Protein AF-A0AA36JQ80-F1 (afdb_monomer_lite)

Structure (mmCIF, N/CA/C/O backbone):
data_AF-A0AA36JQ80-F1
#
_entry.id   AF-A0AA36JQ80-F1
#
loop_
_atom_site.group_PDB
_atom_site.id
_atom_site.type_symbol
_atom_site.label_atom_id
_atom_site.label_alt_id
_atom_site.label_comp_id
_atom_site.label_asym_id
_atom_site.label_entity_id
_atom_site.label_seq_id
_atom_site.pdbx_PDB_ins_code
_atom_site.Cartn_x
_atom_site.Cartn_y
_atom_site.Cartn_z
_atom_site.occupancy
_atom_site.B_iso_or_equiv
_atom_site.auth_seq_id
_atom_site.auth_comp_id
_atom_site.auth_asym_id
_atom_site.auth_atom_id
_atom_site.pdbx_PDB_model_num
ATOM 1 N N . MET A 1 1 ? 9.674 15.688 0.683 1.00 77.75 1 MET A N 1
ATOM 2 C CA . MET A 1 1 ? 8.304 15.349 0.234 1.00 77.75 1 MET A CA 1
ATOM 3 C C . MET A 1 1 ? 7.632 16.605 -0.313 1.00 77.75 1 MET A C 1
ATOM 5 O O . MET A 1 1 ? 7.674 17.606 0.393 1.00 77.75 1 MET A O 1
ATOM 9 N N . PRO A 1 2 ? 7.088 16.620 -1.535 1.00 84.00 2 PRO A N 1
ATOM 10 C CA . PRO A 1 2 ? 6.406 17.801 -2.072 1.00 84.00 2 PRO A CA 1
ATOM 11 C C . PRO A 1 2 ? 5.100 18.086 -1.306 1.00 84.00 2 PRO A C 1
ATOM 13 O O . PRO A 1 2 ? 4.614 17.207 -0.593 1.00 84.00 2 PRO A O 1
ATOM 16 N N . THR A 1 3 ? 4.586 19.316 -1.362 1.00 81.06 3 THR A N 1
ATOM 17 C CA . THR A 1 3 ? 3.495 19.786 -0.481 1.00 81.06 3 THR A CA 1
ATOM 18 C C . THR A 1 3 ? 2.198 19.023 -0.720 1.00 81.06 3 THR A C 1
ATOM 20 O O . THR A 1 3 ? 1.553 18.604 0.234 1.00 81.06 3 THR A O 1
ATOM 23 N N . GLU A 1 4 ? 1.859 18.762 -1.977 1.00 82.44 4 GLU A N 1
ATOM 24 C CA . GLU A 1 4 ? 0.666 18.036 -2.409 1.00 82.44 4 GLU A CA 1
ATOM 25 C C . GLU A 1 4 ? 0.595 16.612 -1.845 1.00 82.44 4 GLU A C 1
ATOM 27 O O . GLU A 1 4 ? -0.479 16.142 -1.480 1.00 82.44 4 GLU A O 1
ATOM 32 N N . ALA A 1 5 ? 1.741 15.952 -1.675 1.00 83.75 5 ALA A N 1
ATOM 33 C CA . ALA A 1 5 ? 1.804 14.605 -1.121 1.00 83.75 5 ALA A CA 1
ATOM 34 C C . ALA A 1 5 ? 1.622 14.587 0.414 1.00 83.75 5 ALA A C 1
ATOM 36 O O . ALA A 1 5 ? 1.454 13.522 1.003 1.00 83.75 5 ALA A O 1
ATOM 37 N N . ARG A 1 6 ? 1.646 15.756 1.073 1.00 93.19 6 ARG A N 1
ATOM 38 C CA . ARG A 1 6 ? 1.436 15.916 2.525 1.00 93.19 6 ARG A CA 1
ATOM 39 C C . ARG A 1 6 ? -0.016 16.257 2.881 1.00 93.19 6 ARG A C 1
ATOM 41 O O . ARG A 1 6 ? -0.309 16.481 4.054 1.00 93.19 6 ARG A O 1
ATOM 48 N N . VAL A 1 7 ? -0.907 16.332 1.893 1.00 94.81 7 VAL A N 1
ATOM 49 C CA . VAL A 1 7 ? -2.307 16.729 2.077 1.00 94.81 7 VAL A CA 1
ATOM 50 C C . VAL A 1 7 ? -3.205 15.497 2.085 1.00 94.81 7 VAL A C 1
ATOM 52 O O . VAL A 1 7 ? -3.135 14.657 1.191 1.00 94.81 7 VAL A O 1
ATOM 55 N N . VAL A 1 8 ? -4.094 15.413 3.076 1.00 95.88 8 VAL A N 1
ATOM 56 C CA . VAL A 1 8 ? -5.154 14.399 3.130 1.00 95.88 8 VAL A CA 1
ATOM 57 C C . VAL A 1 8 ? -6.499 15.100 2.931 1.00 95.88 8 VAL A C 1
ATOM 59 O O . VAL A 1 8 ? -6.843 15.962 3.739 1.00 95.88 8 VAL A O 1
ATOM 62 N N . PRO A 1 9 ? -7.267 14.784 1.874 1.00 94.81 9 PRO A N 1
ATOM 63 C CA . PRO A 1 9 ? -8.549 15.435 1.632 1.00 94.81 9 PRO A CA 1
ATOM 64 C C . PRO A 1 9 ? -9.611 14.970 2.639 1.00 94.81 9 PRO A C 1
ATOM 66 O O . PRO A 1 9 ? -9.855 13.773 2.788 1.00 94.81 9 PRO A O 1
ATOM 69 N N . LEU A 1 10 ? -10.302 15.918 3.278 1.00 94.94 10 LEU A N 1
ATOM 70 C CA . LEU A 1 10 ? -11.478 15.648 4.111 1.00 94.94 10 LEU A CA 1
ATOM 71 C C . LEU A 1 10 ? -12.756 15.882 3.291 1.00 94.94 10 LEU A C 1
ATOM 73 O O . LEU A 1 10 ? -13.134 17.022 3.040 1.00 94.94 10 LEU A O 1
ATOM 77 N N . ARG A 1 11 ? -13.432 14.805 2.869 1.00 89.56 11 ARG A N 1
ATOM 78 C CA . ARG A 1 11 ? -14.726 14.858 2.143 1.00 89.56 11 ARG A CA 1
ATOM 79 C C . ARG A 1 11 ? -15.898 14.243 2.919 1.00 89.56 11 ARG A C 1
ATOM 81 O O . ARG A 1 11 ? -16.976 14.059 2.368 1.00 89.56 11 ARG A O 1
ATOM 88 N N . GLY A 1 12 ? -15.685 13.902 4.185 1.00 93.69 12 GLY A N 1
ATOM 89 C CA . GLY A 1 12 ? -16.646 13.196 5.026 1.00 93.69 12 GLY A CA 1
ATOM 90 C C . GLY A 1 12 ? -15.956 12.639 6.265 1.00 93.69 12 GLY A C 1
ATOM 91 O O . GLY A 1 12 ? -14.969 13.211 6.729 1.00 93.69 12 GLY A O 1
ATOM 92 N N . LYS A 1 13 ? -16.454 11.505 6.767 1.00 96.88 13 LYS A N 1
ATOM 93 C CA . LYS A 1 13 ? -15.774 10.743 7.816 1.00 96.88 13 LYS A CA 1
ATOM 94 C C . LYS A 1 13 ? -14.401 10.283 7.316 1.00 96.88 13 LYS A C 1
ATOM 96 O O . LYS A 1 13 ? -14.315 9.580 6.312 1.00 96.88 13 LYS A O 1
ATOM 101 N N . LEU A 1 14 ? -13.344 10.650 8.032 1.00 97.62 14 LEU A N 1
ATOM 102 C CA . LEU A 1 14 ? -11.969 10.270 7.727 1.00 97.62 14 LEU A CA 1
ATOM 103 C C . LEU A 1 14 ? -11.382 9.483 8.896 1.00 97.62 14 LEU A C 1
ATOM 105 O O . LEU A 1 14 ? -11.307 9.980 10.017 1.00 97.62 14 LEU A O 1
ATOM 109 N N . MET A 1 15 ? -10.913 8.271 8.612 1.00 98.19 15 MET A N 1
ATOM 110 C CA . MET A 1 15 ? -10.034 7.545 9.520 1.00 98.19 15 MET A CA 1
ATOM 111 C C . MET A 1 15 ? -8.585 7.867 9.185 1.00 98.19 15 MET A C 1
ATOM 113 O O . MET A 1 15 ? -8.140 7.631 8.063 1.00 98.19 15 MET A O 1
ATOM 117 N N . LEU A 1 16 ? -7.847 8.390 10.159 1.00 97.94 16 LEU A N 1
ATOM 118 C CA . LEU A 1 16 ? -6.443 8.738 10.016 1.00 97.94 16 LEU A CA 1
ATOM 119 C C . LEU A 1 16 ? -5.565 7.750 10.791 1.00 97.94 16 LEU A C 1
ATOM 121 O O . LEU A 1 16 ? -5.798 7.488 11.970 1.00 97.94 16 LEU A O 1
ATOM 125 N N . GLY A 1 17 ? -4.537 7.201 10.154 1.00 97.81 17 GLY A N 1
ATOM 126 C CA . GLY A 1 17 ? -3.559 6.314 10.781 1.00 97.81 17 GLY A CA 1
ATOM 127 C C . GLY A 1 17 ? -2.780 5.501 9.755 1.00 97.81 17 GLY A C 1
ATOM 128 O O . GLY A 1 17 ? -3.090 5.512 8.564 1.00 97.81 17 GLY A O 1
ATOM 129 N N . ARG A 1 18 ? -1.767 4.758 10.211 1.00 95.94 18 ARG A N 1
ATOM 130 C CA . ARG A 1 18 ? -0.843 4.035 9.313 1.00 95.94 18 ARG A CA 1
ATOM 131 C C . ARG A 1 18 ? -1.517 3.019 8.392 1.00 95.94 18 ARG A C 1
ATOM 133 O O . ARG A 1 18 ? -0.956 2.679 7.362 1.00 95.94 18 ARG A O 1
ATOM 140 N N . MET A 1 19 ? -2.686 2.505 8.777 1.00 90.81 19 MET A N 1
ATOM 141 C CA . MET A 1 19 ? -3.444 1.543 7.972 1.00 90.81 19 MET A CA 1
ATOM 142 C C . MET A 1 19 ? -4.331 2.214 6.916 1.00 90.81 19 MET A C 1
ATOM 144 O O . MET A 1 19 ? -4.687 1.561 5.938 1.00 90.81 19 MET A O 1
ATOM 148 N N . HIS A 1 20 ? -4.708 3.477 7.136 1.00 93.50 20 HIS A N 1
ATOM 149 C CA . HIS A 1 20 ? -5.644 4.225 6.287 1.00 93.50 20 HIS A CA 1
ATOM 150 C C . HIS A 1 20 ? -4.928 5.161 5.310 1.00 93.50 20 HIS A C 1
ATOM 152 O O . HIS A 1 20 ? -5.460 5.458 4.246 1.00 93.50 20 HIS A O 1
ATOM 158 N N . GLN A 1 21 ? -3.716 5.612 5.648 1.00 95.31 21 GLN A N 1
ATOM 159 C CA . GLN A 1 21 ? -2.831 6.375 4.763 1.00 95.31 21 GLN A CA 1
ATOM 160 C C . GLN A 1 21 ? -1.474 5.676 4.672 1.00 95.31 21 GLN A C 1
ATOM 162 O O . GLN A 1 21 ? -0.461 6.161 5.182 1.00 95.31 21 GLN A O 1
ATOM 167 N N . SER A 1 22 ? -1.477 4.496 4.057 1.00 86.81 22 SER A N 1
ATOM 168 C CA . SER A 1 22 ? -0.292 3.649 3.925 1.00 86.81 22 SER A CA 1
ATOM 169 C C . SER A 1 22 ? 0.852 4.400 3.250 1.00 86.81 22 SER A C 1
ATOM 171 O O . SER A 1 22 ? 0.697 4.971 2.174 1.00 86.81 22 SER A O 1
ATOM 173 N N . GLY A 1 23 ? 2.003 4.434 3.920 1.00 89.44 23 GLY A N 1
ATOM 174 C CA . GLY A 1 23 ? 3.193 5.134 3.455 1.00 89.44 23 GLY A CA 1
ATOM 175 C C . GLY A 1 23 ? 3.227 6.624 3.798 1.00 89.44 23 GLY A C 1
ATOM 176 O O . GLY A 1 23 ? 4.320 7.176 3.867 1.00 89.44 23 GLY A O 1
ATOM 177 N N . LEU A 1 24 ? 2.101 7.299 4.053 1.00 95.69 24 LEU A N 1
ATOM 178 C CA . LEU A 1 24 ? 2.105 8.742 4.336 1.00 95.69 24 LEU A CA 1
ATOM 179 C C . LEU A 1 24 ? 2.964 9.067 5.565 1.00 95.69 24 LEU A C 1
ATOM 181 O O . LEU A 1 24 ? 3.847 9.919 5.499 1.00 95.69 24 LEU A O 1
ATOM 185 N N . PHE A 1 25 ? 2.740 8.365 6.675 1.00 97.06 25 PHE A N 1
ATOM 186 C CA . PHE A 1 25 ? 3.473 8.597 7.921 1.00 97.06 25 PHE A CA 1
ATOM 187 C C . PHE A 1 25 ? 4.930 8.149 7.828 1.00 97.06 25 PHE A C 1
ATOM 189 O O . PHE A 1 25 ? 5.803 8.826 8.360 1.00 97.06 25 PHE A O 1
ATOM 196 N N . GLU A 1 26 ? 5.201 7.050 7.122 1.00 95.50 26 GLU A N 1
ATOM 197 C CA . GLU A 1 26 ? 6.556 6.587 6.829 1.00 95.50 26 GLU A CA 1
ATOM 198 C C . GLU A 1 26 ? 7.366 7.653 6.074 1.00 95.50 26 GLU A C 1
ATOM 200 O O . GLU A 1 26 ? 8.529 7.875 6.401 1.00 95.50 26 GLU A O 1
ATOM 205 N N . HIS A 1 27 ? 6.752 8.351 5.111 1.00 94.69 27 HIS A N 1
ATOM 206 C CA . HIS A 1 27 ? 7.403 9.433 4.370 1.00 94.69 27 HIS A CA 1
ATOM 207 C C . HIS A 1 27 ? 7.488 10.739 5.173 1.00 94.69 27 HIS A C 1
ATOM 209 O O . HIS A 1 27 ? 8.511 11.418 5.119 1.00 94.69 27 HIS A O 1
ATOM 215 N N . LEU A 1 28 ? 6.445 11.109 5.929 1.00 96.06 28 LEU A N 1
ATOM 216 C CA . LEU A 1 28 ? 6.455 12.320 6.763 1.00 96.06 28 LEU A CA 1
ATOM 217 C C . LEU A 1 28 ? 7.488 12.233 7.894 1.00 96.06 28 LEU A C 1
ATOM 219 O O . LEU A 1 28 ? 8.102 13.239 8.245 1.00 96.06 28 LEU A O 1
ATOM 223 N N . LEU A 1 29 ? 7.693 11.032 8.439 1.00 96.50 29 LEU A N 1
ATOM 224 C CA . LEU A 1 29 ? 8.627 10.746 9.528 1.00 96.50 29 LEU A CA 1
ATOM 225 C C . LEU A 1 29 ? 9.903 10.048 9.032 1.00 96.50 29 LEU A C 1
ATOM 227 O O . LEU A 1 29 ? 10.576 9.384 9.814 1.00 96.50 29 LEU A O 1
ATOM 231 N N . SER A 1 30 ? 10.258 10.179 7.749 1.00 92.75 30 SER A N 1
ATOM 232 C CA . SER A 1 30 ? 11.425 9.490 7.177 1.00 92.75 30 SER A CA 1
ATOM 233 C C . SER A 1 30 ? 12.770 10.050 7.656 1.00 92.75 30 SER A C 1
ATOM 235 O O . SER A 1 30 ? 13.811 9.456 7.392 1.00 92.75 30 SER A O 1
ATOM 237 N N . ASN A 1 31 ? 12.777 11.215 8.312 1.00 93.62 31 ASN A N 1
ATOM 238 C CA . ASN A 1 31 ? 13.981 11.773 8.923 1.00 93.62 31 ASN A CA 1
ATOM 239 C C . ASN A 1 31 ? 14.411 10.909 10.119 1.00 93.62 31 ASN A C 1
ATOM 241 O O . ASN A 1 31 ? 13.572 10.558 10.943 1.00 93.62 31 ASN A O 1
ATOM 245 N N . GLU A 1 32 ? 15.709 10.639 10.258 1.00 90.88 32 GLU A N 1
ATOM 246 C CA . GLU A 1 32 ? 16.289 9.797 11.316 1.00 90.88 32 GLU A CA 1
ATOM 247 C C . GLU A 1 32 ? 15.801 10.163 12.733 1.00 90.88 32 GLU A C 1
ATOM 249 O O . GLU A 1 32 ? 15.428 9.294 13.521 1.00 90.88 32 GLU A O 1
ATOM 254 N N . THR A 1 33 ? 15.686 11.460 13.041 1.00 91.75 33 THR A N 1
ATOM 255 C CA . THR A 1 33 ? 15.210 11.942 14.352 1.00 91.75 33 THR A CA 1
ATOM 256 C C . THR A 1 33 ? 13.711 11.723 14.583 1.00 91.75 33 THR A C 1
ATOM 258 O O . THR A 1 33 ? 13.274 11.574 15.730 1.00 91.75 33 THR A O 1
ATOM 261 N N . ALA A 1 34 ? 12.922 11.696 13.507 1.00 94.00 34 ALA A N 1
ATOM 262 C CA . ALA A 1 34 ? 11.470 11.553 13.525 1.00 94.00 34 ALA A CA 1
ATOM 263 C C . ALA A 1 34 ? 11.025 10.088 13.379 1.00 94.00 34 ALA A C 1
ATOM 265 O O . ALA A 1 34 ? 9.981 9.704 13.908 1.00 94.00 34 ALA A O 1
ATOM 266 N N . GLN A 1 35 ? 11.836 9.253 12.725 1.00 93.69 35 GLN A N 1
ATOM 267 C CA . GLN A 1 35 ? 11.523 7.864 12.392 1.00 93.69 35 GLN A CA 1
ATOM 268 C C . GLN A 1 35 ? 11.243 7.012 13.631 1.00 93.69 35 GLN A C 1
ATOM 270 O O . GLN A 1 35 ? 10.365 6.148 13.609 1.00 93.69 35 GLN A O 1
ATOM 275 N N . ARG A 1 36 ? 11.920 7.301 14.748 1.00 94.38 36 ARG A N 1
ATOM 276 C CA . ARG A 1 36 ? 11.656 6.664 16.048 1.00 94.38 36 ARG A CA 1
ATOM 277 C C . ARG A 1 36 ? 10.215 6.843 16.536 1.00 94.38 36 ARG A C 1
ATOM 279 O O . ARG A 1 36 ? 9.713 5.970 17.230 1.00 94.38 36 ARG A O 1
ATOM 286 N N . TYR A 1 37 ? 9.531 7.921 16.144 1.00 96.88 37 TYR A N 1
ATOM 287 C CA . TYR A 1 37 ? 8.138 8.185 16.520 1.00 96.88 37 TYR A CA 1
ATOM 288 C C . TYR A 1 37 ? 7.120 7.515 15.590 1.00 96.88 37 TYR A C 1
ATOM 290 O O . TYR A 1 37 ? 5.918 7.569 15.842 1.00 96.88 37 TYR A O 1
ATOM 298 N N . LEU A 1 38 ? 7.561 6.818 14.538 1.00 95.94 38 LEU A N 1
ATOM 299 C CA . LEU A 1 38 ? 6.654 6.079 13.660 1.00 95.94 38 LEU A CA 1
ATOM 300 C C . LEU A 1 38 ? 5.900 4.965 14.411 1.00 95.94 38 LEU A C 1
ATOM 302 O O . LEU A 1 38 ? 4.769 4.628 14.053 1.00 95.94 38 LEU A O 1
ATOM 306 N N . CYS A 1 39 ? 6.489 4.405 15.474 1.00 93.38 39 CYS A N 1
ATOM 307 C CA . CYS A 1 39 ? 5.807 3.449 16.351 1.00 93.38 39 CYS A CA 1
ATOM 308 C C . CYS A 1 39 ? 4.705 4.101 17.208 1.00 93.38 39 CYS A C 1
ATOM 310 O O . CYS A 1 39 ? 3.776 3.410 17.621 1.00 93.38 39 CYS A O 1
ATOM 312 N N . CYS A 1 40 ? 4.763 5.420 17.420 1.00 96.94 40 CYS A N 1
ATOM 313 C CA . CYS A 1 40 ? 3.748 6.180 18.147 1.00 96.94 40 CYS A CA 1
ATOM 314 C C . CYS A 1 40 ? 2.502 6.454 17.288 1.00 96.94 40 CYS A C 1
ATOM 316 O O . CYS A 1 40 ? 1.422 6.718 17.822 1.00 96.94 40 CYS A O 1
ATOM 318 N N . VAL A 1 41 ? 2.593 6.336 15.960 1.00 97.88 41 VAL A N 1
ATOM 319 C CA . VAL A 1 41 ? 1.424 6.458 15.086 1.00 97.88 41 VAL A CA 1
ATOM 320 C C . VAL A 1 41 ? 0.707 5.108 14.979 1.00 97.88 41 VAL A C 1
ATOM 322 O O . VAL A 1 41 ? 1.156 4.185 14.305 1.00 97.88 41 VAL A O 1
ATOM 325 N N . SER A 1 42 ? -0.447 4.987 15.633 1.00 97.75 42 SER A N 1
ATOM 326 C CA . SER A 1 42 ? -1.324 3.813 15.543 1.00 97.75 42 SER A CA 1
ATOM 327 C C . SER A 1 42 ? -1.847 3.525 14.121 1.00 97.75 42 SER A C 1
ATOM 329 O O . SER A 1 42 ? -1.901 4.395 13.249 1.00 97.75 42 SER A O 1
ATOM 331 N N . ARG A 1 43 ? -2.288 2.278 13.891 1.00 95.69 43 ARG A N 1
ATOM 332 C CA . ARG A 1 43 ? -2.929 1.831 12.632 1.00 95.69 43 ARG A CA 1
ATOM 333 C C . ARG A 1 43 ? -4.203 2.622 12.319 1.00 95.69 43 ARG A C 1
ATOM 335 O O . ARG A 1 43 ? -4.341 3.126 11.210 1.00 95.69 43 ARG A O 1
ATOM 342 N N . SER A 1 44 ? -5.066 2.755 13.323 1.00 97.44 44 SER A N 1
ATOM 343 C CA . SER A 1 44 ? -6.194 3.687 13.388 1.00 97.44 44 SER A CA 1
ATOM 344 C C . SER A 1 44 ? -5.890 4.653 14.527 1.00 97.44 44 SER A C 1
ATOM 346 O O . SER A 1 44 ? -5.886 4.234 15.682 1.00 97.44 44 SER A O 1
ATOM 348 N N . HIS A 1 45 ? -5.529 5.892 14.210 1.00 98.44 45 HIS A N 1
ATOM 349 C CA . HIS A 1 45 ? -5.087 6.871 15.198 1.00 98.44 45 HIS A CA 1
ATOM 350 C C . HIS A 1 45 ? -6.196 7.853 15.550 1.00 98.44 45 HIS A C 1
ATOM 352 O O . HIS A 1 45 ? -6.516 7.990 16.722 1.00 98.44 45 HIS A O 1
ATOM 358 N N . LEU A 1 46 ? -6.797 8.493 14.549 1.00 98.44 46 LEU A N 1
ATOM 359 C CA . LEU A 1 46 ? -7.847 9.491 14.730 1.00 98.44 46 LEU A CA 1
ATOM 360 C C . LEU A 1 46 ? -9.046 9.158 13.858 1.00 98.44 46 LEU A C 1
ATOM 362 O O . LEU A 1 46 ? -8.899 8.647 12.749 1.00 98.44 46 LEU A O 1
ATOM 366 N N . GLU A 1 47 ? -10.221 9.498 14.352 1.00 98.50 47 GLU A N 1
ATOM 367 C CA . GLU A 1 47 ? -11.454 9.547 13.585 1.00 98.50 47 GLU A CA 1
ATOM 368 C C . GLU A 1 47 ? -11.889 11.007 13.489 1.00 98.50 47 GLU A C 1
ATOM 370 O O . GLU A 1 47 ? -11.940 11.695 14.503 1.00 98.50 47 GLU A O 1
ATOM 375 N N . ILE A 1 48 ? -12.157 11.491 12.277 1.00 98.44 48 ILE A N 1
ATOM 376 C CA . ILE A 1 48 ? -12.591 12.868 12.030 1.00 98.44 48 ILE A CA 1
ATOM 377 C C . ILE A 1 48 ? -13.958 12.827 11.354 1.00 98.44 48 ILE A C 1
ATOM 379 O O . ILE A 1 48 ? -14.093 12.254 10.272 1.00 98.44 48 ILE A O 1
ATOM 383 N N . VAL A 1 49 ? -14.970 13.425 11.981 1.00 98.19 49 VAL A N 1
ATOM 384 C CA . VAL A 1 49 ? -16.367 13.406 11.526 1.00 98.19 49 VAL A CA 1
ATOM 385 C C . VAL A 1 49 ? -16.877 14.842 11.363 1.00 98.19 49 VAL A C 1
ATOM 387 O O . VAL A 1 49 ? -16.753 15.633 12.295 1.00 98.19 49 VAL A O 1
ATOM 390 N N . PRO A 1 50 ? -17.466 15.221 10.215 1.00 97.38 50 PRO A N 1
ATOM 391 C CA .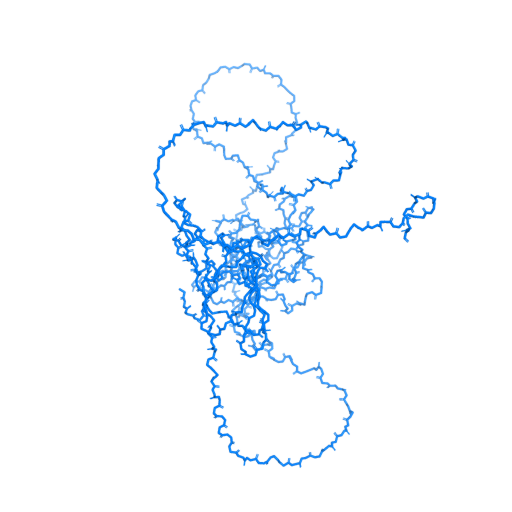 PRO A 1 50 ? -18.056 16.549 10.054 1.00 97.38 50 PRO A CA 1
ATOM 392 C C . PRO A 1 50 ? -19.286 16.720 10.961 1.00 97.38 50 PRO A C 1
ATOM 394 O O . PRO A 1 50 ? -20.155 15.850 10.990 1.00 97.38 50 PRO A O 1
ATOM 397 N N . LYS A 1 51 ? -19.386 17.854 11.668 1.00 96.88 51 LYS A N 1
ATOM 398 C CA . LYS A 1 51 ? -20.545 18.207 12.522 1.00 96.88 51 LYS A CA 1
ATOM 399 C C . LYS A 1 51 ? -21.477 19.254 11.902 1.00 96.88 51 LYS A C 1
ATOM 401 O O . LYS A 1 51 ? -22.536 19.530 12.454 1.00 96.88 51 LYS A O 1
ATOM 406 N N . GLY A 1 52 ? -21.111 19.800 10.742 1.00 92.44 52 GLY A N 1
ATOM 407 C CA . GLY A 1 52 ? -21.801 20.931 10.114 1.00 92.44 52 GLY A CA 1
ATOM 408 C C . GLY A 1 52 ? -21.104 22.257 10.424 1.00 92.44 52 GLY A C 1
ATOM 409 O O . GLY A 1 52 ? -20.160 22.303 11.205 1.00 92.44 52 GLY A O 1
ATOM 410 N N . GLY A 1 53 ? -21.496 23.335 9.740 1.00 93.06 53 GLY A N 1
ATOM 411 C CA . GLY A 1 53 ? -20.915 24.669 9.968 1.00 93.06 53 GLY A CA 1
ATOM 412 C C . GLY A 1 53 ? -19.407 24.791 9.688 1.00 93.06 53 GLY A C 1
ATOM 413 O O . GLY A 1 53 ? -18.781 25.736 10.153 1.00 93.06 53 GLY A O 1
ATOM 414 N N . GLY A 1 54 ? -18.810 23.840 8.958 1.00 93.69 54 GLY A N 1
ATOM 415 C CA . GLY A 1 54 ? -17.359 23.779 8.736 1.00 93.69 54 GLY A CA 1
ATOM 416 C C . GLY A 1 54 ? -16.557 23.226 9.921 1.00 93.69 54 GLY A C 1
ATOM 417 O O . GLY A 1 54 ? -15.329 23.251 9.884 1.00 93.69 54 GLY A O 1
ATOM 418 N N . GLU A 1 55 ? -17.228 22.720 10.958 1.00 97.25 55 GLU A N 1
ATOM 419 C CA . GLU A 1 55 ? -16.605 22.109 12.130 1.00 97.25 55 GLU A CA 1
ATOM 420 C C . GLU A 1 55 ? -16.493 20.588 11.985 1.00 97.25 55 GLU A C 1
ATOM 422 O O . GLU A 1 55 ? -17.333 19.921 11.365 1.00 97.25 55 GLU A O 1
ATOM 427 N N . PHE A 1 56 ? -15.457 20.031 12.609 1.00 97.81 56 PHE A N 1
ATOM 428 C CA . PHE A 1 56 ? -15.197 18.599 12.642 1.00 97.81 56 PHE A CA 1
ATOM 429 C C . PHE A 1 56 ? -15.037 18.138 14.088 1.00 97.81 56 PHE A C 1
ATOM 431 O O . PHE A 1 56 ? -14.346 18.777 14.869 1.00 97.81 56 PHE A O 1
ATOM 438 N N . GLU A 1 57 ? -15.637 17.015 14.453 1.00 98.19 57 GLU A N 1
ATOM 439 C CA . GLU A 1 57 ? -15.318 16.308 15.690 1.00 98.19 57 GLU A CA 1
ATOM 440 C C . GLU A 1 57 ? -14.156 15.356 15.421 1.00 98.19 57 GLU A C 1
ATOM 442 O O . GLU A 1 57 ? -14.185 14.587 14.460 1.00 98.19 57 GLU A O 1
ATOM 447 N N . VAL A 1 58 ? -13.123 15.432 16.253 1.00 98.50 58 VAL A N 1
ATOM 448 C CA . VAL A 1 58 ? -11.954 14.556 16.198 1.00 98.50 58 VAL A CA 1
ATOM 449 C C . VAL A 1 58 ? -11.952 13.691 17.441 1.00 98.50 58 VAL A C 1
ATOM 451 O O . VAL A 1 58 ? -11.866 14.224 18.543 1.00 98.50 58 VAL A O 1
ATOM 454 N N . THR A 1 59 ? -11.980 12.375 17.263 1.00 98.69 59 THR A N 1
ATOM 455 C CA . TH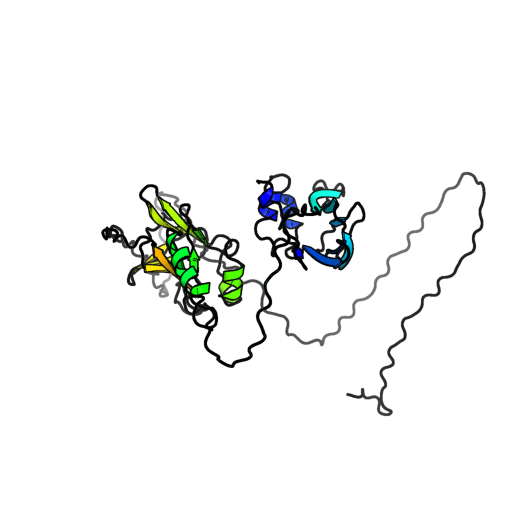R A 1 59 ? -11.874 11.390 18.342 1.00 98.69 59 THR A CA 1
ATOM 456 C C . THR A 1 59 ? -10.529 10.681 18.265 1.00 98.69 59 THR A C 1
ATOM 458 O O . THR A 1 59 ? -10.145 10.159 17.212 1.00 98.69 59 THR A O 1
ATOM 461 N N . ASN A 1 60 ? -9.801 10.632 19.380 1.00 98.62 60 ASN A N 1
ATOM 462 C CA . ASN A 1 60 ? -8.553 9.883 19.452 1.00 98.62 60 ASN A CA 1
ATOM 463 C C . ASN A 1 60 ? -8.836 8.383 19.636 1.00 98.62 60 ASN A C 1
ATOM 465 O O . ASN A 1 60 ? -9.312 7.949 20.676 1.00 98.62 60 ASN A O 1
ATOM 469 N N . GLN A 1 61 ? -8.511 7.564 18.640 1.00 98.50 61 GLN A N 1
ATOM 470 C CA . GLN A 1 61 ? -8.690 6.104 18.667 1.00 98.50 61 GLN A CA 1
ATOM 471 C C . GLN A 1 61 ? -7.432 5.363 19.169 1.00 98.50 61 GLN A C 1
ATOM 473 O O . GLN A 1 61 ? -7.433 4.146 19.385 1.00 98.50 61 GLN A O 1
ATOM 478 N N . SER A 1 62 ? -6.339 6.098 19.357 1.00 98.25 62 SER A N 1
ATOM 479 C CA . SER A 1 62 ? -5.008 5.618 19.699 1.00 98.25 62 SER A CA 1
ATOM 480 C C . SER A 1 62 ? -4.756 5.661 21.210 1.00 98.25 62 SER A C 1
ATOM 482 O O . SER A 1 62 ? -5.313 6.482 21.928 1.00 98.25 62 SER A O 1
ATOM 484 N N . ALA A 1 63 ? -3.889 4.773 21.709 1.00 97.31 63 ALA A N 1
ATOM 485 C CA . ALA A 1 63 ? -3.404 4.844 23.092 1.00 97.31 63 ALA A CA 1
ATOM 486 C C . ALA A 1 63 ? -2.399 5.992 23.306 1.00 97.31 63 ALA A C 1
ATOM 488 O O . ALA A 1 63 ? -2.243 6.474 24.424 1.00 97.31 63 ALA A O 1
ATOM 489 N N . ASN A 1 64 ? -1.721 6.426 22.239 1.00 97.69 64 ASN A N 1
ATOM 490 C CA . ASN A 1 64 ? -0.822 7.571 22.284 1.00 97.69 64 ASN A CA 1
ATOM 491 C C . ASN A 1 64 ? -1.651 8.862 22.227 1.00 97.69 64 ASN A C 1
ATOM 493 O O . ASN A 1 64 ? -2.511 8.977 21.344 1.00 97.69 64 ASN A O 1
ATOM 497 N N . PRO A 1 65 ? -1.427 9.808 23.153 1.00 98.00 65 PRO A N 1
ATOM 498 C CA . PRO A 1 65 ? -2.200 11.035 23.200 1.00 98.00 65 PRO A CA 1
ATOM 499 C C . PRO A 1 65 ? -1.850 11.957 22.028 1.00 98.00 65 PRO A C 1
ATOM 501 O O . PRO A 1 65 ? -0.730 11.956 21.514 1.00 98.00 65 PRO A O 1
ATOM 504 N N . ILE A 1 66 ? -2.815 12.786 21.649 1.00 98.56 66 ILE A N 1
ATOM 505 C CA . ILE A 1 66 ? -2.616 13.934 20.756 1.00 98.56 66 ILE A CA 1
ATOM 506 C C . ILE A 1 66 ? -2.974 15.217 21.505 1.00 98.56 66 ILE A C 1
ATOM 508 O O . ILE A 1 66 ? -3.541 15.150 22.592 1.00 98.56 66 ILE A O 1
ATOM 512 N N . ALA A 1 67 ? -2.668 16.380 20.945 1.00 98.38 67 ALA A N 1
ATOM 513 C CA . ALA A 1 67 ? -3.184 17.654 21.428 1.00 98.38 67 ALA A CA 1
ATOM 514 C C . ALA A 1 67 ? -3.897 18.414 20.306 1.00 98.38 67 ALA A C 1
ATOM 516 O O . ALA A 1 67 ? -3.428 18.428 19.171 1.00 98.38 67 ALA A O 1
ATOM 517 N N . ILE A 1 68 ? -5.029 19.045 20.618 1.00 97.81 68 ILE A N 1
ATOM 518 C CA . ILE A 1 68 ? -5.770 19.891 19.671 1.00 97.81 68 ILE A CA 1
ATOM 519 C C . ILE A 1 68 ? -5.803 21.300 20.230 1.00 97.81 68 ILE A C 1
ATOM 521 O O . ILE A 1 68 ? -6.499 21.557 21.205 1.00 97.81 68 ILE A O 1
ATOM 525 N N . SER A 1 69 ? -5.035 22.209 19.627 1.00 93.44 69 SER A N 1
ATOM 526 C CA . SER A 1 69 ? -4.932 23.607 20.079 1.00 93.44 69 SER A CA 1
ATOM 527 C C . SER A 1 69 ? -4.524 23.762 21.559 1.00 93.44 69 SER A C 1
ATOM 529 O O . SER A 1 69 ? -4.929 24.715 22.221 1.00 93.44 69 SER A O 1
ATOM 531 N N . GLY A 1 70 ? -3.723 22.828 22.089 1.00 92.50 70 GLY A N 1
ATOM 532 C CA . GLY A 1 70 ? -3.203 22.847 23.463 1.00 92.50 70 GLY A CA 1
ATOM 533 C C . GLY A 1 70 ? -3.668 21.661 24.321 1.00 92.50 70 GLY A C 1
ATOM 534 O O . GLY A 1 70 ? -2.815 20.874 24.739 1.00 92.50 70 GLY A O 1
ATOM 535 N N . PRO A 1 71 ? -4.979 21.495 24.589 1.00 96.81 71 PRO A N 1
ATOM 536 C CA . PRO A 1 71 ? -5.501 20.370 25.363 1.00 96.81 71 PRO A CA 1
ATOM 537 C C . PRO A 1 71 ? -5.100 19.006 24.797 1.00 96.81 71 PRO A C 1
ATOM 539 O O . PRO A 1 71 ? -5.224 18.765 23.594 1.00 96.81 71 PRO A O 1
ATOM 542 N N . LYS A 1 72 ? -4.636 18.111 25.678 1.00 98.06 72 LYS A N 1
ATOM 543 C CA . LYS A 1 72 ? -4.324 16.718 25.336 1.00 98.06 72 LYS A CA 1
ATOM 544 C C . LYS A 1 72 ? -5.616 15.901 25.274 1.00 98.06 72 LYS A C 1
ATOM 546 O O . LYS A 1 72 ? -6.457 16.056 26.149 1.00 98.06 72 LYS A O 1
ATOM 551 N N . LEU A 1 73 ? -5.724 15.020 24.283 1.00 98.50 73 LEU A N 1
ATOM 552 C CA . LEU A 1 73 ? -6.789 14.029 24.152 1.00 98.50 73 LEU A CA 1
ATOM 553 C C . LEU A 1 73 ? -6.220 12.621 24.322 1.00 98.50 73 LEU A C 1
ATOM 555 O O . LEU A 1 73 ? -5.376 12.174 23.534 1.00 98.50 73 LEU A O 1
ATOM 559 N N . GLY A 1 74 ? -6.692 11.923 25.348 1.00 98.25 74 GLY A N 1
ATOM 560 C CA . GLY A 1 74 ? -6.481 10.499 25.577 1.00 98.25 74 GLY A CA 1
ATOM 561 C C . GLY A 1 74 ? -7.340 9.620 24.666 1.00 98.25 74 GLY A C 1
ATOM 562 O O . GLY A 1 74 ? -8.119 10.101 23.846 1.00 98.25 74 GLY A O 1
ATOM 563 N N . LYS A 1 75 ? -7.193 8.299 24.795 1.00 98.12 75 LYS A N 1
ATOM 564 C CA . LYS A 1 75 ? -7.953 7.337 23.987 1.00 98.12 75 LYS A CA 1
ATOM 565 C C . LYS A 1 75 ? -9.456 7.446 24.269 1.00 98.12 75 LYS A C 1
ATOM 567 O O . LYS A 1 75 ? -9.875 7.335 25.415 1.00 98.12 75 LYS A O 1
ATOM 572 N N . GLY A 1 76 ? -10.252 7.566 23.215 1.00 98.00 76 GLY A N 1
ATOM 573 C CA . GLY A 1 76 ? -11.708 7.702 23.249 1.00 98.00 76 GLY A CA 1
ATOM 574 C C . GLY A 1 76 ? -12.194 9.134 23.467 1.00 98.00 76 GLY A C 1
ATOM 575 O O . GLY A 1 76 ? -13.375 9.399 23.269 1.00 98.00 76 GLY A O 1
ATOM 576 N N . GLU A 1 77 ? -11.308 10.064 23.831 1.00 98.62 77 GLU A N 1
ATOM 577 C CA . GLU A 1 77 ? -11.675 11.466 24.007 1.00 98.62 77 GLU A CA 1
ATOM 578 C C . GLU A 1 77 ? -11.854 12.157 22.655 1.00 98.62 77 GLU A C 1
ATOM 580 O O . GLU A 1 77 ? -11.203 11.812 21.660 1.00 98.62 77 GLU A O 1
ATOM 585 N N . ALA A 1 78 ? -12.745 13.148 22.635 1.00 98.38 78 ALA A N 1
ATOM 586 C CA . ALA A 1 78 ? -13.085 13.904 21.444 1.00 98.38 78 ALA A CA 1
ATOM 587 C C . ALA A 1 78 ? -12.975 15.414 21.679 1.00 98.38 78 ALA A C 1
ATOM 589 O O . ALA A 1 78 ? -13.201 15.900 22.787 1.00 98.38 78 ALA A O 1
ATOM 590 N N . ALA A 1 79 ? -12.662 16.160 20.621 1.00 98.44 79 ALA A N 1
ATOM 591 C CA . ALA A 1 79 ? -12.741 17.618 20.613 1.00 98.44 79 ALA A CA 1
ATOM 592 C C . ALA A 1 79 ? -13.197 18.151 19.253 1.00 98.44 79 ALA A C 1
ATOM 594 O O . ALA A 1 79 ? -13.189 17.442 18.247 1.00 98.44 79 ALA A O 1
ATOM 595 N N . ILE A 1 80 ? -13.572 19.429 19.229 1.00 98.00 80 ILE A N 1
ATOM 596 C CA . ILE A 1 80 ? -13.961 20.130 18.007 1.00 98.00 80 ILE A CA 1
ATOM 597 C C . ILE A 1 80 ? -12.731 20.755 17.347 1.00 98.00 80 ILE A C 1
ATOM 599 O O . ILE A 1 80 ? -11.974 21.500 17.968 1.00 98.00 80 ILE A O 1
ATOM 603 N N . LEU A 1 81 ? -12.564 20.473 16.062 1.00 98.00 81 LEU A N 1
ATOM 604 C CA . LEU A 1 81 ? -11.539 21.003 15.182 1.00 98.00 81 LEU A CA 1
ATOM 605 C C . LEU A 1 81 ? -12.176 21.996 14.203 1.00 98.00 81 LEU A C 1
ATOM 607 O O . LEU A 1 81 ? -13.128 21.673 13.488 1.00 98.00 81 LEU A O 1
ATOM 611 N N . ARG A 1 82 ? -11.627 23.211 14.164 1.00 97.12 82 ARG A N 1
ATOM 612 C CA . ARG A 1 82 ? -12.041 24.296 13.262 1.00 97.12 82 ARG A CA 1
ATOM 613 C C . ARG A 1 82 ? -10.958 24.549 12.210 1.00 97.12 82 ARG A C 1
ATOM 615 O O . ARG A 1 82 ? -9.784 24.295 12.502 1.00 97.12 82 ARG A O 1
ATOM 622 N N . PRO A 1 83 ? -11.287 25.075 11.017 1.00 96.75 83 PRO A N 1
ATOM 623 C CA . PRO A 1 83 ? -10.275 25.521 10.064 1.00 96.75 83 PRO A CA 1
ATOM 624 C C . PRO A 1 83 ? -9.242 26.444 10.731 1.00 96.75 83 PRO A C 1
ATOM 626 O O . PRO A 1 83 ? -9.585 27.298 11.544 1.00 96.75 83 PRO A O 1
ATOM 629 N N . GLY A 1 84 ? -7.962 26.212 10.446 1.00 96.38 84 GLY A N 1
ATOM 630 C CA . GLY A 1 84 ? -6.814 26.864 11.081 1.00 96.38 84 GLY A CA 1
ATOM 631 C C . GLY A 1 84 ? -6.267 26.142 12.320 1.00 96.38 84 GLY A C 1
ATOM 632 O O . GLY A 1 84 ? -5.097 26.338 12.657 1.00 96.38 84 GLY A O 1
ATOM 633 N N . SER A 1 85 ? -7.056 25.274 12.965 1.00 97.50 85 SER A N 1
ATOM 634 C CA . SER A 1 85 ? -6.616 24.499 14.135 1.00 97.50 85 SER A CA 1
ATOM 635 C C . SER A 1 85 ? -5.547 23.463 13.774 1.00 97.50 85 SER A C 1
ATOM 637 O O . SER A 1 85 ? -5.477 22.973 12.642 1.00 97.50 85 SER A O 1
ATOM 639 N N . CYS A 1 86 ? -4.721 23.116 14.763 1.00 97.88 86 CYS A N 1
ATOM 640 C CA . CYS A 1 86 ? -3.649 22.132 14.633 1.00 97.88 86 CYS A CA 1
ATOM 641 C C . CYS A 1 86 ? -3.922 20.903 15.503 1.00 97.88 86 CYS A C 1
ATOM 643 O O . CYS A 1 86 ? -4.360 21.030 16.648 1.00 97.88 86 CYS A O 1
ATOM 645 N N . ILE A 1 87 ? -3.614 19.732 14.953 1.00 98.38 87 ILE A N 1
ATOM 646 C CA . ILE A 1 87 ? -3.514 18.466 15.669 1.00 98.38 87 ILE A CA 1
ATOM 647 C C . ILE A 1 87 ? -2.029 18.157 15.842 1.00 98.38 87 ILE A C 1
ATOM 649 O O . ILE A 1 87 ? -1.317 17.914 14.863 1.00 98.38 87 ILE A O 1
ATOM 653 N N . ASP A 1 88 ? -1.582 18.139 17.089 1.00 98.50 88 ASP A N 1
ATOM 654 C CA . ASP A 1 88 ? -0.212 17.843 17.475 1.00 98.50 88 ASP A CA 1
ATOM 655 C C . ASP A 1 88 ? -0.111 16.395 17.951 1.00 98.50 88 ASP A C 1
ATOM 657 O O . ASP A 1 88 ? -0.722 15.988 18.940 1.00 98.50 88 ASP A O 1
ATOM 661 N N . PHE A 1 89 ? 0.694 15.603 17.254 1.00 98.31 89 PHE A N 1
ATOM 662 C CA . PHE A 1 89 ? 1.077 14.274 17.697 1.00 98.31 89 PHE A CA 1
ATOM 663 C C . PHE A 1 89 ? 2.219 14.416 18.691 1.00 98.31 89 PHE A C 1
ATOM 665 O O . PHE A 1 89 ? 3.311 14.886 18.347 1.00 98.31 89 PHE A O 1
ATOM 672 N N . ILE A 1 90 ? 1.950 14.008 19.927 1.00 98.00 90 ILE A N 1
ATOM 673 C CA . ILE A 1 90 ? 2.872 14.174 21.039 1.00 98.00 90 ILE A CA 1
ATOM 674 C C . ILE A 1 90 ? 3.434 12.832 21.497 1.00 98.00 90 ILE A C 1
ATOM 676 O O . ILE A 1 90 ? 2.751 11.810 21.515 1.00 98.00 90 ILE A O 1
ATOM 680 N N . GLY A 1 91 ? 4.713 12.835 21.848 1.00 95.19 91 GLY A N 1
ATOM 681 C CA . GLY A 1 91 ? 5.423 11.699 22.420 1.00 95.19 91 GLY A CA 1
ATOM 682 C C . GLY A 1 91 ? 6.254 12.141 23.615 1.00 95.19 91 GLY A C 1
ATOM 683 O O . GLY A 1 91 ? 6.366 13.331 23.910 1.00 95.19 91 GLY A O 1
ATOM 684 N N . THR A 1 92 ? 6.843 11.180 24.311 1.00 94.44 92 THR A N 1
ATOM 685 C CA . THR A 1 92 ? 7.845 11.442 25.346 1.00 94.44 92 THR A CA 1
ATOM 686 C C . THR A 1 92 ? 9.232 11.457 24.724 1.00 94.44 92 THR A C 1
ATOM 688 O O . THR A 1 92 ? 9.540 10.610 23.881 1.00 94.44 92 THR A O 1
ATOM 691 N N . HIS A 1 93 ? 10.080 12.391 25.149 1.00 92.50 93 HIS A N 1
ATOM 692 C CA . HIS A 1 93 ? 11.482 12.386 24.755 1.00 92.50 93 HIS A CA 1
ATOM 693 C C . HIS A 1 93 ? 12.184 11.102 25.241 1.00 92.50 93 HIS A C 1
ATOM 695 O O . HIS A 1 93 ? 11.838 10.533 26.277 1.00 92.50 93 HIS A O 1
ATOM 701 N N . SER A 1 94 ? 13.149 10.607 24.463 1.00 84.38 94 SER A N 1
ATOM 702 C CA . SER A 1 94 ? 13.806 9.314 24.717 1.00 84.38 94 SER A CA 1
ATOM 703 C C . SER A 1 94 ? 14.851 9.351 25.833 1.00 84.38 94 SER A C 1
ATOM 705 O O . SER A 1 94 ? 15.379 8.309 26.199 1.00 84.38 94 SER A O 1
ATOM 707 N N . ASP A 1 95 ? 15.184 10.532 26.348 1.00 90.06 95 ASP A N 1
ATOM 708 C CA . ASP A 1 95 ? 16.151 10.724 27.437 1.00 90.06 95 ASP A CA 1
ATOM 709 C C . ASP A 1 95 ? 15.591 10.380 28.826 1.00 90.06 95 ASP A C 1
ATOM 711 O O . ASP A 1 95 ? 16.290 10.524 29.824 1.00 90.06 95 ASP A O 1
ATOM 715 N N . GLY A 1 96 ? 14.326 9.957 28.907 1.00 87.81 96 GLY A N 1
ATOM 716 C CA . GLY A 1 96 ? 13.664 9.653 30.173 1.00 87.81 96 GLY A CA 1
ATOM 717 C C . GLY A 1 96 ? 13.252 10.888 30.981 1.00 87.81 96 GLY A C 1
ATOM 718 O O . GLY A 1 96 ? 12.718 10.727 32.073 1.00 87.81 96 GLY A O 1
ATOM 719 N N . SER A 1 97 ? 13.419 12.107 30.451 1.00 92.06 97 SER A N 1
ATOM 720 C CA . SER A 1 97 ? 13.017 13.358 31.120 1.00 92.06 97 SER A CA 1
ATOM 721 C C . SER A 1 97 ? 11.505 13.477 31.339 1.00 92.06 97 SER A C 1
ATOM 723 O O . SER A 1 97 ? 11.048 14.318 32.110 1.00 92.06 97 SER A O 1
ATOM 725 N N . GLY A 1 98 ? 10.707 12.684 30.615 1.00 91.88 98 GLY A N 1
ATOM 726 C CA . GLY A 1 98 ? 9.252 12.827 30.569 1.00 91.88 98 GLY A CA 1
ATOM 727 C C . GLY A 1 98 ? 8.785 14.070 29.801 1.00 91.88 98 GLY A C 1
ATOM 728 O O . GLY A 1 98 ? 7.580 14.325 29.731 1.00 91.88 98 GLY A O 1
ATOM 729 N N . GLN A 1 99 ? 9.700 14.835 29.192 1.00 95.44 99 GLN A N 1
ATOM 730 C CA . GLN A 1 99 ? 9.343 16.011 28.410 1.00 95.44 99 GLN A CA 1
ATOM 731 C C . GLN A 1 99 ? 8.486 15.605 27.205 1.00 95.44 99 GLN A C 1
ATOM 733 O O . GLN A 1 99 ? 8.809 14.677 26.458 1.00 95.44 99 GLN A O 1
ATOM 738 N N . THR A 1 100 ? 7.366 16.309 27.025 1.00 95.81 100 THR A N 1
ATOM 739 C CA . THR A 1 100 ? 6.487 16.112 25.869 1.00 95.81 100 THR A CA 1
ATOM 740 C C . THR A 1 100 ? 7.112 16.772 24.639 1.00 95.81 100 THR A C 1
ATOM 742 O O . THR A 1 100 ? 7.469 17.946 24.683 1.00 95.81 100 THR A O 1
ATOM 745 N N . VAL A 1 101 ? 7.207 16.033 23.536 1.00 96.81 101 VAL A N 1
ATOM 746 C CA . VAL A 1 101 ? 7.709 16.515 22.243 1.00 96.81 101 VAL A CA 1
ATOM 747 C C . VAL A 1 101 ? 6.616 16.368 21.195 1.00 96.81 101 VAL A C 1
ATOM 749 O O . VAL A 1 101 ? 5.985 15.316 21.108 1.00 96.81 101 VAL A O 1
ATOM 752 N N . VAL A 1 102 ? 6.411 17.406 20.383 1.00 97.44 102 VAL A N 1
ATOM 753 C CA . VAL A 1 102 ? 5.563 17.339 19.186 1.00 97.44 102 VAL A CA 1
ATOM 754 C C . VAL A 1 102 ? 6.416 16.820 18.033 1.00 97.44 102 VAL A C 1
ATOM 756 O O . VAL A 1 102 ? 7.343 17.503 17.602 1.00 97.44 102 VAL A O 1
ATOM 759 N N . TYR A 1 103 ? 6.129 15.615 17.541 1.00 97.06 103 TYR A N 1
ATOM 760 C CA . TYR A 1 103 ? 6.897 15.002 16.446 1.00 97.06 103 TYR A CA 1
ATOM 761 C C . TYR A 1 103 ? 6.197 15.085 15.085 1.00 97.06 103 TYR A C 1
ATOM 763 O O . TYR A 1 103 ? 6.834 14.879 14.054 1.00 97.06 103 TYR A O 1
ATOM 771 N N . LEU A 1 104 ? 4.897 15.389 15.061 1.00 97.44 104 LEU A N 1
ATOM 772 C CA . LEU A 1 104 ? 4.129 15.627 13.841 1.00 97.44 104 LEU A CA 1
ATOM 773 C C . LEU A 1 104 ? 3.000 16.620 14.134 1.00 97.44 104 LEU A C 1
ATOM 775 O O . LEU A 1 104 ? 2.323 16.506 15.151 1.00 97.44 104 LEU A O 1
ATOM 779 N N . LYS A 1 105 ? 2.785 17.575 13.228 1.00 97.75 105 LYS A N 1
ATOM 780 C CA . LYS A 1 105 ? 1.705 18.563 13.303 1.00 97.75 105 LYS A CA 1
ATOM 781 C C . LYS A 1 105 ? 0.894 18.522 12.016 1.00 97.75 105 LYS A C 1
ATOM 783 O O . LYS A 1 105 ? 1.465 18.625 10.932 1.00 97.75 105 LYS A O 1
ATOM 788 N N . LEU A 1 106 ? -0.422 18.392 12.144 1.00 97.50 106 LEU A N 1
ATOM 789 C CA . LEU A 1 106 ? -1.367 18.470 11.032 1.00 97.50 106 LEU A CA 1
ATOM 790 C C . LEU A 1 106 ? -2.236 19.710 11.210 1.00 97.50 106 LEU A C 1
ATOM 792 O O . LEU A 1 106 ? -2.799 19.914 12.282 1.00 97.50 106 LEU A O 1
ATOM 796 N N . GLN A 1 107 ? -2.360 20.529 10.171 1.00 97.38 107 GLN A N 1
ATOM 797 C CA . GLN A 1 107 ? -3.203 21.721 10.197 1.00 97.38 107 GLN A CA 1
ATOM 798 C C . GLN A 1 107 ? -4.436 21.500 9.326 1.00 97.38 107 GLN A C 1
ATOM 800 O O . GLN A 1 107 ? -4.310 21.128 8.158 1.00 97.38 107 GLN A O 1
ATOM 805 N N . LEU A 1 108 ? -5.622 21.759 9.877 1.00 96.94 108 LEU A N 1
ATOM 806 C CA . LEU A 1 108 ? -6.840 21.795 9.078 1.00 96.94 108 LEU A CA 1
ATOM 807 C C . LEU A 1 108 ? -6.866 23.108 8.297 1.00 96.94 108 LEU A C 1
ATOM 809 O O . LEU A 1 108 ? -6.896 24.180 8.895 1.00 96.94 108 LEU A O 1
ATOM 813 N N . GLN A 1 109 ? -6.868 23.034 6.971 1.00 96.06 109 GLN A N 1
ATOM 814 C CA . GLN A 1 109 ? -6.971 24.205 6.105 1.00 96.06 109 GLN A CA 1
ATOM 815 C C . GLN A 1 109 ? -8.289 24.166 5.342 1.00 96.06 109 GLN A C 1
ATOM 817 O O . GLN A 1 109 ? -8.702 23.115 4.848 1.00 96.06 109 GLN A O 1
ATOM 822 N N . GLU A 1 110 ? -8.954 25.316 5.253 1.00 94.44 110 GLU A N 1
ATOM 823 C CA . GLU A 1 110 ? -10.088 25.463 4.353 1.00 94.44 110 GLU A CA 1
ATOM 824 C C . GLU A 1 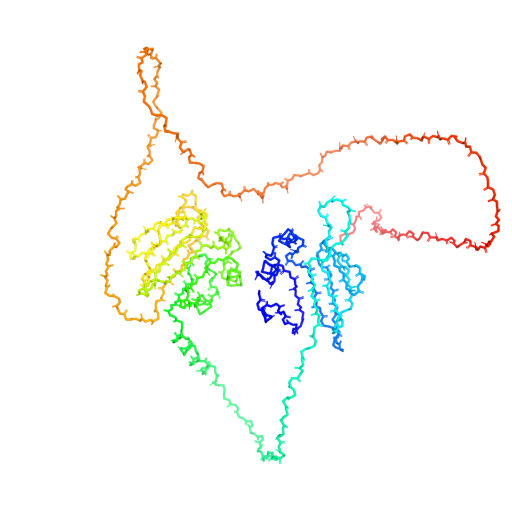110 ? -9.560 25.503 2.920 1.00 94.44 110 GLU A C 1
ATOM 826 O O . GLU A 1 110 ? -8.653 26.273 2.598 1.00 94.44 110 GLU A O 1
ATOM 831 N N . GLN A 1 111 ? -10.104 24.647 2.057 1.00 90.75 111 GLN A N 1
ATOM 832 C CA . GLN A 1 111 ? -9.764 24.708 0.646 1.00 90.75 111 GLN A CA 1
ATOM 833 C C . GLN A 1 111 ? -10.390 25.989 0.084 1.00 90.75 111 GLN A C 1
ATOM 835 O O . GLN A 1 111 ? -11.619 26.112 0.142 1.00 90.75 111 GLN A O 1
ATOM 840 N N . PRO A 1 112 ? -9.599 26.936 -0.458 1.00 85.31 112 PRO A N 1
ATOM 841 C CA . PRO A 1 112 ? -10.162 28.125 -1.067 1.00 85.31 112 PRO A CA 1
ATOM 842 C C . PRO A 1 112 ? -11.116 27.657 -2.156 1.00 85.31 112 PRO A C 1
ATOM 844 O O . PRO A 1 112 ? -10.718 26.966 -3.099 1.00 85.31 112 PRO A O 1
ATOM 847 N N . ARG A 1 113 ? -12.404 27.973 -1.987 1.00 83.38 113 ARG A N 1
ATOM 848 C CA . ARG A 1 113 ? -13.387 27.740 -3.036 1.00 83.38 113 ARG A CA 1
ATOM 849 C C . ARG A 1 113 ? -12.902 28.571 -4.206 1.00 83.38 113 ARG A C 1
ATOM 851 O O . ARG A 1 113 ? -12.977 29.796 -4.153 1.00 83.38 113 ARG A O 1
ATOM 858 N N . VAL A 1 114 ? -12.366 27.913 -5.232 1.00 80.94 114 VAL A N 1
ATOM 859 C CA . VAL A 1 114 ? -12.181 28.545 -6.531 1.00 80.94 114 VAL A CA 1
ATOM 860 C C . VAL A 1 114 ? -13.588 28.942 -6.930 1.00 80.94 114 VAL A C 1
ATOM 862 O O . VAL A 1 114 ? -14.384 28.089 -7.327 1.00 80.94 114 VAL A O 1
ATOM 865 N N . GLN A 1 115 ? -13.930 30.207 -6.685 1.00 67.25 115 GLN A N 1
ATOM 866 C CA . GLN A 1 115 ? -15.156 30.797 -7.170 1.00 67.25 115 GLN A CA 1
ATOM 867 C C . GLN A 1 115 ? -15.041 30.640 -8.675 1.00 67.25 115 GLN A C 1
ATOM 869 O O . GLN A 1 115 ? -14.288 31.350 -9.340 1.00 67.25 115 GLN A O 1
ATOM 874 N N . ARG A 1 116 ? -15.698 29.608 -9.212 1.00 65.62 116 ARG A N 1
ATOM 875 C CA . ARG A 1 116 ? -16.000 29.576 -10.628 1.00 65.62 116 ARG A CA 1
ATOM 876 C C . ARG A 1 116 ? -16.876 30.798 -10.802 1.00 65.62 116 ARG A C 1
ATOM 878 O O . ARG A 1 116 ? -18.059 30.752 -10.488 1.00 65.62 116 ARG A O 1
ATOM 885 N N . ASN A 1 117 ? -16.258 31.899 -11.211 1.00 61.34 117 ASN A N 1
ATOM 886 C CA . ASN A 1 117 ? -16.945 33.056 -11.739 1.00 61.34 117 ASN A CA 1
ATOM 887 C C . ASN A 1 117 ? -17.597 32.582 -13.037 1.00 61.34 117 ASN A C 1
ATOM 889 O O . ASN A 1 117 ? -17.101 32.819 -14.133 1.00 61.34 117 ASN A O 1
ATOM 893 N N . THR A 1 118 ? -18.679 31.817 -12.911 1.00 60.19 118 THR A N 1
ATOM 894 C CA . THR A 1 118 ? -19.656 31.624 -13.967 1.00 60.19 118 THR A CA 1
ATOM 895 C C . THR A 1 118 ? -20.368 32.953 -14.110 1.00 60.19 118 THR A C 1
ATOM 897 O O . THR A 1 118 ? -21.479 33.148 -13.629 1.00 60.19 118 THR A O 1
ATOM 900 N N . SER A 1 119 ? -19.700 33.871 -14.800 1.00 55.94 119 SER A N 1
ATOM 901 C CA . SER A 1 119 ? -20.319 34.951 -15.551 1.00 55.94 119 SER A CA 1
ATOM 902 C C . SER A 1 119 ? -21.089 34.325 -16.722 1.00 55.94 119 SER A C 1
ATOM 904 O O . SER A 1 119 ? -20.771 34.556 -17.884 1.00 55.94 119 SER A O 1
ATOM 906 N N . GLN A 1 120 ? -22.046 33.440 -16.434 1.00 55.00 120 GLN A N 1
ATOM 907 C CA . GLN A 1 120 ? -23.021 33.016 -17.424 1.00 55.00 120 GLN A CA 1
ATOM 908 C C . GLN A 1 120 ? -24.093 34.091 -17.440 1.00 55.00 120 GLN A C 1
ATOM 910 O O . GLN A 1 120 ? -24.920 34.196 -16.534 1.00 55.00 120 GLN A O 1
ATOM 915 N N . GLY A 1 121 ? -23.998 34.926 -18.475 1.00 49.81 121 GLY A N 1
ATOM 916 C CA . GLY A 1 121 ? -25.096 35.749 -18.932 1.00 49.81 121 GLY A CA 1
ATOM 917 C C . GLY A 1 121 ? -26.362 34.905 -19.032 1.00 49.81 121 GLY A C 1
ATOM 918 O O . GLY A 1 121 ? -26.345 33.743 -19.437 1.00 49.81 121 GLY A O 1
ATOM 919 N N . SER A 1 122 ? -27.449 35.514 -18.596 1.00 48.31 122 SER A N 1
ATOM 920 C CA . SER A 1 122 ? -28.802 35.004 -18.682 1.00 48.31 122 SER A CA 1
ATOM 921 C C . SER A 1 122 ? -29.202 34.767 -20.141 1.00 48.31 122 SER A C 1
ATOM 923 O O . SER A 1 122 ? -29.734 35.669 -20.785 1.00 48.31 122 SER A O 1
ATOM 925 N N . GLU A 1 123 ? -29.003 33.555 -20.649 1.00 46.16 123 GLU A N 1
ATOM 926 C CA . GLU A 1 123 ? -29.817 33.043 -21.747 1.00 46.16 123 GLU A CA 1
ATOM 927 C C . GLU A 1 123 ? -30.819 32.033 -21.191 1.00 46.16 123 GLU A C 1
ATOM 929 O O . GLU A 1 123 ? -30.499 31.001 -20.604 1.00 46.16 123 GLU A O 1
ATOM 934 N N . LYS A 1 124 ? -32.072 32.454 -21.310 1.00 47.19 124 LYS A N 1
ATOM 935 C CA . LYS A 1 124 ? -33.304 31.800 -20.899 1.00 47.19 124 LYS A CA 1
ATOM 936 C C . LYS A 1 124 ? -33.440 30.472 -21.664 1.00 47.19 124 LYS A C 1
ATOM 938 O O . LYS A 1 124 ? -33.496 30.522 -22.892 1.00 47.19 124 LYS A O 1
ATOM 943 N N . PRO A 1 125 ? -33.522 29.305 -21.004 1.00 51.16 125 PRO A N 1
ATOM 944 C CA . PRO A 1 125 ? -33.776 28.063 -21.720 1.00 51.16 125 PRO A CA 1
ATOM 945 C C . PRO A 1 125 ? -35.212 28.079 -22.274 1.00 51.16 125 PRO A C 1
ATOM 947 O O . PRO A 1 125 ? -36.138 28.464 -21.548 1.00 51.16 125 PRO A O 1
ATOM 950 N N . PRO A 1 126 ? -35.423 27.700 -23.548 1.00 53.78 126 PRO A N 1
ATOM 951 C CA . PRO A 1 126 ? -36.755 27.538 -24.091 1.00 53.78 126 PRO A CA 1
ATOM 952 C C . PRO A 1 126 ? -37.399 26.306 -23.457 1.00 53.78 126 PRO A C 1
ATOM 954 O O . PRO A 1 126 ? -36.803 25.239 -23.329 1.00 53.78 126 PRO A O 1
ATOM 957 N N . THR A 1 127 ? -38.631 26.512 -23.021 1.00 58.31 127 THR A N 1
ATOM 958 C CA . THR A 1 127 ? -39.563 25.502 -22.548 1.00 58.31 127 THR A CA 1
ATOM 959 C C . THR A 1 127 ? -39.733 24.416 -23.608 1.00 58.31 127 THR A C 1
ATOM 961 O O . THR A 1 127 ? -40.273 24.699 -24.674 1.00 58.31 127 THR A O 1
ATOM 964 N N . GLU A 1 128 ? -39.335 23.181 -23.303 1.00 44.53 128 GLU A N 1
ATOM 965 C CA . GLU A 1 128 ? -39.864 22.002 -23.990 1.00 44.53 128 GLU A CA 1
ATOM 966 C C . GLU A 1 128 ? -40.638 21.103 -23.020 1.00 44.53 128 GLU A C 1
ATOM 968 O O . GLU A 1 128 ? -40.296 21.027 -21.833 1.00 44.53 128 GLU A O 1
ATOM 973 N N . PRO A 1 129 ? -41.734 20.491 -23.501 1.00 57.59 129 PRO A N 1
ATOM 974 C CA . PRO A 1 129 ? -42.737 19.882 -22.660 1.00 57.59 129 PRO A CA 1
ATOM 975 C C . PRO A 1 129 ? -42.418 18.427 -22.319 1.00 57.59 129 PRO A C 1
ATOM 977 O O . PRO A 1 129 ? -41.836 17.664 -23.084 1.00 57.59 129 PRO A O 1
ATOM 980 N N . LEU A 1 130 ? -42.916 18.077 -21.141 1.00 56.34 130 LEU A N 1
ATOM 981 C CA . LEU A 1 130 ? -43.260 16.756 -20.647 1.00 56.34 130 LEU A CA 1
ATOM 982 C C . LEU A 1 130 ? -43.715 15.792 -21.768 1.00 56.34 130 LEU A C 1
ATOM 984 O O . LEU A 1 130 ? -44.824 15.927 -22.285 1.00 56.34 130 LEU A O 1
ATOM 988 N N . LEU A 1 131 ? -42.895 14.787 -22.093 1.00 42.97 131 LEU A N 1
ATOM 989 C CA . LEU A 1 131 ? -43.364 13.570 -22.754 1.00 42.97 131 LEU A CA 1
ATOM 990 C C . LEU A 1 131 ? -42.824 12.340 -22.016 1.00 42.97 131 LEU A C 1
ATOM 992 O O . LEU A 1 131 ? -41.663 11.952 -22.137 1.00 42.97 131 LEU A O 1
ATOM 996 N N . GLU A 1 132 ? -43.708 11.748 -21.221 1.00 54.66 132 GLU A N 1
ATOM 997 C CA . GLU A 1 132 ? -43.619 10.376 -20.743 1.00 54.66 132 GLU A CA 1
ATOM 998 C C . GLU A 1 132 ? -43.728 9.417 -21.936 1.00 54.66 132 GLU A C 1
ATOM 1000 O O . GLU A 1 132 ? -44.735 9.418 -22.641 1.00 54.66 132 GLU A O 1
ATOM 1005 N N . ALA A 1 133 ? -42.726 8.560 -22.136 1.00 42.88 133 ALA A N 1
ATOM 1006 C CA . ALA A 1 133 ? -42.891 7.297 -22.853 1.00 42.88 133 ALA A CA 1
ATOM 1007 C C . ALA A 1 133 ? -41.746 6.327 -22.517 1.00 42.88 133 ALA A C 1
ATOM 1009 O O . ALA A 1 133 ? -40.623 6.455 -22.992 1.00 42.88 133 ALA A O 1
ATOM 1010 N N . LEU A 1 134 ? -42.068 5.370 -21.647 1.00 44.50 134 LEU A N 1
ATOM 1011 C CA . LEU A 1 134 ? -41.730 3.945 -21.729 1.00 44.50 134 LEU A CA 1
ATOM 1012 C C . LEU A 1 134 ? -40.652 3.537 -22.753 1.00 44.50 134 LEU A C 1
ATOM 1014 O O . LEU A 1 134 ? -40.869 3.604 -23.960 1.00 44.50 134 LEU A O 1
ATOM 1018 N N . GLY A 1 135 ? -39.560 2.942 -22.267 1.00 34.72 135 GLY A N 1
ATOM 1019 C CA . GLY A 1 135 ? -38.656 2.181 -23.132 1.00 34.72 135 GLY A CA 1
ATOM 1020 C C . GLY A 1 135 ? -37.337 1.815 -22.471 1.00 34.72 135 GLY A C 1
ATOM 1021 O O . GLY A 1 135 ? -36.326 2.471 -22.692 1.00 34.72 135 GLY A O 1
ATOM 1022 N N . GLY A 1 136 ? -37.329 0.756 -21.660 1.00 47.69 136 GLY A N 1
ATOM 1023 C CA . GLY A 1 136 ? -36.088 0.186 -21.147 1.00 47.69 136 GLY A CA 1
ATOM 1024 C C . GLY A 1 136 ? -35.208 -0.343 -22.280 1.00 47.69 136 GLY A C 1
ATOM 1025 O O . GLY A 1 136 ? -35.643 -1.228 -23.003 1.00 47.69 136 GLY A O 1
ATOM 1026 N N . ALA A 1 137 ? -33.989 0.189 -22.412 1.00 48.69 137 ALA A N 1
ATOM 1027 C CA . ALA A 1 137 ? -32.820 -0.451 -23.031 1.00 48.69 137 ALA A CA 1
ATOM 1028 C C . ALA A 1 137 ? -31.630 0.534 -23.099 1.00 48.69 137 ALA A C 1
ATOM 1030 O O . ALA A 1 137 ? -31.186 0.885 -24.184 1.00 48.69 137 ALA A O 1
ATOM 1031 N N . GLU A 1 138 ? -31.065 0.973 -21.969 1.00 42.88 138 GLU A N 1
ATOM 1032 C CA . GLU A 1 138 ? -29.832 1.794 -21.991 1.00 42.88 138 GLU A CA 1
ATOM 1033 C C . GLU A 1 138 ? -28.786 1.375 -20.943 1.00 42.88 138 GLU A C 1
ATOM 1035 O O . GLU A 1 138 ? -28.057 2.182 -20.380 1.00 42.88 138 GLU A O 1
ATOM 1040 N N . GLN A 1 139 ? -28.623 0.066 -20.731 1.00 46.84 139 GLN A N 1
ATOM 1041 C CA . GLN A 1 139 ? -27.526 -0.482 -19.917 1.00 46.84 139 GLN A CA 1
ATOM 1042 C C . GLN A 1 139 ? -26.353 -1.016 -20.766 1.00 46.84 139 GLN A C 1
ATOM 1044 O O . GLN A 1 139 ? -25.717 -2.000 -20.389 1.00 46.84 139 GLN A O 1
ATOM 1049 N N . LYS A 1 140 ? -26.075 -0.439 -21.949 1.00 46.81 140 LYS A N 1
ATOM 1050 C CA . LYS A 1 140 ? -25.056 -0.998 -22.869 1.00 46.81 140 LYS A CA 1
ATOM 1051 C C . LYS A 1 140 ? -24.179 0.007 -23.631 1.00 46.81 140 LYS A C 1
ATOM 1053 O O . LYS A 1 140 ? -23.699 -0.315 -24.714 1.00 46.81 140 LYS A O 1
ATOM 1058 N N . ARG A 1 141 ? -23.919 1.204 -23.086 1.00 46.12 141 ARG A N 1
ATOM 1059 C CA . ARG A 1 141 ? -23.038 2.207 -23.734 1.00 46.12 141 ARG A CA 1
ATOM 1060 C C . ARG A 1 141 ? -22.039 2.929 -22.810 1.00 46.12 141 ARG A C 1
ATOM 1062 O O . ARG A 1 141 ? -21.685 4.071 -23.065 1.00 46.12 141 ARG A O 1
ATOM 1069 N N . LEU A 1 142 ? -21.510 2.255 -21.783 1.00 47.19 142 LEU A N 1
ATOM 1070 C CA . LEU A 1 142 ? -20.403 2.783 -20.953 1.00 47.19 142 LEU A CA 1
ATOM 1071 C C . LEU A 1 142 ? -19.068 2.026 -21.111 1.00 47.19 142 LEU A C 1
ATOM 1073 O O . LEU A 1 142 ? -18.190 2.153 -20.266 1.00 47.19 142 LEU A O 1
ATOM 1077 N N . LEU A 1 143 ? -18.883 1.260 -22.192 1.00 47.41 143 LEU A N 1
ATOM 1078 C CA . LEU A 1 143 ? -17.644 0.506 -22.436 1.00 47.41 143 LEU A CA 1
ATOM 1079 C C . LEU A 1 143 ? -16.576 1.128 -23.373 1.00 47.41 143 LEU A C 1
ATOM 1081 O O . LEU A 1 143 ? -15.505 0.533 -23.430 1.00 47.41 143 LEU A O 1
ATOM 1085 N N . PRO A 1 144 ? -16.731 2.289 -24.056 1.00 46.56 144 PRO A N 1
ATOM 1086 C CA . PRO A 1 144 ? -15.634 2.788 -24.898 1.00 46.56 144 PRO A CA 1
ATOM 1087 C C . PRO A 1 144 ? -14.472 3.414 -24.099 1.00 46.56 144 PRO A C 1
ATOM 1089 O O . PRO A 1 144 ? -13.349 3.448 -24.580 1.00 46.56 144 PRO A O 1
ATOM 1092 N N . ALA A 1 145 ? -14.687 3.850 -22.851 1.00 54.81 145 ALA A N 1
ATOM 1093 C CA . ALA A 1 145 ? -13.641 4.529 -22.071 1.00 54.81 145 ALA A CA 1
ATOM 1094 C C . ALA A 1 145 ? -12.550 3.591 -21.511 1.00 54.81 145 ALA A C 1
ATOM 1096 O O . ALA A 1 145 ? -11.483 4.058 -21.112 1.00 54.81 145 ALA A O 1
ATOM 1097 N N . PHE A 1 146 ? -12.806 2.279 -21.453 1.00 51.03 146 PHE A N 1
ATOM 1098 C CA . PHE A 1 146 ? -11.865 1.311 -20.877 1.00 51.03 146 PHE A CA 1
ATOM 1099 C C . PHE A 1 146 ? -10.753 0.907 -21.857 1.00 51.03 146 PHE A C 1
ATOM 1101 O O . PHE A 1 146 ? -9.635 0.612 -21.432 1.00 51.03 146 PHE A O 1
ATOM 1108 N N . GLU A 1 147 ? -11.031 0.919 -23.163 1.00 59.31 147 GLU A N 1
ATOM 1109 C CA . GLU A 1 147 ? -10.034 0.572 -24.184 1.00 59.31 147 GLU A CA 1
ATOM 1110 C C . GLU A 1 147 ? -9.016 1.701 -24.395 1.00 59.31 147 GLU A C 1
ATOM 1112 O O . GLU A 1 147 ? -7.817 1.435 -24.488 1.00 59.31 147 GLU A O 1
ATOM 1117 N N . ASP A 1 148 ? -9.450 2.962 -24.330 1.00 60.16 148 ASP A N 1
ATOM 1118 C CA . ASP A 1 148 ? -8.560 4.120 -24.491 1.00 60.16 148 ASP A CA 1
ATOM 1119 C C . ASP A 1 148 ? -7.567 4.289 -23.327 1.00 60.16 148 ASP A C 1
ATOM 1121 O O . ASP A 1 148 ? -6.443 4.763 -23.514 1.00 60.16 148 ASP A O 1
ATOM 1125 N N . ALA A 1 149 ? -7.942 3.881 -22.109 1.00 57.06 149 ALA A N 1
ATOM 1126 C CA . ALA A 1 149 ? -7.041 3.913 -20.954 1.00 57.06 149 ALA A CA 1
ATOM 1127 C C . ALA A 1 149 ? -5.920 2.863 -21.069 1.00 57.06 149 ALA A C 1
ATOM 1129 O O . ALA A 1 149 ? -4.763 3.149 -20.743 1.00 57.06 149 ALA A O 1
ATOM 1130 N N . ARG A 1 150 ? -6.226 1.684 -21.633 1.00 64.31 150 ARG A N 1
ATOM 1131 C CA . ARG A 1 150 ? -5.231 0.642 -21.939 1.00 64.31 150 ARG A CA 1
ATOM 1132 C C . ARG A 1 150 ? -4.195 1.085 -22.972 1.00 64.31 150 ARG A C 1
ATOM 1134 O O . ARG A 1 150 ? -3.115 0.518 -23.015 1.00 64.31 150 ARG A O 1
ATOM 1141 N N . ALA A 1 151 ? -4.441 2.117 -23.769 1.00 67.06 151 ALA A N 1
ATOM 1142 C CA . ALA A 1 151 ? -3.433 2.574 -24.724 1.00 67.06 151 ALA A CA 1
ATOM 1143 C C . ALA A 1 151 ? -2.206 3.241 -24.060 1.00 67.06 151 ALA A C 1
ATOM 1145 O O . ALA A 1 151 ? -1.199 3.463 -24.728 1.00 67.06 151 ALA A O 1
ATOM 1146 N N . LYS A 1 152 ? -2.266 3.597 -22.764 1.00 83.31 152 LYS A N 1
ATOM 1147 C CA . LYS A 1 152 ? -1.231 4.431 -22.119 1.00 83.31 152 LYS A CA 1
ATOM 1148 C C . LYS A 1 152 ? -0.225 3.676 -21.258 1.00 83.31 152 LYS A C 1
ATOM 1150 O O . LYS A 1 152 ? 0.913 4.128 -21.130 1.00 83.31 152 LYS A O 1
ATOM 1155 N N . ALA A 1 153 ? -0.626 2.576 -20.630 1.00 89.12 153 ALA A N 1
ATOM 1156 C CA . ALA A 1 153 ? 0.274 1.817 -19.769 1.00 89.12 153 ALA A CA 1
ATOM 1157 C C . ALA A 1 153 ? 1.176 0.914 -20.627 1.00 89.12 153 ALA A C 1
ATOM 1159 O O . ALA A 1 153 ? 0.667 0.246 -21.517 1.00 89.12 153 ALA A O 1
ATOM 1160 N N . PRO A 1 154 ? 2.497 0.853 -20.382 1.00 94.12 154 PRO A N 1
ATOM 1161 C CA . PRO A 1 154 ? 3.405 0.034 -21.184 1.00 94.12 154 PRO A CA 1
ATOM 1162 C C . PRO A 1 154 ? 3.274 -1.480 -20.920 1.00 94.12 154 PRO A C 1
ATOM 1164 O O . PRO A 1 154 ? 3.729 -2.287 -21.730 1.00 94.12 154 PRO A O 1
ATOM 1167 N N . PHE A 1 155 ? 2.680 -1.882 -19.792 1.00 96.25 155 PHE A N 1
ATOM 1168 C CA . PHE A 1 155 ? 2.390 -3.278 -19.454 1.00 96.25 155 PHE A CA 1
ATOM 1169 C C . PHE A 1 155 ? 1.313 -3.377 -18.360 1.00 96.25 155 PHE A C 1
ATOM 1171 O O . PHE A 1 155 ? 1.009 -2.385 -17.694 1.00 96.25 155 PHE A O 1
ATOM 1178 N N . TRP A 1 156 ? 0.803 -4.587 -18.118 1.00 96.88 156 TRP A N 1
ATOM 1179 C CA . TRP A 1 156 ? -0.108 -4.915 -17.019 1.00 96.88 156 TRP A CA 1
ATOM 1180 C C . TRP A 1 156 ? 0.269 -6.219 -16.327 1.00 96.88 156 TRP A C 1
ATOM 1182 O O . TRP A 1 156 ? 0.878 -7.114 -16.917 1.00 96.88 156 TRP A O 1
ATOM 1192 N N . LEU A 1 157 ? -0.168 -6.344 -15.078 1.00 98.00 157 LEU A N 1
ATOM 1193 C CA . LEU A 1 157 ? -0.260 -7.615 -14.373 1.00 98.00 157 LEU A CA 1
ATOM 1194 C C . LEU A 1 157 ? -1.727 -7.939 -14.105 1.00 98.00 157 LEU A C 1
ATOM 1196 O O . LEU A 1 157 ? -2.451 -7.108 -13.568 1.00 98.00 157 LEU A O 1
ATOM 1200 N N . GLN A 1 158 ? -2.154 -9.155 -14.429 1.00 98.06 158 GLN A N 1
ATOM 1201 C CA . GLN A 1 158 ? -3.480 -9.657 -14.076 1.00 98.06 158 GLN A CA 1
ATOM 1202 C C . GLN A 1 158 ? -3.367 -10.657 -12.931 1.00 98.06 158 GLN A C 1
ATOM 1204 O O . GLN A 1 158 ? -2.707 -11.690 -13.059 1.00 98.06 158 GLN A O 1
ATOM 1209 N N . LEU A 1 159 ? -4.025 -10.356 -11.819 1.00 98.44 159 LEU A N 1
ATOM 1210 C CA . LEU A 1 159 ? -4.132 -11.237 -10.666 1.00 98.44 159 LEU A CA 1
ATOM 1211 C C . LEU A 1 159 ? -5.009 -12.455 -10.996 1.00 98.44 159 LEU A C 1
ATOM 1213 O O . LEU A 1 159 ? -6.089 -12.320 -11.568 1.00 98.44 159 LEU A O 1
ATOM 1217 N N . GLY A 1 160 ? -4.580 -13.649 -10.598 1.00 97.94 160 GLY A N 1
ATOM 1218 C CA . GLY A 1 160 ? -5.324 -14.884 -10.823 1.00 97.94 160 GLY A CA 1
ATOM 1219 C C . GLY A 1 160 ? -4.922 -16.024 -9.890 1.00 97.94 160 GLY A C 1
ATOM 1220 O O . GLY A 1 160 ? -4.116 -15.865 -8.972 1.00 97.94 160 GLY A O 1
ATOM 1221 N N . GLY A 1 161 ? -5.497 -17.196 -10.159 1.00 97.38 161 GLY A N 1
ATOM 1222 C CA . GLY A 1 161 ? -5.326 -18.405 -9.352 1.00 97.38 161 GLY A CA 1
ATOM 1223 C C . GLY A 1 161 ? -6.493 -18.661 -8.394 1.00 97.38 161 GLY A C 1
ATOM 1224 O O . GLY A 1 161 ? -7.412 -17.852 -8.270 1.00 97.38 161 GLY A O 1
ATOM 1225 N N . THR A 1 162 ? -6.482 -19.823 -7.742 1.00 97.25 162 THR A N 1
ATOM 1226 C CA . THR A 1 162 ? -7.585 -20.288 -6.882 1.00 97.25 162 THR A CA 1
ATOM 1227 C C . THR A 1 162 ? -7.644 -19.584 -5.524 1.00 97.25 162 THR A C 1
ATOM 1229 O O . THR A 1 162 ? -8.661 -19.669 -4.837 1.00 97.25 162 THR A O 1
ATOM 1232 N N . ALA A 1 163 ? -6.591 -18.854 -5.145 1.00 97.19 163 ALA A N 1
ATOM 1233 C CA . ALA A 1 163 ? -6.563 -18.015 -3.949 1.00 97.19 163 ALA A CA 1
ATOM 1234 C C . ALA A 1 163 ? -7.357 -16.697 -4.103 1.00 97.19 163 ALA A C 1
ATOM 1236 O O . ALA A 1 163 ? -7.658 -16.032 -3.105 1.00 97.19 163 ALA A O 1
ATOM 1237 N N . VAL A 1 164 ? -7.697 -16.313 -5.340 1.00 97.88 164 VAL A N 1
ATOM 1238 C CA . VAL A 1 164 ? -8.495 -15.119 -5.649 1.00 97.88 164 VAL A CA 1
ATOM 1239 C C . VAL A 1 164 ? -9.981 -15.419 -5.441 1.00 97.88 164 VAL A C 1
ATOM 1241 O O . VAL A 1 164 ? -10.482 -16.476 -5.825 1.00 97.88 164 VAL A O 1
ATOM 1244 N N . ARG A 1 165 ? -10.718 -14.491 -4.826 1.00 97.75 165 ARG A N 1
ATOM 1245 C CA . ARG A 1 165 ? -12.159 -14.640 -4.587 1.00 97.75 165 ARG A CA 1
ATOM 1246 C C . ARG A 1 165 ? -12.923 -14.706 -5.911 1.00 97.75 165 ARG A C 1
ATOM 1248 O O . ARG A 1 165 ? -12.734 -13.864 -6.783 1.00 97.75 165 ARG A O 1
ATOM 1255 N N . GLN A 1 166 ? -13.851 -15.658 -6.017 1.00 95.81 166 GLN A N 1
ATOM 1256 C CA . GLN A 1 166 ? -14.626 -15.895 -7.242 1.00 95.81 166 GLN A CA 1
ATOM 1257 C C . GLN A 1 166 ? -15.436 -14.670 -7.699 1.00 95.81 166 GLN A C 1
ATOM 1259 O O . GLN A 1 166 ? -15.535 -14.431 -8.895 1.00 95.81 166 GLN A O 1
ATOM 1264 N N . GLY A 1 167 ? -15.960 -13.868 -6.765 1.00 94.88 167 GLY A N 1
ATOM 1265 C CA . GLY A 1 167 ? -16.748 -12.667 -7.078 1.00 94.88 167 GLY A CA 1
ATOM 1266 C C . GLY A 1 167 ? -15.936 -11.418 -7.438 1.00 94.88 167 GLY A C 1
ATOM 1267 O O . GLY A 1 167 ? -16.526 -10.380 -7.713 1.00 94.88 167 GLY A O 1
ATOM 1268 N N . PHE A 1 168 ? -14.603 -11.477 -7.405 1.00 96.56 168 PHE A N 1
ATOM 1269 C CA . PHE A 1 168 ? -13.763 -10.333 -7.754 1.00 96.56 168 PHE A CA 1
ATOM 1270 C C . PHE A 1 168 ? -13.578 -10.290 -9.275 1.00 96.56 168 PHE A C 1
ATOM 1272 O O . PHE A 1 168 ? -12.995 -11.223 -9.822 1.00 96.56 168 PHE A O 1
ATOM 1279 N N . SER A 1 169 ? -14.101 -9.275 -9.965 1.00 96.06 169 SER A N 1
ATOM 1280 C CA . SER A 1 169 ? -14.154 -9.243 -11.442 1.00 96.06 169 SER A CA 1
ATOM 1281 C C . SER A 1 169 ? -12.764 -9.218 -12.096 1.00 96.06 169 SER A C 1
ATOM 1283 O O . SER A 1 169 ? -11.787 -8.821 -11.463 1.00 96.06 169 SER A O 1
ATOM 1285 N N . GLU A 1 170 ? -12.639 -9.669 -13.349 1.00 93.62 170 GLU A N 1
ATOM 1286 C CA . GLU A 1 170 ? -11.337 -9.704 -14.038 1.00 93.62 170 GLU A CA 1
ATOM 1287 C C . GLU A 1 170 ? -10.776 -8.308 -14.310 1.00 93.62 170 GLU A C 1
ATOM 1289 O O . GLU A 1 170 ? -9.562 -8.110 -14.271 1.00 93.62 170 GLU A O 1
ATOM 1294 N N . GLU A 1 171 ? -11.650 -7.332 -14.519 1.00 93.00 171 GLU A N 1
ATOM 1295 C CA . GLU A 1 171 ? -11.303 -5.934 -14.739 1.00 93.00 171 GLU A CA 1
ATOM 1296 C C . GLU A 1 171 ? -10.649 -5.335 -13.489 1.00 93.00 171 GLU A C 1
ATOM 1298 O O . GLU A 1 171 ? -9.660 -4.611 -13.584 1.00 93.00 171 GLU A O 1
ATOM 1303 N N . GLN A 1 172 ? -11.142 -5.706 -12.303 1.00 95.31 172 GLN A N 1
ATOM 1304 C CA . GLN A 1 172 ? -10.571 -5.285 -11.021 1.00 95.31 172 GLN A CA 1
ATOM 1305 C C . GLN A 1 172 ? -9.257 -6.002 -10.680 1.00 95.31 172 GLN A C 1
ATOM 1307 O O . GLN A 1 172 ? -8.553 -5.580 -9.767 1.00 95.31 172 GLN A O 1
ATOM 1312 N N . ARG A 1 173 ? -8.902 -7.084 -11.388 1.00 96.75 173 ARG A N 1
ATOM 1313 C CA . ARG A 1 173 ? -7.667 -7.862 -11.164 1.00 96.75 173 ARG A CA 1
ATOM 1314 C C . ARG A 1 173 ? -6.445 -7.278 -11.871 1.00 96.75 173 ARG A C 1
ATOM 1316 O O . ARG A 1 173 ? -5.371 -7.871 -11.784 1.00 96.75 173 ARG A O 1
ATOM 1323 N N . LEU A 1 174 ? -6.588 -6.164 -12.582 1.00 96.75 174 LEU A N 1
ATOM 1324 C CA . LEU A 1 174 ? -5.516 -5.569 -13.370 1.00 96.75 174 LEU A CA 1
ATOM 1325 C C . LEU A 1 174 ? -4.727 -4.537 -12.564 1.00 96.75 174 LEU A C 1
ATOM 1327 O O . LEU A 1 174 ? -5.288 -3.660 -11.913 1.00 96.75 174 LEU A O 1
ATOM 1331 N N . LEU A 1 175 ? -3.404 -4.626 -12.657 1.00 97.25 175 LEU A N 1
ATOM 1332 C CA . LEU A 1 175 ? -2.476 -3.594 -12.221 1.00 97.25 175 LEU A CA 1
ATOM 1333 C C . LEU A 1 175 ? -1.742 -3.027 -13.423 1.00 97.25 175 LEU A C 1
ATOM 1335 O O . LEU A 1 175 ? -1.104 -3.765 -14.174 1.00 97.25 175 LEU A O 1
ATOM 1339 N N . GLU A 1 176 ? -1.814 -1.712 -13.574 1.00 96.56 176 GLU A N 1
ATOM 1340 C CA . GLU A 1 176 ? -1.118 -0.981 -14.625 1.00 96.56 176 GLU A CA 1
ATOM 1341 C C . GLU A 1 176 ? 0.345 -0.767 -14.244 1.00 96.56 176 GLU A C 1
ATOM 1343 O O . GLU A 1 176 ? 0.675 -0.307 -13.147 1.00 96.56 176 GLU A O 1
ATOM 1348 N N . GLY A 1 177 ? 1.236 -1.124 -15.162 1.00 96.19 177 GLY A N 1
ATOM 1349 C CA . GLY A 1 177 ? 2.647 -0.800 -15.070 1.00 96.19 177 GLY A CA 1
ATOM 1350 C C . GLY A 1 177 ? 2.929 0.635 -15.498 1.00 96.19 177 GLY A C 1
ATOM 1351 O O . GLY A 1 177 ? 2.188 1.222 -16.281 1.00 96.19 177 GLY A O 1
ATOM 1352 N N . THR A 1 178 ? 4.043 1.194 -15.028 1.00 95.69 178 THR A N 1
ATOM 1353 C CA . THR A 1 178 ? 4.567 2.487 -15.501 1.00 95.69 178 THR A CA 1
ATOM 1354 C C . THR A 1 178 ? 5.872 2.280 -16.275 1.00 95.69 178 THR A C 1
ATOM 1356 O O . THR A 1 178 ? 6.480 1.210 -16.165 1.00 95.69 178 THR A O 1
ATOM 1359 N N . PRO A 1 179 ? 6.373 3.276 -17.030 1.00 92.50 179 PRO A N 1
ATOM 1360 C CA . PRO A 1 179 ? 7.698 3.186 -17.649 1.00 92.50 179 PRO A CA 1
ATOM 1361 C C . PRO A 1 179 ? 8.832 2.928 -16.644 1.00 92.50 179 PRO A C 1
ATOM 1363 O O . PRO A 1 179 ? 9.825 2.301 -16.996 1.00 92.50 179 PRO A O 1
ATOM 1366 N N . GLN A 1 180 ? 8.668 3.364 -15.391 1.00 93.88 180 GLN A N 1
ATOM 1367 C CA . GLN A 1 180 ? 9.615 3.147 -14.293 1.00 93.88 180 GLN A CA 1
ATOM 1368 C C . GLN A 1 180 ? 9.486 1.753 -13.653 1.00 93.88 180 GLN A C 1
ATOM 1370 O O . GLN A 1 180 ? 10.307 1.383 -12.812 1.00 93.88 180 GLN A O 1
ATOM 1375 N N . GLY A 1 181 ? 8.470 0.980 -14.040 1.00 96.50 181 GLY A N 1
ATOM 1376 C CA . GLY A 1 181 ? 8.166 -0.335 -13.493 1.00 96.50 181 GLY A CA 1
ATOM 1377 C C . GLY A 1 181 ? 6.903 -0.365 -12.632 1.00 96.50 181 GLY A C 1
ATOM 1378 O O . GLY A 1 181 ? 6.049 0.521 -12.693 1.00 96.50 181 GLY A O 1
ATOM 1379 N N . LEU A 1 182 ? 6.770 -1.430 -11.845 1.00 97.75 182 LEU A N 1
ATOM 1380 C CA . LEU A 1 182 ? 5.653 -1.661 -10.928 1.00 97.75 182 LEU A CA 1
ATOM 1381 C C . LEU A 1 182 ? 6.152 -2.422 -9.701 1.00 97.75 182 LEU A C 1
ATOM 1383 O O . LEU A 1 182 ? 6.751 -3.488 -9.839 1.00 97.75 182 LEU A O 1
ATOM 1387 N N . MET A 1 183 ? 5.896 -1.901 -8.502 1.00 98.19 183 MET A N 1
ATOM 1388 C CA . MET A 1 183 ? 6.172 -2.612 -7.254 1.00 98.19 183 MET A CA 1
ATOM 1389 C C . MET A 1 183 ? 4.904 -3.308 -6.772 1.00 98.19 183 MET A C 1
ATOM 1391 O O . MET A 1 183 ? 3.855 -2.675 -6.704 1.00 98.19 183 MET A O 1
ATOM 1395 N N . VAL A 1 184 ? 4.998 -4.594 -6.436 1.00 98.38 184 VAL A N 1
ATOM 1396 C CA . VAL A 1 184 ? 3.867 -5.399 -5.968 1.00 98.38 184 VAL A CA 1
ATOM 1397 C C . VAL A 1 184 ? 4.105 -5.838 -4.534 1.00 98.38 184 VAL A C 1
ATOM 1399 O O . VAL A 1 184 ? 5.138 -6.421 -4.198 1.00 98.38 184 VAL A O 1
ATOM 1402 N N . GLY A 1 185 ? 3.131 -5.571 -3.671 1.00 97.75 185 GLY A N 1
ATOM 1403 C CA . GLY A 1 185 ? 3.163 -6.007 -2.281 1.00 97.75 185 GLY A CA 1
ATOM 1404 C C . GLY A 1 185 ? 2.065 -5.373 -1.437 1.00 97.75 185 GLY A C 1
ATOM 1405 O O . GLY A 1 185 ? 1.289 -4.538 -1.908 1.00 97.75 185 GLY A O 1
ATOM 1406 N N . ARG A 1 186 ? 1.962 -5.784 -0.166 1.00 95.75 186 ARG A N 1
ATOM 1407 C CA . ARG A 1 186 ? 0.873 -5.335 0.718 1.00 95.75 186 ARG A CA 1
ATOM 1408 C C . ARG A 1 186 ? 0.798 -3.819 0.882 1.00 95.75 186 ARG A C 1
ATOM 1410 O O . ARG A 1 186 ? -0.304 -3.322 1.074 1.00 95.75 186 ARG A O 1
ATOM 1417 N N . VAL A 1 187 ? 1.930 -3.110 0.841 1.00 90.00 187 VAL A N 1
ATOM 1418 C CA . VAL A 1 187 ? 1.943 -1.651 1.045 1.00 90.00 187 VAL A CA 1
ATOM 1419 C C . VAL A 1 187 ? 1.509 -0.881 -0.205 1.00 90.00 187 VAL A C 1
ATOM 1421 O O . VAL A 1 187 ? 0.956 0.205 -0.079 1.00 90.00 187 VAL A O 1
ATOM 1424 N N . HIS A 1 188 ? 1.699 -1.459 -1.395 1.00 94.31 188 HIS A N 1
ATOM 1425 C CA . HIS A 1 188 ? 1.440 -0.785 -2.672 1.00 94.31 188 HIS A CA 1
ATOM 1426 C C . HIS A 1 188 ? 0.024 -1.024 -3.194 1.00 94.31 188 HIS A C 1
ATOM 1428 O O . HIS A 1 188 ? -0.565 -0.135 -3.797 1.00 94.31 188 HIS A O 1
ATOM 1434 N N . GLN A 1 189 ? -0.547 -2.210 -2.951 1.00 96.88 189 GLN A N 1
ATOM 1435 C CA . GLN A 1 189 ? -1.893 -2.575 -3.420 1.00 96.88 189 GLN A CA 1
ATOM 1436 C C . GLN A 1 189 ? -2.756 -3.146 -2.295 1.00 96.88 189 GLN A C 1
ATOM 1438 O O . GLN A 1 189 ? -3.336 -4.226 -2.405 1.00 96.88 189 GLN A O 1
ATOM 1443 N N . GLN A 1 190 ? -2.824 -2.435 -1.169 1.00 92.12 190 GLN A N 1
ATOM 1444 C CA . GLN A 1 190 ? -3.552 -2.908 0.006 1.00 92.12 190 GLN A CA 1
ATOM 1445 C C . GLN A 1 190 ? -5.033 -3.176 -0.289 1.00 92.12 190 GLN A C 1
ATOM 1447 O O . GLN A 1 190 ? -5.508 -4.259 0.040 1.00 92.12 190 GLN A O 1
ATOM 1452 N N . ALA A 1 191 ? -5.742 -2.228 -0.912 1.00 92.50 191 ALA A N 1
ATOM 1453 C CA . ALA A 1 191 ? -7.170 -2.366 -1.220 1.00 92.50 191 ALA A CA 1
ATOM 1454 C C . ALA A 1 191 ? -7.434 -3.580 -2.124 1.00 92.50 191 ALA A C 1
ATOM 1456 O O . ALA A 1 191 ? -8.198 -4.468 -1.749 1.00 92.50 191 ALA A O 1
ATOM 1457 N N . LEU A 1 192 ? -6.683 -3.693 -3.227 1.00 96.50 192 LEU A N 1
ATOM 1458 C CA . LEU A 1 192 ? -6.741 -4.845 -4.128 1.00 96.50 192 LEU A CA 1
ATOM 1459 C C . LEU A 1 192 ? -6.553 -6.162 -3.366 1.00 96.50 192 LEU A C 1
ATOM 1461 O O . LEU A 1 192 ? -7.392 -7.049 -3.449 1.00 96.50 192 LEU A O 1
ATOM 1465 N N . HIS A 1 193 ? -5.476 -6.301 -2.587 1.00 97.44 193 HIS A N 1
ATOM 1466 C CA . HIS A 1 193 ? -5.226 -7.533 -1.839 1.00 97.44 193 HIS A CA 1
ATOM 1467 C C . HIS A 1 193 ? -6.302 -7.798 -0.780 1.00 97.44 193 HIS A C 1
ATOM 1469 O O . HIS A 1 193 ? -6.588 -8.956 -0.481 1.00 97.44 193 HIS A O 1
ATOM 1475 N N . GLN A 1 194 ? -6.888 -6.757 -0.181 1.00 94.81 194 GLN A N 1
ATOM 1476 C CA . GLN A 1 194 ? -7.935 -6.914 0.822 1.00 94.81 194 GLN A CA 1
ATOM 1477 C C . GLN A 1 194 ? -9.240 -7.453 0.234 1.00 94.81 194 GLN A C 1
ATOM 1479 O O . GLN A 1 194 ? -9.866 -8.307 0.868 1.00 94.81 194 GLN A O 1
ATOM 1484 N N . GLU A 1 195 ? -9.609 -6.976 -0.949 1.00 96.12 195 GLU A N 1
ATOM 1485 C CA . GLU A 1 195 ? -10.832 -7.353 -1.652 1.00 96.12 195 GLU A CA 1
ATOM 1486 C C . GLU A 1 195 ? -10.667 -8.669 -2.419 1.00 96.12 195 GLU A C 1
ATOM 1488 O O . GLU A 1 195 ? -11.511 -9.557 -2.314 1.00 96.12 195 GLU A O 1
ATOM 1493 N N . ALA A 1 196 ? -9.551 -8.831 -3.132 1.00 97.75 196 ALA A N 1
ATOM 1494 C CA . ALA A 1 196 ? -9.325 -9.953 -4.036 1.00 97.75 196 ALA A CA 1
ATOM 1495 C C . ALA A 1 196 ? -8.929 -11.251 -3.324 1.00 97.75 196 ALA A C 1
ATOM 1497 O O . ALA A 1 196 ? -9.182 -12.328 -3.859 1.00 97.75 196 ALA A O 1
ATOM 1498 N N . LEU A 1 197 ? -8.302 -11.187 -2.142 1.00 97.88 197 LEU A N 1
ATOM 1499 C CA . LEU A 1 197 ? -7.716 -12.357 -1.475 1.00 97.88 197 LEU A CA 1
ATOM 1500 C C . LEU A 1 197 ? -8.436 -12.716 -0.168 1.00 97.88 197 LEU A C 1
ATOM 1502 O O . LEU A 1 197 ? -9.066 -11.885 0.500 1.00 97.88 197 LEU A O 1
ATOM 1506 N N . ARG A 1 198 ? -8.347 -13.993 0.213 1.00 96.19 198 ARG A N 1
ATOM 1507 C CA . ARG A 1 198 ? -8.756 -14.468 1.545 1.00 96.19 198 ARG A CA 1
ATOM 1508 C C . ARG A 1 198 ? -7.779 -13.976 2.614 1.00 96.19 198 ARG A C 1
ATOM 1510 O O . ARG A 1 198 ? -6.650 -13.597 2.299 1.00 96.19 198 ARG A O 1
ATOM 1517 N N . LYS A 1 199 ? -8.211 -13.923 3.877 1.00 95.12 199 LYS A N 1
ATOM 1518 C CA . LYS A 1 199 ? -7.426 -13.296 4.952 1.00 95.12 199 LYS A CA 1
ATOM 1519 C C . LYS A 1 199 ? -6.078 -13.992 5.145 1.00 95.12 199 LYS A C 1
ATOM 1521 O O . LYS A 1 199 ? -5.079 -13.292 5.270 1.00 95.12 199 LYS A O 1
ATOM 1526 N N . GLU A 1 200 ? -6.093 -15.313 5.095 1.00 96.62 200 GLU A N 1
ATOM 1527 C CA . GLU A 1 200 ? -5.002 -16.243 5.374 1.00 96.62 200 GLU A CA 1
ATOM 1528 C C . GLU A 1 200 ? -3.908 -16.140 4.297 1.00 96.62 200 GLU A C 1
ATOM 1530 O O . GLU A 1 200 ? -2.728 -16.001 4.598 1.00 96.62 200 GLU A O 1
ATOM 1535 N N . VAL A 1 201 ? -4.298 -16.058 3.019 1.00 97.31 201 VAL A N 1
ATOM 1536 C CA . VAL A 1 201 ? -3.361 -15.909 1.887 1.00 97.31 201 VAL A CA 1
ATOM 1537 C C . VAL A 1 201 ? -2.556 -14.606 1.982 1.00 97.31 201 VAL A C 1
ATOM 1539 O O . VAL A 1 201 ? -1.373 -14.567 1.643 1.00 97.31 201 VAL A O 1
ATOM 1542 N N . ARG A 1 202 ? -3.171 -13.517 2.466 1.00 96.50 202 ARG A N 1
ATOM 1543 C CA . ARG A 1 202 ? -2.512 -12.197 2.552 1.00 96.50 202 ARG A CA 1
ATOM 1544 C C . ARG A 1 202 ? -1.318 -12.189 3.502 1.00 96.50 202 ARG A C 1
ATOM 1546 O O . ARG A 1 202 ? -0.466 -11.310 3.378 1.00 96.50 202 ARG A O 1
ATOM 1553 N N . GLU A 1 203 ? -1.254 -13.115 4.451 1.00 96.00 203 GLU A N 1
ATOM 1554 C CA . GLU A 1 203 ? -0.155 -13.200 5.416 1.00 96.00 203 GLU A CA 1
ATOM 1555 C C . GLU A 1 203 ? 1.155 -13.625 4.740 1.00 96.00 203 GLU A C 1
ATOM 1557 O O . GLU A 1 203 ? 2.227 -13.156 5.126 1.00 96.00 203 GLU A O 1
ATOM 1562 N N . TYR A 1 204 ? 1.055 -14.378 3.641 1.00 96.81 204 TYR A N 1
ATOM 1563 C CA . TYR A 1 204 ? 2.183 -14.779 2.802 1.00 96.81 204 TYR A CA 1
ATOM 1564 C C . TYR A 1 204 ? 2.649 -13.680 1.841 1.00 96.81 204 TYR A C 1
ATOM 1566 O O . TYR A 1 204 ? 3.701 -13.804 1.215 1.00 96.81 204 TYR A O 1
ATOM 1574 N N . LEU A 1 205 ? 1.933 -12.557 1.734 1.00 97.44 205 LEU A N 1
ATOM 1575 C CA . LEU A 1 205 ? 2.409 -11.414 0.966 1.00 97.44 205 LEU A CA 1
ATOM 1576 C C . LEU A 1 205 ? 3.309 -10.524 1.831 1.00 97.44 205 LEU A C 1
ATOM 1578 O O . LEU A 1 205 ? 2.899 -9.981 2.852 1.00 97.44 205 LEU A O 1
ATOM 1582 N N . SER A 1 206 ? 4.555 -10.301 1.422 1.00 97.19 206 SER A N 1
ATOM 1583 C CA . SER A 1 206 ? 5.406 -9.279 2.042 1.00 97.19 206 SER A CA 1
ATOM 1584 C C . SER A 1 206 ? 4.927 -7.849 1.746 1.00 97.19 206 SER A C 1
ATOM 1586 O O . SER A 1 206 ? 4.024 -7.628 0.935 1.00 97.19 206 SER A O 1
ATOM 1588 N N . ARG A 1 207 ? 5.502 -6.865 2.454 1.00 95.12 207 ARG A N 1
ATOM 1589 C CA . ARG A 1 207 ? 5.213 -5.436 2.226 1.00 95.12 207 ARG A CA 1
ATOM 1590 C C . ARG A 1 207 ? 5.629 -5.021 0.820 1.00 95.12 207 ARG A C 1
ATOM 1592 O O . ARG A 1 207 ? 4.776 -4.550 0.078 1.00 95.12 207 ARG A O 1
ATOM 1599 N N . ASP A 1 208 ? 6.873 -5.338 0.474 1.00 96.81 208 ASP A N 1
ATOM 1600 C CA . ASP A 1 208 ? 7.436 -5.294 -0.872 1.00 96.81 208 ASP A CA 1
ATOM 1601 C C . ASP A 1 208 ? 7.730 -6.742 -1.268 1.00 96.81 208 ASP A C 1
ATOM 1603 O O . ASP A 1 208 ? 8.598 -7.387 -0.676 1.00 96.81 208 ASP A O 1
ATOM 1607 N N . HIS A 1 209 ? 6.939 -7.302 -2.180 1.00 98.00 209 HIS A N 1
ATOM 1608 C CA . HIS A 1 209 ? 7.039 -8.716 -2.539 1.00 98.00 209 HIS A CA 1
ATOM 1609 C C . HIS A 1 209 ? 7.978 -8.893 -3.731 1.00 98.00 209 HIS A C 1
ATOM 1611 O O . HIS A 1 209 ? 9.019 -9.544 -3.636 1.00 98.00 209 HIS A O 1
ATOM 1617 N N . PHE A 1 210 ? 7.660 -8.223 -4.833 1.00 98.69 210 PHE A N 1
ATOM 1618 C CA . PHE A 1 210 ? 8.504 -8.166 -6.018 1.00 98.69 210 PHE A CA 1
ATOM 1619 C C . PHE A 1 210 ? 8.345 -6.830 -6.733 1.00 98.69 210 PHE A C 1
ATOM 1621 O O . PHE A 1 210 ? 7.437 -6.050 -6.440 1.00 98.69 210 PHE A O 1
ATOM 1628 N N . ARG A 1 211 ? 9.227 -6.570 -7.694 1.00 98.38 211 ARG A N 1
ATOM 1629 C CA . ARG A 1 211 ? 9.041 -5.493 -8.668 1.00 98.38 211 ARG A CA 1
ATOM 1630 C C . ARG A 1 211 ? 9.203 -6.012 -10.087 1.00 98.38 211 ARG A C 1
ATOM 1632 O O . ARG A 1 211 ? 10.020 -6.900 -10.333 1.00 98.38 211 ARG A O 1
ATOM 1639 N N . ILE A 1 212 ? 8.469 -5.399 -11.001 1.00 98.50 212 ILE A N 1
ATOM 1640 C CA . ILE A 1 212 ? 8.737 -5.450 -12.433 1.00 98.50 212 ILE A CA 1
ATOM 1641 C C . ILE A 1 212 ? 9.546 -4.206 -12.770 1.00 98.50 212 ILE A C 1
ATOM 1643 O O . ILE A 1 212 ? 9.065 -3.091 -12.575 1.00 98.50 212 ILE A O 1
ATOM 1647 N N . GLY A 1 213 ? 10.783 -4.394 -13.211 1.00 96.88 213 GLY A N 1
ATOM 1648 C CA . GLY A 1 213 ? 11.625 -3.327 -13.738 1.00 96.88 213 GLY A CA 1
ATOM 1649 C C . GLY A 1 213 ? 11.664 -3.358 -15.261 1.00 96.88 213 GLY A C 1
ATOM 1650 O O . GLY A 1 213 ? 11.313 -4.363 -15.883 1.00 96.88 213 GLY A O 1
ATOM 1651 N N . ARG A 1 214 ? 12.115 -2.250 -15.847 1.00 95.75 214 ARG A N 1
ATOM 1652 C CA . ARG A 1 214 ? 12.414 -2.123 -17.273 1.00 95.75 214 ARG A CA 1
ATOM 1653 C C . ARG A 1 214 ? 13.855 -1.647 -17.414 1.00 95.75 214 ARG A C 1
ATOM 1655 O O . ARG A 1 214 ? 14.255 -0.729 -16.700 1.00 95.75 214 ARG A O 1
ATOM 1662 N N . ASP A 1 215 ? 14.651 -2.323 -18.233 1.00 94.62 215 ASP A N 1
ATOM 1663 C CA . ASP A 1 215 ? 16.026 -1.899 -18.506 1.00 94.62 215 ASP A CA 1
ATOM 1664 C C . ASP A 1 215 ? 16.082 -0.800 -19.585 1.00 94.62 215 ASP A C 1
ATOM 1666 O O . ASP A 1 215 ? 15.055 -0.382 -20.125 1.00 94.62 215 ASP A O 1
ATOM 1670 N N . GLY A 1 216 ? 17.289 -0.297 -19.871 1.00 91.56 216 GLY A N 1
ATOM 1671 C CA . GLY A 1 216 ? 17.505 0.728 -20.898 1.00 91.56 216 GLY A CA 1
ATOM 1672 C C . GLY A 1 216 ? 17.195 0.254 -22.322 1.00 91.56 216 GLY A C 1
ATOM 1673 O O . GLY A 1 216 ? 16.883 1.081 -23.172 1.00 91.56 216 GLY A O 1
ATOM 1674 N N . ASP A 1 217 ? 17.200 -1.062 -22.553 1.00 92.06 217 ASP A N 1
ATOM 1675 C CA . ASP A 1 217 ? 16.833 -1.682 -23.831 1.00 92.06 217 ASP A CA 1
ATOM 1676 C C . ASP A 1 217 ? 15.313 -1.889 -23.949 1.00 92.06 217 ASP A C 1
ATOM 1678 O O . ASP A 1 217 ? 14.818 -2.439 -24.930 1.00 92.06 217 ASP A O 1
ATOM 1682 N N . GLY A 1 218 ? 14.553 -1.473 -22.933 1.00 92.19 218 GLY A N 1
ATOM 1683 C CA . GLY A 1 218 ? 13.106 -1.591 -22.892 1.00 92.19 218 GLY A CA 1
ATOM 1684 C C . GLY A 1 218 ? 12.592 -2.968 -22.471 1.00 92.19 218 GLY A C 1
ATOM 1685 O O . GLY A 1 218 ? 11.371 -3.141 -22.447 1.00 92.19 218 GLY A O 1
ATOM 1686 N N . ARG A 1 219 ? 13.464 -3.912 -22.094 1.00 94.94 219 ARG A N 1
ATOM 1687 C CA . ARG A 1 219 ? 13.091 -5.270 -21.681 1.00 94.94 219 ARG A CA 1
ATOM 1688 C C . ARG A 1 219 ? 12.643 -5.303 -20.228 1.00 94.94 219 ARG A C 1
ATOM 1690 O O . ARG A 1 219 ? 13.189 -4.621 -19.356 1.00 94.94 219 ARG A O 1
ATOM 1697 N N . TYR A 1 220 ? 11.654 -6.147 -19.958 1.00 96.75 220 TYR A N 1
ATOM 1698 C CA . TYR A 1 220 ? 11.096 -6.308 -18.622 1.00 96.75 220 TYR A CA 1
ATOM 1699 C C . TYR A 1 220 ? 11.801 -7.405 -17.841 1.00 96.75 220 TYR A C 1
ATOM 1701 O O . TYR A 1 220 ? 12.177 -8.450 -18.379 1.00 96.75 220 TYR A O 1
ATOM 1709 N N . HIS A 1 221 ? 11.946 -7.170 -16.542 1.00 97.88 221 HIS A N 1
ATOM 1710 C CA . HIS A 1 221 ? 12.531 -8.138 -15.634 1.00 97.88 221 HIS A CA 1
ATOM 1711 C C . HIS A 1 221 ? 11.821 -8.165 -14.278 1.00 97.88 221 HIS A C 1
ATOM 1713 O O . HIS A 1 221 ? 11.424 -7.137 -13.730 1.00 97.88 221 HIS A O 1
ATOM 1719 N N . LEU A 1 222 ? 11.692 -9.363 -13.722 1.00 98.38 222 LEU A N 1
ATOM 1720 C CA . LEU A 1 222 ? 11.173 -9.644 -12.394 1.00 98.38 222 LEU A CA 1
ATOM 1721 C C . LEU A 1 222 ? 12.318 -9.637 -11.374 1.00 98.38 222 LEU A C 1
ATOM 1723 O O . LEU A 1 222 ? 13.323 -10.322 -11.560 1.00 98.38 222 LEU A O 1
ATOM 1727 N N . VAL A 1 223 ? 12.146 -8.902 -10.274 1.00 98.25 223 VAL A N 1
ATOM 1728 C CA . VAL A 1 223 ? 13.084 -8.892 -9.139 1.00 98.25 223 VAL A CA 1
ATOM 1729 C C . VAL A 1 223 ? 12.352 -9.269 -7.857 1.00 98.25 223 VAL A C 1
ATOM 1731 O O . VAL A 1 223 ? 11.388 -8.599 -7.477 1.00 98.25 223 VAL A O 1
ATOM 1734 N N . ALA A 1 224 ? 12.836 -10.300 -7.162 1.00 98.25 224 ALA A N 1
ATOM 1735 C CA . ALA A 1 224 ? 12.331 -10.686 -5.850 1.00 98.25 224 ALA A CA 1
ATOM 1736 C C . ALA A 1 224 ? 12.843 -9.735 -4.759 1.00 98.25 224 ALA A C 1
ATOM 1738 O O . ALA A 1 224 ? 14.044 -9.480 -4.641 1.00 98.25 224 ALA A O 1
ATOM 1739 N N . LEU A 1 225 ? 11.921 -9.216 -3.945 1.00 97.88 225 LEU A N 1
ATOM 1740 C CA . LEU A 1 225 ? 12.219 -8.310 -2.828 1.00 97.88 225 LEU A CA 1
ATOM 1741 C C . LEU A 1 225 ? 11.966 -8.974 -1.463 1.00 97.88 225 LEU A C 1
ATOM 1743 O O . LEU A 1 225 ? 12.603 -8.609 -0.464 1.00 97.88 225 LEU A O 1
ATOM 1747 N N . SER A 1 226 ? 11.078 -9.971 -1.423 1.00 97.38 226 SER A N 1
ATOM 1748 C CA . SER A 1 226 ? 10.758 -10.776 -0.244 1.00 97.38 226 SER A CA 1
ATOM 1749 C C . SER A 1 226 ? 11.617 -12.026 -0.108 1.00 97.38 226 SER A C 1
ATOM 1751 O O . SER A 1 226 ? 12.105 -12.569 -1.088 1.00 97.38 226 SER A O 1
ATOM 1753 N N . SER A 1 227 ? 11.728 -12.536 1.119 1.00 95.19 227 SER A N 1
ATOM 1754 C CA . SER A 1 227 ? 12.277 -13.870 1.400 1.00 95.19 227 SER A CA 1
ATOM 1755 C C . SER A 1 227 ? 11.338 -15.015 1.011 1.00 95.19 227 SER A C 1
ATOM 1757 O O . SER A 1 227 ? 11.765 -16.166 0.999 1.00 95.19 227 SER A O 1
ATOM 1759 N N . ASN A 1 228 ? 10.062 -14.715 0.750 1.00 94.75 228 ASN A N 1
ATOM 1760 C CA . ASN A 1 228 ? 9.098 -15.713 0.306 1.00 94.75 228 ASN A CA 1
ATOM 1761 C C . ASN A 1 228 ? 9.428 -16.115 -1.134 1.00 94.75 228 ASN A C 1
ATOM 1763 O O . ASN A 1 228 ? 9.669 -15.212 -1.942 1.00 94.75 228 ASN A O 1
ATOM 1767 N N . PRO A 1 229 ? 9.452 -17.422 -1.446 1.00 93.50 229 PRO A N 1
ATOM 1768 C CA . PRO A 1 229 ? 9.778 -17.888 -2.783 1.00 93.50 229 PRO A CA 1
ATOM 1769 C C . PRO A 1 229 ? 8.821 -17.335 -3.843 1.00 93.50 229 PRO A C 1
ATOM 1771 O O . PRO A 1 229 ? 7.607 -17.235 -3.628 1.00 93.50 229 PRO A O 1
ATOM 1774 N N . ILE A 1 230 ? 9.395 -16.987 -4.992 1.00 98.00 230 ILE A N 1
ATOM 1775 C CA . ILE A 1 230 ? 8.689 -16.498 -6.174 1.00 98.00 230 ILE A CA 1
ATOM 1776 C C . ILE A 1 230 ? 9.116 -17.369 -7.342 1.00 98.00 230 ILE A C 1
ATOM 1778 O O . ILE A 1 230 ? 10.288 -17.719 -7.465 1.00 98.00 230 ILE A O 1
ATOM 1782 N N . TRP A 1 231 ? 8.185 -17.693 -8.230 1.00 98.31 231 TRP A N 1
ATOM 1783 C CA . TRP A 1 231 ? 8.505 -18.424 -9.447 1.00 98.31 231 TRP A CA 1
ATOM 1784 C C . TRP A 1 231 ? 8.022 -17.668 -10.665 1.00 98.31 231 TRP A C 1
ATOM 1786 O O . TRP A 1 231 ? 6.926 -17.118 -10.658 1.00 98.31 231 TRP A O 1
ATOM 1796 N N . ARG A 1 232 ? 8.809 -17.705 -11.736 1.00 97.94 232 ARG A N 1
ATOM 1797 C CA . ARG A 1 232 ? 8.319 -17.411 -13.079 1.00 97.94 232 ARG A CA 1
ATOM 1798 C C . ARG A 1 232 ? 8.049 -18.727 -13.789 1.00 97.94 232 ARG A C 1
ATOM 1800 O O . ARG A 1 232 ? 8.935 -19.572 -13.869 1.00 97.94 232 ARG A O 1
ATOM 1807 N N . ASP A 1 233 ? 6.850 -18.883 -14.318 1.00 97.94 233 ASP A N 1
ATOM 1808 C CA . ASP A 1 233 ? 6.448 -19.981 -15.184 1.00 97.94 233 ASP A CA 1
ATOM 1809 C C . ASP A 1 233 ? 6.276 -19.458 -16.611 1.00 97.94 233 ASP A C 1
ATOM 1811 O O . ASP A 1 233 ? 5.485 -18.550 -16.877 1.00 97.94 233 ASP A O 1
ATOM 1815 N N . ARG A 1 234 ? 7.064 -20.026 -17.524 1.00 97.00 234 ARG A N 1
ATOM 1816 C CA . ARG A 1 234 ? 6.963 -19.787 -18.961 1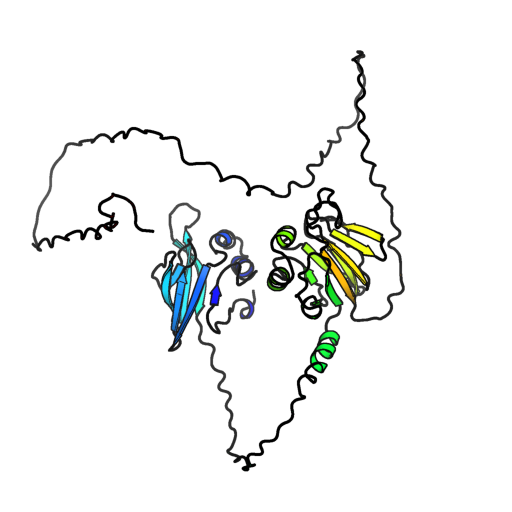.00 97.00 234 ARG A CA 1
ATOM 1817 C C . ARG A 1 234 ? 6.689 -21.114 -19.638 1.00 97.00 234 ARG A C 1
ATOM 1819 O O . ARG A 1 234 ? 7.575 -21.963 -19.705 1.00 97.00 234 ARG A O 1
ATOM 1826 N N . LYS A 1 235 ? 5.483 -21.280 -20.183 1.00 95.56 235 LYS A N 1
ATOM 1827 C CA . LYS A 1 235 ? 5.093 -22.486 -20.935 1.00 95.56 235 LYS A CA 1
ATOM 1828 C C . LYS A 1 235 ? 5.321 -23.788 -20.136 1.00 95.56 235 LYS A C 1
ATOM 1830 O O . LYS A 1 235 ? 5.784 -24.780 -20.692 1.00 95.56 235 LYS A O 1
ATOM 1835 N N . GLY A 1 236 ? 5.036 -23.774 -18.833 1.00 95.75 236 GLY A N 1
ATOM 1836 C CA . GLY A 1 236 ? 5.221 -24.911 -17.926 1.00 95.75 236 GLY A CA 1
ATOM 1837 C C . GLY A 1 236 ? 6.644 -25.051 -17.377 1.00 95.75 236 GLY A C 1
ATOM 1838 O O . GLY A 1 236 ? 6.896 -25.912 -16.534 1.00 95.75 236 GLY A O 1
ATOM 1839 N N . GLN A 1 237 ? 7.592 -24.225 -17.830 1.00 96.69 237 GLN A N 1
ATOM 1840 C CA . GLN A 1 237 ? 8.939 -24.183 -17.274 1.00 96.69 237 GLN A CA 1
ATOM 1841 C C . GLN A 1 237 ? 8.993 -23.193 -16.118 1.00 96.69 237 GLN A C 1
ATOM 1843 O O . GLN A 1 237 ? 9.039 -21.973 -16.308 1.00 96.69 237 GLN A O 1
ATOM 1848 N N . ARG A 1 238 ? 9.016 -23.746 -14.906 1.00 96.81 238 ARG A N 1
ATOM 1849 C CA . ARG A 1 238 ? 9.065 -22.985 -13.663 1.00 96.81 238 ARG A CA 1
ATOM 1850 C C . ARG A 1 238 ? 10.509 -22.716 -13.239 1.00 96.81 238 ARG A C 1
ATOM 1852 O O . ARG A 1 238 ? 11.292 -23.645 -13.051 1.00 96.81 238 ARG A O 1
ATOM 1859 N N . ARG A 1 239 ? 10.843 -21.444 -13.029 1.00 97.44 239 ARG A N 1
ATOM 1860 C CA . ARG A 1 239 ? 12.132 -20.981 -12.504 1.00 97.44 239 ARG A CA 1
ATOM 1861 C C . ARG A 1 239 ? 11.916 -20.214 -11.205 1.00 97.44 239 ARG A C 1
ATOM 1863 O O . ARG A 1 239 ? 11.216 -19.206 -11.193 1.00 97.44 239 ARG A O 1
ATOM 1870 N N . GLU A 1 240 ? 12.500 -20.719 -10.124 1.00 97.00 240 GLU A N 1
ATOM 1871 C CA . GLU A 1 240 ? 12.497 -20.078 -8.803 1.00 97.00 240 GLU A CA 1
ATOM 1872 C C . GLU A 1 240 ? 13.416 -18.848 -8.804 1.00 97.00 240 GLU A C 1
ATOM 1874 O O . GLU A 1 240 ? 14.452 -18.840 -9.474 1.00 97.00 240 GLU A O 1
ATOM 1879 N N . LEU A 1 241 ? 13.008 -17.812 -8.076 1.00 97.44 241 LEU A N 1
ATOM 1880 C CA . LEU A 1 241 ? 13.741 -16.572 -7.868 1.00 97.44 241 LEU A CA 1
ATOM 1881 C C . LEU A 1 241 ? 13.739 -16.247 -6.369 1.00 97.44 241 LEU A C 1
ATOM 1883 O O . LEU A 1 241 ? 12.684 -15.985 -5.785 1.00 97.44 241 LEU A O 1
ATOM 1887 N N . GLU A 1 242 ? 14.920 -16.248 -5.755 1.00 96.38 242 GLU A N 1
ATOM 1888 C CA . GLU A 1 242 ? 15.129 -15.857 -4.362 1.00 96.38 242 GLU A CA 1
ATOM 1889 C C . GLU A 1 242 ? 15.548 -14.374 -4.257 1.00 96.38 242 GLU A C 1
ATOM 1891 O O . GLU A 1 242 ? 15.987 -13.728 -5.214 1.00 96.38 242 GLU A O 1
ATOM 1896 N N . LYS A 1 243 ? 15.420 -13.789 -3.061 1.00 96.38 243 LYS A N 1
ATOM 1897 C CA . LYS A 1 243 ? 15.887 -12.420 -2.811 1.00 96.38 243 LYS A CA 1
ATOM 1898 C C . LYS A 1 243 ? 17.399 -12.314 -3.018 1.00 96.38 243 LYS A C 1
ATOM 1900 O O . LYS A 1 243 ? 18.168 -12.968 -2.321 1.00 96.38 243 LYS A O 1
ATOM 1905 N N . GLY A 1 244 ? 17.809 -11.384 -3.878 1.00 95.75 244 GLY A N 1
ATOM 1906 C CA . GLY A 1 244 ? 19.218 -11.138 -4.198 1.00 95.75 244 GLY A CA 1
ATOM 1907 C C . GLY A 1 244 ? 19.717 -11.909 -5.419 1.00 95.75 244 GLY A C 1
ATOM 1908 O O . GLY A 1 244 ? 20.822 -11.628 -5.881 1.00 95.75 244 GLY A O 1
ATOM 1909 N N . ASP A 1 245 ? 18.904 -12.812 -5.972 1.00 96.56 245 ASP A N 1
ATOM 1910 C CA . ASP A 1 245 ? 19.188 -13.409 -7.270 1.00 96.56 245 ASP A CA 1
ATOM 1911 C C . ASP A 1 245 ? 19.162 -12.348 -8.385 1.00 96.56 245 ASP A C 1
ATOM 1913 O O . ASP A 1 245 ? 18.494 -11.310 -8.263 1.00 96.56 245 ASP A O 1
ATOM 1917 N N . PRO A 1 246 ? 19.867 -12.599 -9.503 1.00 97.00 246 PRO A N 1
ATOM 1918 C CA . PRO A 1 246 ? 19.780 -11.750 -10.679 1.00 97.00 246 PRO A CA 1
ATOM 1919 C C . PRO A 1 246 ? 18.331 -11.624 -11.181 1.00 97.00 246 PRO A C 1
ATOM 1921 O O . PRO A 1 246 ? 17.593 -12.613 -11.155 1.00 97.00 246 PRO A O 1
ATOM 1924 N N . PRO A 1 247 ? 17.925 -10.447 -11.693 1.00 97.56 247 PRO A N 1
ATOM 1925 C CA . PRO A 1 247 ? 16.602 -10.269 -12.279 1.00 97.56 247 PRO A CA 1
ATOM 1926 C C . PRO A 1 247 ? 16.282 -11.315 -13.357 1.00 97.56 247 PRO A C 1
ATOM 1928 O O . PRO A 1 247 ? 17.120 -11.606 -14.213 1.00 97.56 247 PRO A O 1
ATOM 1931 N N . LEU A 1 248 ? 15.059 -11.853 -13.349 1.00 97.31 248 LEU A N 1
ATOM 1932 C CA . LEU A 1 248 ? 14.588 -12.768 -14.394 1.00 97.31 248 LEU A CA 1
ATOM 1933 C C . LEU A 1 248 ? 13.925 -11.995 -15.522 1.00 97.31 248 LEU A C 1
ATOM 1935 O O . LEU A 1 248 ? 13.015 -11.217 -15.267 1.00 97.31 248 LEU A O 1
ATOM 1939 N N . SER A 1 249 ? 14.315 -12.262 -16.768 1.00 97.06 249 SER A N 1
ATOM 1940 C CA . SER A 1 249 ? 13.606 -11.723 -17.931 1.00 97.06 249 SER A CA 1
ATOM 1941 C C . SER A 1 249 ? 12.143 -12.172 -17.927 1.00 97.06 249 SER A C 1
ATOM 1943 O O . SER A 1 249 ? 11.848 -13.339 -17.646 1.00 97.06 249 SER A O 1
ATOM 1945 N N . LEU A 1 250 ? 11.248 -11.236 -18.238 1.00 97.31 250 LEU A N 1
ATOM 1946 C CA . LEU A 1 250 ? 9.806 -11.434 -18.253 1.00 97.31 250 LEU A CA 1
ATOM 1947 C C . LEU A 1 250 ? 9.250 -11.120 -19.647 1.00 97.31 250 LEU A C 1
ATOM 1949 O O . LEU A 1 250 ? 9.476 -10.032 -20.178 1.00 97.31 250 LEU A O 1
ATOM 1953 N N . LEU A 1 251 ? 8.519 -12.070 -20.225 1.00 95.94 251 LEU A N 1
ATOM 1954 C CA . LEU A 1 251 ? 7.904 -11.968 -21.550 1.00 95.94 251 LEU A CA 1
ATOM 1955 C C . LEU A 1 251 ? 6.381 -11.956 -21.444 1.00 95.94 251 LEU A C 1
ATOM 1957 O O . LEU A 1 251 ? 5.817 -12.471 -20.477 1.00 95.94 251 LEU A O 1
ATOM 1961 N N . HIS A 1 252 ? 5.710 -11.393 -22.452 1.00 95.50 252 HIS A N 1
ATOM 1962 C CA . HIS A 1 252 ? 4.250 -11.425 -22.539 1.00 95.50 252 HIS A CA 1
ATOM 1963 C C . HIS A 1 252 ? 3.717 -12.856 -22.344 1.00 95.50 252 HIS A C 1
ATOM 1965 O O . HIS A 1 252 ? 4.146 -13.796 -23.013 1.00 95.50 252 HIS A O 1
ATOM 1971 N N . GLY A 1 253 ? 2.755 -13.009 -21.436 1.00 96.38 253 GLY A N 1
ATOM 1972 C CA . GLY A 1 253 ? 2.126 -14.281 -21.096 1.00 96.38 253 GLY A CA 1
ATOM 1973 C C . GLY A 1 253 ? 2.822 -15.071 -19.987 1.00 96.38 253 GLY A C 1
ATOM 1974 O O . GLY A 1 253 ? 2.225 -16.037 -19.511 1.00 96.38 253 GLY A O 1
ATOM 1975 N N . ASP A 1 254 ? 4.021 -14.672 -19.542 1.00 98.25 254 ASP A N 1
ATOM 1976 C CA . ASP A 1 254 ? 4.671 -15.287 -18.380 1.00 98.25 254 ASP A CA 1
ATOM 1977 C C . ASP A 1 254 ? 3.774 -15.175 -17.136 1.00 98.25 254 ASP A C 1
ATOM 1979 O O . ASP A 1 254 ? 3.104 -14.160 -16.902 1.00 98.25 254 ASP A O 1
ATOM 1983 N N . GLU A 1 255 ? 3.779 -16.224 -16.314 1.00 98.44 255 GLU A N 1
ATOM 1984 C CA . GLU A 1 255 ? 3.066 -16.254 -15.041 1.00 98.44 255 GLU A CA 1
ATOM 1985 C C . GLU A 1 255 ? 4.056 -16.150 -13.879 1.00 98.44 255 GLU A C 1
ATOM 1987 O O . GLU A 1 255 ? 5.085 -16.817 -13.847 1.00 98.44 255 GLU A O 1
ATOM 1992 N N . ILE A 1 256 ? 3.745 -15.309 -12.899 1.00 98.56 256 ILE A N 1
ATOM 1993 C CA . ILE A 1 256 ? 4.524 -15.131 -11.676 1.00 98.56 256 ILE A CA 1
ATOM 1994 C C . ILE A 1 256 ? 3.733 -15.779 -10.547 1.00 98.56 256 ILE A C 1
ATOM 1996 O O . ILE A 1 256 ? 2.682 -15.264 -10.171 1.00 98.56 256 ILE A O 1
ATOM 2000 N N . LEU A 1 257 ? 4.210 -16.900 -10.016 1.00 98.31 257 LEU A N 1
ATOM 2001 C CA . LEU A 1 257 ? 3.565 -17.620 -8.922 1.00 98.31 257 LEU A CA 1
ATOM 2002 C C . LEU A 1 257 ? 4.169 -17.204 -7.586 1.00 98.31 257 LEU A C 1
ATOM 2004 O O . LEU A 1 257 ? 5.385 -17.035 -7.471 1.00 98.31 257 LEU A O 1
ATOM 2008 N N . LEU A 1 258 ? 3.311 -17.075 -6.579 1.00 97.75 258 LEU A N 1
ATOM 2009 C CA . LEU A 1 258 ? 3.695 -16.718 -5.220 1.00 97.75 258 LEU A CA 1
ATOM 2010 C C . LEU A 1 258 ? 3.407 -17.868 -4.261 1.00 97.75 258 LEU A C 1
ATOM 2012 O O . LEU A 1 258 ? 2.432 -18.601 -4.420 1.00 97.75 258 LEU A O 1
ATOM 2016 N N . PHE A 1 259 ? 4.249 -17.993 -3.241 1.00 97.06 259 PHE A N 1
ATOM 2017 C CA . PHE A 1 259 ? 4.067 -18.967 -2.176 1.00 97.06 259 PHE A CA 1
ATOM 2018 C C . PHE A 1 259 ? 2.851 -18.625 -1.300 1.00 97.06 259 PHE A C 1
ATOM 2020 O O . PHE A 1 259 ? 2.694 -17.481 -0.871 1.00 97.06 259 PHE A O 1
ATOM 2027 N N . THR A 1 260 ? 2.022 -19.627 -1.001 1.00 96.81 260 THR A N 1
ATOM 2028 C CA . THR A 1 260 ? 0.784 -19.491 -0.208 1.00 96.81 260 THR A CA 1
ATOM 2029 C C . THR A 1 260 ? 0.682 -20.515 0.927 1.00 96.81 260 THR A C 1
ATOM 2031 O O . THR A 1 260 ? -0.422 -20.870 1.336 1.00 96.81 260 THR A O 1
ATOM 2034 N N . GLY A 1 261 ? 1.821 -20.992 1.442 1.00 94.44 261 GLY A N 1
ATOM 2035 C CA . GLY A 1 261 ? 1.860 -21.808 2.662 1.00 94.44 261 GLY A CA 1
ATOM 2036 C C . GLY A 1 261 ? 2.060 -23.308 2.483 1.00 94.44 261 GLY A C 1
ATOM 2037 O O . GLY A 1 261 ? 1.988 -24.015 3.478 1.00 94.44 261 GLY A O 1
ATOM 2038 N N . ALA A 1 262 ? 2.346 -23.795 1.272 1.00 95.12 262 ALA A N 1
ATOM 2039 C CA . ALA A 1 262 ? 2.595 -25.219 1.050 1.00 95.12 262 ALA A CA 1
ATOM 2040 C C . ALA A 1 262 ? 3.740 -25.771 1.924 1.00 95.12 262 ALA A C 1
ATOM 2042 O O . ALA A 1 262 ? 4.806 -25.154 2.027 1.00 95.12 262 ALA A O 1
ATOM 2043 N N . ALA A 1 263 ? 3.561 -26.967 2.488 1.00 91.06 263 ALA A N 1
ATOM 2044 C CA . ALA A 1 263 ? 4.533 -27.580 3.399 1.00 91.06 263 ALA A CA 1
ATOM 2045 C C . ALA A 1 263 ? 5.896 -27.868 2.736 1.00 91.06 263 ALA A C 1
ATOM 2047 O O . ALA A 1 263 ? 6.944 -27.813 3.380 1.00 91.06 263 ALA A O 1
ATOM 2048 N N . ASP A 1 264 ? 5.902 -28.138 1.430 1.00 91.75 264 ASP A N 1
ATOM 2049 C CA . ASP A 1 264 ? 7.107 -28.423 0.643 1.00 91.75 264 ASP A CA 1
ATOM 2050 C C . ASP A 1 264 ? 7.754 -27.171 0.018 1.00 91.75 264 ASP A C 1
ATOM 2052 O O . ASP A 1 264 ? 8.718 -27.281 -0.747 1.00 91.75 264 ASP A O 1
ATOM 2056 N N . CYS A 1 265 ? 7.245 -25.980 0.355 1.00 90.31 265 CYS A N 1
ATOM 2057 C CA . CYS A 1 265 ? 7.678 -24.695 -0.192 1.00 90.31 265 CYS A CA 1
ATOM 2058 C C . CYS A 1 265 ? 7.516 -24.563 -1.718 1.00 90.31 265 CYS A C 1
ATOM 2060 O O . CYS A 1 265 ? 8.240 -23.785 -2.332 1.00 90.31 265 CYS A O 1
ATOM 2062 N N . THR A 1 266 ? 6.595 -25.292 -2.348 1.00 91.50 266 THR A N 1
ATOM 2063 C CA . THR A 1 266 ? 6.246 -25.118 -3.770 1.00 91.50 266 THR A CA 1
ATOM 2064 C C . THR A 1 266 ? 4.963 -24.280 -3.921 1.00 91.50 266 THR A C 1
ATOM 2066 O O . THR A 1 266 ? 4.219 -24.115 -2.953 1.00 91.50 266 THR A O 1
ATOM 2069 N N . PRO A 1 267 ? 4.671 -23.679 -5.092 1.00 90.38 267 PRO A N 1
ATOM 2070 C CA . PRO A 1 267 ? 3.465 -22.855 -5.248 1.00 90.38 267 PRO A CA 1
ATOM 2071 C C . PRO A 1 267 ? 2.164 -23.676 -5.316 1.00 90.38 267 PRO A C 1
ATOM 2073 O O . PRO A 1 267 ? 1.080 -23.120 -5.164 1.00 90.38 267 PRO A O 1
ATOM 2076 N N . ASP A 1 268 ? 2.266 -24.979 -5.572 1.00 93.00 268 ASP A N 1
ATOM 2077 C CA . ASP A 1 268 ? 1.174 -25.932 -5.787 1.00 93.00 268 ASP A CA 1
ATOM 2078 C C . ASP A 1 268 ? 1.256 -27.165 -4.870 1.00 93.00 268 ASP A C 1
ATOM 2080 O O . ASP A 1 268 ? 0.499 -28.119 -5.040 1.00 93.00 268 ASP A O 1
ATOM 2084 N N . GLY A 1 269 ? 2.135 -27.134 -3.870 1.00 91.00 269 GLY A N 1
ATOM 2085 C CA . GLY A 1 269 ? 2.358 -28.242 -2.948 1.00 91.00 269 GLY A CA 1
ATOM 2086 C C . GLY A 1 269 ? 1.216 -28.481 -1.960 1.00 91.00 269 GLY A C 1
ATOM 2087 O O . GLY A 1 269 ? 0.254 -27.704 -1.903 1.00 91.00 269 GLY A O 1
ATOM 2088 N N . PRO A 1 270 ? 1.310 -29.557 -1.160 1.00 90.44 270 PRO A N 1
ATOM 2089 C CA . PRO A 1 270 ? 0.304 -29.886 -0.159 1.00 90.44 270 PRO A CA 1
ATOM 2090 C C . PRO A 1 270 ? 0.140 -28.742 0.847 1.00 90.44 270 PRO A C 1
ATOM 2092 O O . PRO A 1 270 ? 1.109 -28.066 1.185 1.00 90.44 270 PRO A O 1
ATOM 2095 N N . GLU A 1 271 ? -1.096 -28.545 1.315 1.00 93.38 271 GLU A N 1
ATOM 2096 C CA . GLU A 1 271 ? -1.485 -27.498 2.279 1.00 93.38 271 GLU A CA 1
ATOM 2097 C C . GLU A 1 271 ? -1.384 -26.054 1.758 1.00 93.38 271 GLU A C 1
ATOM 2099 O O . GLU A 1 271 ? -1.534 -25.103 2.524 1.00 93.38 271 GLU A O 1
ATOM 2104 N N . ASN A 1 272 ? -1.194 -25.852 0.447 1.00 94.94 272 ASN A N 1
ATOM 2105 C CA . ASN A 1 272 ? -1.314 -24.510 -0.114 1.00 94.94 272 ASN A CA 1
ATOM 2106 C C . ASN A 1 272 ? -2.730 -23.945 0.116 1.00 94.94 272 ASN A C 1
ATOM 2108 O O . ASN A 1 272 ? -3.739 -24.644 -0.001 1.00 94.94 272 ASN A O 1
ATOM 2112 N N . LEU A 1 273 ? -2.822 -22.644 0.394 1.00 95.69 273 LEU A N 1
ATOM 2113 C CA . LEU A 1 273 ? -4.101 -21.941 0.563 1.00 95.69 273 LEU A CA 1
ATOM 2114 C C . LEU A 1 273 ? -4.739 -21.528 -0.778 1.00 95.69 273 LEU A C 1
ATOM 2116 O O . LEU A 1 273 ? -5.455 -20.525 -0.867 1.00 95.69 273 LEU A O 1
ATOM 2120 N N . GLY A 1 274 ? -4.472 -22.294 -1.834 1.00 96.69 274 GLY A N 1
ATOM 2121 C CA . GLY A 1 274 ? -4.781 -21.977 -3.219 1.00 96.69 274 GLY A CA 1
ATOM 2122 C C . GLY A 1 274 ? -3.591 -21.386 -3.972 1.00 96.69 274 GLY A C 1
ATOM 2123 O O . GLY A 1 274 ? -2.621 -20.893 -3.394 1.00 96.69 274 GLY A O 1
ATOM 2124 N N . THR A 1 275 ? -3.686 -21.402 -5.298 1.00 97.31 275 THR A N 1
ATOM 2125 C CA . THR A 1 275 ? -2.676 -20.828 -6.186 1.00 97.31 275 THR A CA 1
ATOM 2126 C C . THR A 1 275 ? -2.857 -19.318 -6.270 1.00 97.31 275 THR A C 1
ATOM 2128 O O . THR A 1 275 ? -3.968 -18.825 -6.478 1.00 97.31 275 THR A O 1
ATOM 2131 N N . LEU A 1 276 ? -1.763 -18.574 -6.121 1.00 97.81 276 LEU A N 1
ATOM 2132 C CA . LEU A 1 276 ? -1.728 -17.127 -6.302 1.00 97.81 276 LEU A CA 1
ATOM 2133 C C . LEU A 1 276 ? -0.738 -16.802 -7.412 1.00 97.81 276 LEU A C 1
ATOM 2135 O O . LEU A 1 276 ? 0.453 -17.093 -7.283 1.00 97.81 276 LEU A O 1
ATOM 2139 N N . LYS A 1 277 ? -1.225 -16.207 -8.502 1.00 98.00 277 LYS A N 1
ATOM 2140 C CA . LYS A 1 277 ? -0.384 -15.868 -9.648 1.00 98.00 277 LYS A CA 1
ATOM 2141 C C . LYS A 1 277 ? -0.701 -14.511 -10.257 1.00 98.00 277 LYS A C 1
ATOM 2143 O O . LYS A 1 277 ? -1.823 -14.023 -10.159 1.00 98.00 277 LYS A O 1
ATOM 2148 N N . TRP A 1 278 ? 0.290 -13.946 -10.934 1.00 98.50 278 TRP A N 1
ATOM 2149 C CA . TRP A 1 278 ? 0.162 -12.759 -11.771 1.00 98.50 278 TRP A CA 1
ATOM 2150 C C . TRP A 1 278 ? 0.542 -13.107 -13.201 1.00 98.50 278 TRP A C 1
ATOM 2152 O O . TRP A 1 278 ? 1.652 -13.575 -13.432 1.00 98.50 278 TRP A O 1
ATOM 2162 N N . ARG A 1 279 ? -0.346 -12.876 -14.166 1.00 98.31 279 ARG A N 1
ATOM 2163 C CA . ARG A 1 279 ? -0.000 -12.992 -15.586 1.00 98.31 279 ARG A CA 1
ATOM 2164 C C . ARG A 1 279 ? 0.479 -11.644 -16.105 1.00 98.31 279 ARG A C 1
ATOM 2166 O O . ARG A 1 279 ? -0.194 -10.636 -15.898 1.00 98.31 279 ARG A O 1
ATOM 2173 N N . PHE A 1 280 ? 1.630 -11.633 -16.764 1.00 97.88 280 PHE A N 1
ATOM 2174 C CA . PHE A 1 280 ? 2.224 -10.426 -17.321 1.00 97.88 280 PHE A CA 1
ATOM 2175 C C . PHE A 1 280 ? 1.790 -10.194 -18.770 1.00 97.88 280 PHE A C 1
ATOM 2177 O O . PHE A 1 280 ? 1.839 -11.103 -19.595 1.00 97.88 280 PHE A O 1
ATOM 2184 N N . PHE A 1 281 ? 1.395 -8.962 -19.083 1.00 96.38 281 PHE A N 1
ATOM 2185 C CA . PHE A 1 281 ? 0.976 -8.536 -20.416 1.00 96.38 281 PHE A CA 1
ATOM 2186 C C . PHE A 1 281 ? 1.752 -7.288 -20.824 1.00 96.38 281 PHE A C 1
ATOM 2188 O O . PHE A 1 281 ? 1.730 -6.296 -20.106 1.00 96.38 281 PHE A O 1
ATOM 2195 N N . GLN A 1 282 ? 2.402 -7.312 -21.981 1.00 94.75 282 GLN A N 1
ATOM 2196 C CA . GLN A 1 282 ? 2.991 -6.114 -22.590 1.00 94.75 282 GLN A CA 1
ATOM 2197 C C . GLN A 1 282 ? 1.950 -5.384 -23.450 1.00 94.75 282 GLN A C 1
ATOM 2199 O O . GLN A 1 282 ? 1.109 -6.040 -24.068 1.00 94.75 282 GLN A O 1
ATOM 2204 N N . ALA A 1 283 ? 2.005 -4.050 -23.470 1.00 92.00 283 ALA A N 1
ATOM 2205 C CA . ALA A 1 283 ? 1.114 -3.205 -24.272 1.00 92.00 283 ALA A CA 1
ATOM 2206 C C . ALA A 1 283 ? 1.440 -3.236 -25.750 1.00 92.00 283 ALA A C 1
ATOM 2208 O O . ALA A 1 283 ? 0.555 -3.417 -26.586 1.00 92.00 283 ALA A O 1
ATOM 2209 N N . ASP A 1 284 ? 2.724 -3.107 -26.054 1.00 86.00 284 ASP A N 1
ATOM 2210 C CA . ASP A 1 284 ? 3.197 -3.286 -27.404 1.00 86.00 284 ASP A CA 1
ATOM 2211 C C . ASP A 1 284 ? 3.240 -4.784 -27.675 1.00 86.00 284 ASP A C 1
ATOM 2213 O O . ASP A 1 284 ? 4.097 -5.511 -27.184 1.00 86.00 284 ASP A O 1
ATOM 2217 N N . ASN A 1 285 ? 2.286 -5.259 -28.470 1.00 66.94 285 ASN A N 1
ATOM 2218 C CA . ASN A 1 285 ? 2.306 -6.615 -29.012 1.00 66.94 285 ASN A CA 1
ATOM 2219 C C . ASN A 1 285 ? 3.330 -6.732 -30.157 1.00 66.94 285 ASN A C 1
ATOM 2221 O O . ASN A 1 285 ? 3.232 -7.643 -30.989 1.00 66.94 285 ASN A O 1
ATOM 2225 N N . SER A 1 286 ? 4.275 -5.783 -30.246 1.00 65.19 286 SER A N 1
ATOM 2226 C CA . SER A 1 286 ? 5.426 -5.891 -31.123 1.00 65.19 286 SER A CA 1
ATOM 2227 C C . SER A 1 286 ? 6.113 -7.182 -30.711 1.00 65.19 286 SER A C 1
ATOM 2229 O O . SER A 1 286 ? 6.539 -7.366 -29.576 1.00 65.19 286 SER A O 1
ATOM 2231 N N . ARG A 1 287 ? 6.025 -8.173 -31.599 1.00 61.81 287 ARG A N 1
ATOM 2232 C CA . ARG A 1 287 ? 6.513 -9.519 -31.338 1.00 61.81 287 ARG A CA 1
ATOM 2233 C C . ARG A 1 287 ? 8.001 -9.396 -31.062 1.00 61.81 287 ARG A C 1
ATOM 2235 O O . ARG A 1 287 ? 8.776 -9.327 -32.014 1.00 61.81 287 ARG A O 1
ATOM 2242 N N . ASP A 1 288 ? 8.379 -9.354 -29.789 1.00 58.78 288 ASP A N 1
ATOM 2243 C CA . ASP A 1 288 ? 9.774 -9.466 -29.410 1.00 58.78 288 ASP A CA 1
ATOM 2244 C C . ASP A 1 288 ? 10.292 -10.734 -30.102 1.00 58.78 288 ASP A C 1
ATOM 2246 O O . ASP A 1 288 ? 9.666 -11.800 -29.977 1.00 58.78 288 ASP A O 1
ATOM 2250 N N . PRO A 1 289 ? 11.373 -10.649 -30.900 1.00 62.28 289 PRO A N 1
ATOM 2251 C CA . PRO A 1 289 ? 11.998 -11.845 -31.424 1.00 62.28 289 PRO A CA 1
ATOM 2252 C C . PRO A 1 289 ? 12.303 -12.721 -30.214 1.00 62.28 289 PRO A C 1
ATOM 2254 O O . PRO A 1 289 ? 12.924 -12.265 -29.255 1.00 62.28 289 PRO A O 1
ATOM 2257 N N . ILE A 1 290 ? 11.781 -13.947 -30.226 1.00 61.62 290 ILE A N 1
ATOM 2258 C CA . ILE A 1 290 ? 11.929 -14.912 -29.138 1.00 61.62 290 ILE A CA 1
ATOM 2259 C C . ILE A 1 290 ? 13.421 -15.232 -29.027 1.00 61.62 290 ILE A C 1
ATOM 2261 O O . ILE A 1 290 ? 13.921 -16.165 -29.650 1.00 61.62 290 ILE A O 1
ATOM 2265 N N . VAL A 1 291 ? 14.160 -14.427 -28.271 1.00 62.94 291 VAL A N 1
ATOM 2266 C CA . VAL A 1 291 ? 15.538 -14.721 -27.908 1.00 62.94 291 VAL A CA 1
ATOM 2267 C C . VAL A 1 291 ? 15.448 -15.545 -26.638 1.00 62.94 291 VAL A C 1
ATOM 2269 O O . VAL A 1 291 ? 15.467 -15.020 -25.525 1.00 62.94 291 VAL A O 1
ATOM 2272 N N . ASP A 1 292 ? 15.282 -16.854 -26.816 1.00 61.50 292 ASP A N 1
ATOM 2273 C CA . ASP A 1 292 ? 15.220 -17.837 -25.734 1.00 61.50 292 ASP A CA 1
ATOM 2274 C C . ASP A 1 292 ? 16.629 -18.069 -25.150 1.00 61.50 292 ASP A C 1
ATOM 2276 O O . ASP A 1 292 ? 17.199 -19.155 -25.190 1.00 61.50 292 ASP A O 1
ATOM 2280 N N . ASN A 1 293 ? 17.237 -17.001 -24.629 1.00 60.16 293 ASN A N 1
ATOM 2281 C CA . ASN A 1 293 ? 18.523 -17.055 -23.930 1.00 60.16 293 ASN A CA 1
ATOM 2282 C C . ASN A 1 293 ? 18.369 -17.480 -22.465 1.00 60.16 293 ASN A C 1
ATOM 2284 O O . ASN A 1 293 ? 19.333 -17.463 -21.703 1.00 60.16 293 ASN A O 1
ATOM 2288 N N . ASP A 1 294 ? 17.182 -17.936 -22.068 1.00 61.81 294 ASP A N 1
ATOM 2289 C CA . ASP A 1 294 ? 16.960 -18.626 -20.801 1.00 61.81 294 ASP A CA 1
ATOM 2290 C C . ASP A 1 294 ? 17.504 -20.062 -20.828 1.00 61.81 294 ASP A C 1
ATOM 2292 O O . ASP A 1 294 ? 16.993 -20.918 -20.112 1.00 61.81 294 ASP A O 1
ATOM 2296 N N . THR A 1 295 ? 18.538 -20.343 -21.636 1.00 55.59 295 THR A N 1
ATOM 2297 C CA . THR A 1 295 ? 19.176 -21.654 -21.745 1.00 55.59 295 THR A CA 1
ATOM 2298 C C . THR A 1 295 ? 19.594 -22.096 -20.350 1.00 55.59 295 THR A C 1
ATOM 2300 O O . THR A 1 295 ? 20.568 -21.625 -19.758 1.00 55.59 295 THR A O 1
ATOM 2303 N N . VAL A 1 296 ? 18.747 -22.951 -19.789 1.00 51.75 296 VAL A N 1
ATOM 2304 C CA . VAL A 1 296 ? 18.729 -23.312 -18.388 1.00 51.75 296 VAL A CA 1
ATOM 2305 C C . VAL A 1 296 ? 20.053 -24.000 -18.097 1.00 51.75 296 VAL A C 1
ATOM 2307 O O . VAL A 1 296 ? 20.268 -25.151 -18.478 1.00 51.75 296 VAL A O 1
ATOM 2310 N N . ARG A 1 297 ? 20.953 -23.328 -17.369 1.00 44.44 297 ARG A N 1
ATOM 2311 C CA . ARG A 1 297 ? 21.883 -24.061 -16.512 1.00 44.44 297 ARG A CA 1
ATOM 2312 C C . ARG A 1 297 ? 21.003 -24.747 -15.480 1.00 44.44 297 ARG A C 1
ATOM 2314 O O . ARG A 1 297 ? 20.669 -24.157 -14.458 1.00 44.44 297 ARG A O 1
ATOM 2321 N N . ASN A 1 298 ? 20.586 -25.972 -15.791 1.00 41.66 298 ASN A N 1
ATOM 2322 C CA . ASN A 1 298 ? 19.994 -26.894 -14.838 1.00 41.66 298 ASN A CA 1
ATOM 2323 C C . ASN A 1 298 ? 21.089 -27.175 -13.812 1.00 41.66 298 ASN A C 1
ATOM 2325 O O . ASN A 1 298 ? 21.848 -28.135 -13.926 1.00 41.66 298 ASN A O 1
ATOM 2329 N N . VAL A 1 299 ? 21.229 -26.285 -12.831 1.00 41.41 299 VAL A N 1
ATOM 2330 C CA . VAL A 1 299 ? 21.984 -26.575 -11.624 1.00 41.41 299 VAL A CA 1
ATOM 2331 C C . VAL A 1 299 ? 21.114 -27.583 -10.898 1.00 41.41 299 VAL A C 1
ATOM 2333 O O . VAL A 1 299 ? 20.191 -27.213 -10.176 1.00 41.41 299 VAL A O 1
ATOM 2336 N N . GLY A 1 300 ? 21.321 -28.863 -11.212 1.00 35.12 300 GLY A N 1
ATOM 2337 C CA . GLY A 1 300 ? 20.598 -29.954 -10.585 1.00 35.12 300 GLY A CA 1
ATOM 2338 C C . GLY A 1 300 ? 20.613 -29.732 -9.081 1.00 35.12 300 GLY A C 1
ATOM 2339 O O . GLY A 1 300 ? 21.683 -29.669 -8.471 1.00 35.12 300 GLY A O 1
ATOM 2340 N N . ARG A 1 301 ? 19.426 -29.565 -8.485 1.00 46.34 301 ARG A N 1
ATOM 2341 C CA . ARG A 1 301 ? 19.282 -29.619 -7.031 1.00 46.34 301 ARG A CA 1
ATOM 2342 C C . ARG A 1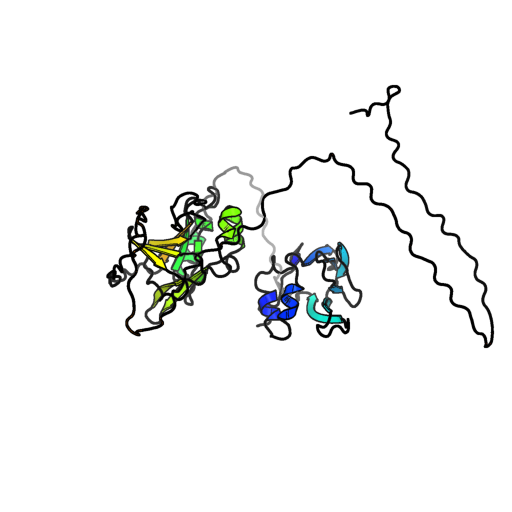 301 ? 19.976 -30.911 -6.589 1.00 46.34 301 ARG A C 1
ATOM 2344 O O . ARG A 1 301 ? 19.651 -31.968 -7.139 1.00 46.34 301 ARG A O 1
ATOM 2351 N N . PRO A 1 302 ? 20.914 -30.878 -5.628 1.00 36.72 302 PRO A N 1
ATOM 2352 C CA . PRO A 1 302 ? 21.369 -32.114 -5.020 1.00 36.72 302 PRO A CA 1
ATOM 2353 C C . PRO A 1 302 ? 20.127 -32.821 -4.474 1.00 36.72 302 PRO A C 1
ATOM 2355 O O . PRO A 1 302 ? 19.391 -32.241 -3.670 1.00 36.72 302 PRO A O 1
ATOM 2358 N N . LYS A 1 303 ? 19.863 -34.038 -4.971 1.00 35.62 303 LYS A N 1
ATOM 2359 C CA . LYS A 1 303 ? 18.810 -34.910 -4.440 1.00 35.62 303 LYS A CA 1
ATOM 2360 C C . LYS A 1 303 ? 18.923 -34.918 -2.908 1.00 35.62 303 LYS A C 1
ATOM 2362 O O . LYS A 1 303 ? 20.048 -35.034 -2.405 1.00 35.62 303 LYS A O 1
ATOM 2367 N N . PRO A 1 304 ? 17.810 -34.817 -2.161 1.00 38.06 304 PRO A N 1
ATOM 2368 C CA . PRO A 1 304 ? 17.832 -35.138 -0.743 1.00 38.06 304 PRO A CA 1
ATOM 2369 C C . PRO A 1 304 ? 18.381 -36.562 -0.634 1.00 38.06 304 PRO A C 1
ATOM 2371 O O . PRO A 1 304 ? 17.843 -37.481 -1.248 1.00 38.06 304 PRO A O 1
ATOM 2374 N N . ARG A 1 305 ? 19.523 -36.738 0.037 1.00 38.03 305 ARG A N 1
ATOM 2375 C CA . ARG A 1 305 ? 20.054 -38.077 0.292 1.00 38.03 305 ARG A CA 1
ATOM 2376 C C . ARG A 1 305 ? 19.060 -38.788 1.201 1.00 38.03 305 ARG A C 1
ATOM 2378 O O . ARG A 1 305 ? 18.887 -38.358 2.341 1.00 38.03 305 ARG A O 1
ATOM 2385 N N . ASP A 1 306 ? 18.464 -39.864 0.701 1.00 37.25 306 ASP A N 1
ATOM 2386 C CA . ASP A 1 306 ? 17.766 -40.853 1.514 1.00 37.25 306 ASP A CA 1
ATOM 2387 C C . ASP A 1 306 ? 18.697 -41.310 2.641 1.00 37.25 306 ASP A C 1
ATOM 2389 O O . ASP A 1 306 ? 19.702 -41.990 2.418 1.00 37.25 306 ASP A O 1
ATOM 2393 N N . ARG A 1 307 ? 18.390 -40.900 3.873 1.00 37.88 307 ARG A N 1
ATOM 2394 C CA . ARG A 1 307 ? 18.989 -41.486 5.071 1.00 37.88 307 ARG A CA 1
ATOM 2395 C C . ARG A 1 307 ? 18.192 -42.737 5.417 1.00 37.88 307 ARG A C 1
ATOM 2397 O O . ARG A 1 307 ? 17.240 -42.672 6.185 1.00 37.88 307 ARG A O 1
ATOM 2404 N N . SER A 1 308 ? 18.608 -43.874 4.867 1.00 42.28 308 SER A N 1
ATOM 2405 C CA . SER A 1 308 ? 18.328 -45.161 5.509 1.00 42.28 308 SER A CA 1
ATOM 2406 C C . SER A 1 308 ? 19.228 -45.322 6.747 1.00 42.28 308 SER A C 1
ATOM 2408 O O . SER A 1 308 ? 20.395 -44.918 6.699 1.00 42.28 308 SER A O 1
ATOM 2410 N N . PRO A 1 309 ? 18.727 -45.892 7.857 1.00 47.59 309 PRO A N 1
ATOM 2411 C CA . PRO A 1 309 ? 19.501 -46.075 9.077 1.00 47.59 309 PRO A CA 1
ATOM 2412 C C . PRO A 1 309 ? 20.383 -47.323 8.953 1.00 47.59 309 PRO A C 1
ATOM 2414 O O . PRO A 1 309 ? 19.895 -48.450 8.995 1.00 47.59 309 PRO A O 1
ATOM 2417 N N . ALA A 1 310 ? 21.694 -47.136 8.806 1.00 39.69 310 ALA A N 1
ATOM 2418 C CA . ALA A 1 310 ? 22.652 -48.228 8.929 1.00 39.69 310 ALA A CA 1
ATOM 2419 C C . ALA A 1 310 ? 23.140 -48.328 10.382 1.00 39.69 310 ALA A C 1
ATOM 2421 O O . ALA A 1 310 ? 23.878 -47.476 10.873 1.00 39.69 310 ALA A O 1
ATOM 2422 N N . ASN A 1 311 ? 22.713 -49.399 11.050 1.00 45.62 311 ASN A N 1
ATOM 2423 C CA . ASN A 1 311 ? 23.349 -49.955 12.238 1.00 45.62 311 ASN A CA 1
ATOM 2424 C C . ASN A 1 311 ? 24.806 -50.345 11.925 1.00 45.62 311 ASN A C 1
ATOM 2426 O O . ASN A 1 311 ? 25.049 -51.067 10.960 1.00 45.62 311 ASN A O 1
ATOM 2430 N N . GLY A 1 312 ? 25.766 -49.946 12.766 1.00 36.09 312 GLY A N 1
ATOM 2431 C CA . GLY A 1 312 ? 27.149 -50.428 12.675 1.00 36.09 312 GLY A CA 1
ATOM 2432 C C . GLY A 1 312 ? 28.095 -49.791 13.696 1.00 36.09 312 GLY A C 1
ATOM 2433 O O . GLY A 1 312 ? 28.312 -48.588 13.680 1.00 36.09 312 GLY A O 1
ATOM 2434 N N . ARG A 1 313 ? 28.630 -50.628 14.591 1.00 37.75 313 ARG A N 1
ATOM 2435 C CA . ARG A 1 313 ? 29.558 -50.354 15.710 1.00 37.75 313 ARG A CA 1
ATOM 2436 C C . ARG A 1 313 ? 30.894 -49.680 15.317 1.00 37.75 313 ARG A C 1
ATOM 2438 O O . ARG A 1 313 ? 31.288 -49.753 14.157 1.00 37.75 313 ARG A O 1
ATOM 2445 N N . PRO A 1 314 ? 31.632 -49.103 16.293 1.00 45.72 314 PRO A N 1
ATOM 2446 C CA . PRO A 1 314 ? 32.858 -48.348 16.043 1.00 45.72 314 PRO A CA 1
ATOM 2447 C C . PRO A 1 314 ? 34.099 -49.248 15.935 1.00 45.72 314 PRO A C 1
ATOM 2449 O O . PRO A 1 314 ? 34.270 -50.184 16.717 1.00 45.72 314 PRO A O 1
ATOM 2452 N N . GLN A 1 315 ? 35.010 -48.899 15.027 1.00 40.81 315 GLN A N 1
ATOM 2453 C CA . GLN A 1 315 ? 36.418 -49.284 15.110 1.00 40.81 315 GLN A CA 1
ATOM 2454 C C . GLN A 1 315 ? 37.301 -48.036 15.145 1.00 40.81 315 GLN A C 1
ATOM 2456 O O . GLN A 1 315 ? 37.116 -47.088 14.383 1.00 40.81 315 GLN A O 1
ATOM 2461 N N . HIS A 1 316 ? 38.247 -48.070 16.080 1.00 44.72 316 HIS A N 1
ATOM 2462 C CA . HIS A 1 316 ? 39.390 -47.176 16.207 1.00 44.72 316 HIS A CA 1
ATOM 2463 C C . HIS A 1 316 ? 40.212 -47.121 14.912 1.00 44.72 316 HIS A C 1
ATOM 2465 O O . HIS A 1 316 ? 40.455 -48.174 14.342 1.00 44.72 316 HIS A O 1
ATOM 2471 N N . TYR A 1 317 ? 40.730 -45.944 14.536 1.00 37.41 317 TYR A N 1
ATOM 2472 C CA . TYR A 1 317 ? 42.136 -45.752 14.140 1.00 37.41 317 TYR A CA 1
ATOM 2473 C C . TYR A 1 317 ? 42.523 -44.261 14.142 1.00 37.41 317 TYR A C 1
ATOM 2475 O O . TYR A 1 317 ? 41.695 -43.368 13.972 1.00 37.41 317 TYR A O 1
ATOM 2483 N N . LEU A 1 318 ? 43.806 -44.040 14.422 1.00 42.34 318 LEU A N 1
ATOM 2484 C CA . LEU A 1 318 ? 44.503 -42.786 14.704 1.00 42.34 318 LEU A CA 1
ATOM 2485 C C . LEU A 1 318 ? 44.866 -41.964 13.452 1.00 42.34 318 LEU A C 1
ATOM 2487 O O . LEU A 1 318 ? 45.209 -42.525 12.420 1.00 42.34 318 LEU A O 1
ATOM 2491 N N . ALA A 1 319 ? 44.916 -40.644 13.674 1.00 38.72 319 ALA A N 1
ATOM 2492 C CA . ALA A 1 319 ? 45.846 -39.631 13.150 1.00 38.72 319 ALA A CA 1
ATOM 2493 C C . ALA A 1 319 ? 46.010 -39.411 11.628 1.00 38.72 319 ALA A C 1
ATOM 2495 O O . ALA A 1 319 ? 46.492 -40.269 10.899 1.00 38.72 319 ALA A O 1
ATOM 2496 N N . GLY A 1 320 ? 45.812 -38.151 11.204 1.00 32.59 320 GLY A N 1
ATOM 2497 C CA . GLY A 1 320 ? 46.520 -37.601 10.043 1.00 32.59 320 GLY A CA 1
ATOM 2498 C C . GLY A 1 320 ? 45.838 -36.457 9.286 1.00 32.59 320 GLY A C 1
ATOM 2499 O O . GLY A 1 320 ? 45.037 -36.695 8.397 1.00 32.59 320 GLY A O 1
ATOM 2500 N N . SER A 1 321 ? 46.326 -35.240 9.536 1.00 32.41 321 SER A N 1
ATOM 2501 C CA . SER A 1 321 ? 46.484 -34.143 8.565 1.00 32.41 321 SER A CA 1
ATOM 2502 C C . SER A 1 321 ? 45.348 -33.139 8.273 1.00 32.41 321 SER A C 1
ATOM 2504 O O . SER A 1 321 ? 44.242 -33.444 7.841 1.00 32.41 321 SER A O 1
ATOM 2506 N N . LEU A 1 322 ? 45.760 -31.884 8.475 1.00 42.84 322 LEU A N 1
ATOM 2507 C CA . LEU A 1 322 ? 45.235 -30.577 8.085 1.00 42.84 322 LEU A CA 1
ATOM 2508 C C . LEU A 1 322 ? 44.733 -30.488 6.633 1.00 42.84 322 LEU A C 1
ATOM 2510 O O . LEU A 1 322 ? 45.548 -30.678 5.743 1.00 42.84 322 LEU A O 1
ATOM 2514 N N . VAL A 1 323 ? 43.488 -30.031 6.409 1.00 36.31 323 VAL A N 1
ATOM 2515 C CA . VAL A 1 323 ? 43.082 -29.079 5.341 1.00 36.31 323 VAL A CA 1
ATOM 2516 C C . VAL A 1 323 ? 41.718 -28.449 5.701 1.00 36.31 323 VAL A C 1
ATOM 2518 O O . VAL A 1 323 ? 40.747 -29.153 5.949 1.00 36.31 323 VAL A O 1
ATOM 2521 N N . GLY A 1 324 ? 41.640 -27.112 5.666 1.00 32.38 324 GLY A N 1
ATOM 2522 C CA . GLY A 1 324 ? 40.456 -26.359 5.215 1.00 32.38 324 GLY A CA 1
ATOM 2523 C C . GLY A 1 324 ? 39.225 -26.283 6.127 1.00 32.38 324 GLY A C 1
ATOM 2524 O O . GLY A 1 324 ? 38.245 -26.996 5.936 1.00 32.38 324 GLY A O 1
ATOM 2525 N N . LYS A 1 325 ? 39.202 -25.295 7.029 1.00 35.50 325 LYS A N 1
ATOM 2526 C CA . LYS A 1 325 ? 37.965 -24.803 7.654 1.00 35.50 325 LYS A CA 1
ATOM 2527 C C . LYS A 1 325 ? 37.110 -24.085 6.599 1.00 35.50 325 LYS A C 1
ATOM 2529 O O . LYS A 1 325 ? 37.349 -22.917 6.329 1.00 35.50 325 LYS A O 1
ATOM 2534 N N . ASN A 1 326 ? 36.097 -24.754 6.054 1.00 31.75 326 ASN A N 1
ATOM 2535 C CA . ASN A 1 326 ? 34.931 -24.085 5.477 1.00 31.75 326 ASN A CA 1
ATOM 2536 C C . ASN A 1 326 ? 33.699 -24.507 6.274 1.00 31.75 326 ASN A C 1
ATOM 2538 O O . ASN A 1 326 ? 33.279 -25.662 6.258 1.00 31.75 326 ASN A O 1
ATOM 2542 N N . ALA A 1 327 ? 33.189 -23.544 7.036 1.00 36.41 327 ALA A N 1
ATOM 2543 C CA . ALA A 1 327 ? 32.054 -23.682 7.923 1.00 36.41 327 ALA A CA 1
ATOM 2544 C C . ALA A 1 327 ? 30.803 -24.130 7.155 1.00 36.41 327 ALA A C 1
ATOM 2546 O O . ALA A 1 327 ? 30.402 -23.528 6.156 1.00 36.41 327 ALA A O 1
ATOM 2547 N N . TYR A 1 328 ? 30.180 -25.185 7.670 1.00 28.77 328 TYR A N 1
ATOM 2548 C CA . TYR A 1 328 ? 28.839 -25.621 7.320 1.00 28.77 328 TYR A CA 1
ATOM 2549 C C . TYR A 1 328 ? 27.856 -24.454 7.513 1.00 28.77 328 TYR A C 1
ATOM 2551 O O . TYR A 1 328 ? 27.589 -24.036 8.637 1.00 28.77 328 TYR A O 1
ATOM 2559 N N . LYS A 1 329 ? 27.300 -23.924 6.416 1.00 33.50 329 LYS A N 1
ATOM 2560 C CA . LYS A 1 329 ? 26.072 -23.117 6.455 1.00 33.50 329 LYS A CA 1
ATOM 2561 C C . LYS A 1 329 ? 24.900 -24.069 6.668 1.00 33.50 329 LYS A C 1
ATOM 2563 O O . LYS A 1 329 ? 24.321 -24.592 5.717 1.00 33.50 329 LYS A O 1
ATOM 2568 N N . GLU A 1 330 ? 24.606 -24.328 7.931 1.00 32.59 330 GLU A N 1
ATOM 2569 C CA . GLU A 1 330 ? 23.417 -25.045 8.365 1.00 32.59 330 GLU A CA 1
ATOM 2570 C C . GLU A 1 330 ? 22.176 -24.221 7.980 1.00 32.59 330 GLU A C 1
ATOM 2572 O O . GLU A 1 330 ? 22.022 -23.051 8.338 1.00 32.59 330 GLU A O 1
ATOM 2577 N N . LYS A 1 331 ? 21.343 -24.808 7.117 1.00 40.59 331 LYS A N 1
ATOM 2578 C CA . LYS A 1 331 ? 20.147 -24.194 6.540 1.00 40.59 331 LYS A CA 1
ATOM 2579 C C . LYS A 1 331 ? 19.034 -24.146 7.590 1.00 40.59 331 LYS A C 1
ATOM 2581 O O . LYS A 1 331 ? 18.168 -25.012 7.598 1.00 40.59 331 LYS A O 1
ATOM 2586 N N . ASN A 1 332 ? 19.000 -23.086 8.391 1.00 30.27 332 ASN A N 1
ATOM 2587 C CA . ASN A 1 332 ? 17.754 -22.605 8.994 1.00 30.27 332 ASN A CA 1
ATOM 2588 C C . ASN A 1 332 ? 16.887 -22.005 7.877 1.00 30.27 332 ASN A C 1
ATOM 2590 O O . ASN A 1 332 ? 16.926 -20.803 7.618 1.00 30.27 332 ASN A O 1
ATOM 2594 N N . ARG A 1 333 ? 16.177 -22.856 7.132 1.00 45.16 333 ARG A N 1
ATOM 2595 C CA . ARG A 1 333 ? 15.276 -22.430 6.056 1.00 45.16 333 ARG A CA 1
ATOM 2596 C C . ARG A 1 333 ? 13.836 -22.419 6.573 1.00 45.16 333 ARG A C 1
ATOM 2598 O O . ARG A 1 333 ? 13.287 -23.463 6.890 1.00 45.16 333 ARG A O 1
ATOM 2605 N N . TYR A 1 334 ? 13.284 -21.205 6.623 1.00 45.97 334 TYR A N 1
ATOM 2606 C CA . TYR A 1 334 ? 11.880 -20.841 6.847 1.00 45.97 334 TYR A CA 1
ATOM 2607 C C . TYR A 1 334 ? 11.308 -21.128 8.244 1.00 45.97 334 TYR A C 1
ATOM 2609 O O . TYR A 1 334 ? 10.382 -21.910 8.413 1.00 45.97 334 TYR A O 1
ATOM 2617 N N . THR A 1 335 ? 11.755 -20.371 9.248 1.00 38.59 335 THR A N 1
ATOM 2618 C CA . THR A 1 335 ? 10.864 -20.007 10.359 1.00 38.59 335 THR A CA 1
ATOM 2619 C C . THR A 1 335 ? 9.871 -18.954 9.857 1.00 38.59 335 THR A C 1
ATOM 2621 O O . THR A 1 335 ? 10.015 -17.756 10.096 1.00 38.59 335 THR A O 1
ATOM 2624 N N . CYS A 1 336 ? 8.852 -19.385 9.110 1.00 37.38 336 CYS A N 1
ATOM 2625 C CA . CYS A 1 336 ? 7.624 -18.601 9.039 1.00 37.38 336 CYS A CA 1
ATOM 2626 C C . CYS A 1 336 ? 7.087 -18.515 10.472 1.00 37.38 336 CYS A C 1
ATOM 2628 O O . CYS A 1 336 ? 6.885 -19.539 11.118 1.00 37.38 336 CYS A O 1
ATOM 2630 N N . LEU A 1 337 ? 6.945 -17.294 10.990 1.00 38.47 337 LEU A N 1
ATOM 2631 C CA . LEU A 1 337 ? 6.365 -16.976 12.296 1.00 38.47 337 LEU A CA 1
ATOM 2632 C C . LEU A 1 337 ? 4.918 -17.496 12.379 1.00 38.47 337 LEU A C 1
ATOM 2634 O O . LEU A 1 337 ? 3.968 -16.745 12.199 1.00 38.47 337 LEU A O 1
ATOM 2638 N N . GLY A 1 338 ? 4.769 -18.789 12.652 1.00 34.19 338 GLY A N 1
ATOM 2639 C CA . GLY A 1 338 ? 3.569 -19.425 13.176 1.00 34.19 338 GLY A CA 1
ATOM 2640 C C . GLY A 1 338 ? 3.685 -19.515 14.693 1.00 34.19 338 GLY A C 1
ATOM 2641 O O . GLY A 1 338 ? 3.879 -20.587 15.248 1.00 34.19 338 GLY A O 1
ATOM 2642 N N . GLN A 1 339 ? 3.643 -18.372 15.372 1.00 34.16 339 GLN A N 1
ATOM 2643 C CA . GLN A 1 339 ? 3.389 -18.311 16.808 1.00 34.16 339 GLN A CA 1
ATOM 2644 C C . GLN A 1 339 ? 2.337 -17.232 17.019 1.00 34.16 339 GLN A C 1
ATOM 2646 O O . GLN A 1 339 ? 2.654 -16.050 16.952 1.00 34.16 339 GLN A O 1
ATOM 2651 N N . VAL A 1 340 ? 1.084 -17.671 17.135 1.00 35.78 340 VAL A N 1
ATOM 2652 C CA . VAL A 1 340 ? 0.043 -17.295 18.111 1.00 35.78 340 VAL A CA 1
ATOM 2653 C C . VAL A 1 340 ? -1.291 -17.708 17.483 1.00 35.78 340 VAL A C 1
ATOM 2655 O O . VAL A 1 340 ? -1.964 -16.874 16.899 1.00 35.78 340 VAL A O 1
ATOM 2658 N N . PHE A 1 341 ? -1.650 -18.986 17.558 1.00 35.75 341 PHE A N 1
ATOM 2659 C CA . PHE A 1 341 ? -3.030 -19.475 17.676 1.00 35.75 341 PHE A CA 1
ATOM 2660 C C . PHE A 1 341 ? -2.929 -20.914 18.219 1.00 35.75 341 PHE A C 1
ATOM 2662 O O . PHE A 1 341 ? -1.965 -21.599 17.897 1.00 35.75 341 PHE A O 1
ATOM 2669 N N . ASP A 1 342 ? -3.867 -21.289 19.094 1.00 30.67 342 ASP A N 1
ATOM 2670 C CA . ASP A 1 342 ? -3.854 -22.374 20.104 1.00 30.67 342 ASP A CA 1
ATOM 2671 C C . ASP A 1 342 ? -3.152 -21.939 21.408 1.00 30.67 342 ASP A C 1
ATOM 2673 O O . ASP A 1 342 ? -1.938 -21.809 21.481 1.00 30.67 342 ASP A O 1
ATOM 2677 N N . THR A 1 343 ? -3.824 -21.627 22.521 1.00 30.64 343 THR A N 1
ATOM 2678 C CA . THR A 1 343 ? -4.738 -22.499 23.276 1.00 30.64 343 THR A CA 1
ATOM 2679 C C . THR A 1 343 ? -5.470 -21.647 24.330 1.00 30.64 343 THR A C 1
ATOM 2681 O O . THR A 1 343 ? -4.809 -21.099 25.205 1.00 30.64 343 THR A O 1
ATOM 2684 N N . LEU A 1 344 ? -6.801 -21.528 24.283 1.00 32.44 344 LEU A N 1
ATOM 2685 C CA . LEU A 1 344 ? -7.637 -21.192 25.451 1.00 32.44 344 LEU A CA 1
ATOM 2686 C C . LEU A 1 344 ? -9.024 -21.825 25.273 1.00 32.44 344 LEU A C 1
ATOM 2688 O O . LEU A 1 344 ? -9.980 -21.178 24.855 1.00 32.44 344 LEU A O 1
ATOM 2692 N N . MET A 1 345 ? -9.095 -23.112 25.588 1.00 43.53 345 MET A N 1
ATOM 2693 C CA . MET A 1 345 ? -10.310 -23.824 25.975 1.00 43.53 345 MET A CA 1
ATOM 2694 C C . MET A 1 345 ? -9.889 -24.802 27.075 1.00 43.53 345 MET A C 1
ATOM 2696 O O . MET A 1 345 ? -9.591 -25.948 26.777 1.00 43.53 345 MET A O 1
ATOM 2700 N N . GLU A 1 346 ? -9.805 -24.329 28.322 1.00 35.84 346 GLU A N 1
ATOM 2701 C CA . GLU A 1 346 ? -9.874 -25.189 29.512 1.00 35.84 346 GLU A CA 1
ATOM 2702 C C . GLU A 1 346 ? -10.659 -24.484 30.635 1.00 35.84 346 GLU A C 1
ATOM 2704 O O . GLU A 1 346 ? -10.287 -23.422 31.133 1.00 35.84 346 GLU A O 1
ATOM 2709 N N . ASP A 1 347 ? -11.813 -25.091 30.908 1.00 35.97 347 ASP A N 1
ATOM 2710 C CA . ASP A 1 347 ? -12.576 -25.277 32.149 1.00 35.97 347 ASP A CA 1
ATOM 2711 C C . ASP A 1 347 ? -12.212 -24.478 33.432 1.00 35.97 347 ASP A C 1
ATOM 2713 O O . ASP A 1 347 ? -11.089 -24.571 33.939 1.00 35.97 347 ASP A O 1
ATOM 2717 N N . PRO A 1 348 ? -13.174 -23.779 34.076 1.00 38.19 348 PRO A N 1
ATOM 2718 C CA . PRO A 1 348 ? -12.967 -23.117 35.358 1.00 38.19 348 PRO A CA 1
ATOM 2719 C C . PRO A 1 348 ? -13.409 -24.012 36.529 1.00 38.19 348 PRO A C 1
ATOM 2721 O O . PRO A 1 348 ? -14.529 -23.901 37.022 1.00 38.19 348 PRO A O 1
ATOM 2724 N N . SER A 1 349 ? -12.523 -24.862 37.057 1.00 41.47 349 SER A N 1
ATOM 2725 C CA . SER A 1 349 ? -12.764 -25.491 38.369 1.00 41.47 349 SER A CA 1
ATOM 2726 C C . SER A 1 349 ? -11.488 -25.846 39.145 1.00 41.47 349 SER A C 1
ATOM 2728 O O . SER A 1 349 ? -11.144 -27.003 39.341 1.00 41.47 349 SER A O 1
ATOM 2730 N N . ALA A 1 350 ? -10.791 -24.844 39.689 1.00 35.31 350 ALA A N 1
ATOM 2731 C CA . ALA A 1 350 ? -9.899 -25.069 40.833 1.00 35.31 350 ALA A CA 1
ATOM 2732 C C . ALA A 1 350 ? -9.642 -23.772 41.610 1.00 35.31 350 ALA A C 1
ATOM 2734 O O . ALA A 1 350 ? -8.965 -22.854 41.149 1.00 35.31 350 ALA A O 1
ATOM 2735 N N . GLY A 1 351 ? -10.192 -23.703 42.824 1.00 42.78 351 GLY A N 1
ATOM 2736 C CA . GLY A 1 351 ? -10.019 -22.583 43.738 1.00 42.78 351 GLY A CA 1
ATOM 2737 C C . GLY A 1 351 ? -8.578 -22.434 44.227 1.00 42.78 351 GLY A C 1
ATOM 2738 O O . GLY A 1 351 ? -8.000 -23.358 44.796 1.00 42.78 351 GLY A O 1
ATOM 2739 N N . TYR A 1 352 ? -8.031 -21.226 44.097 1.00 31.72 352 TYR A N 1
ATOM 2740 C CA . TYR A 1 352 ? -6.786 -20.832 44.751 1.00 31.72 352 TYR A CA 1
ATOM 2741 C C . TYR A 1 352 ? -7.040 -19.722 45.775 1.00 31.72 352 TYR A C 1
ATOM 2743 O O . TYR A 1 352 ? -7.192 -18.546 45.451 1.00 31.72 352 TYR A O 1
ATOM 2751 N N . ARG A 1 353 ? -7.023 -20.111 47.056 1.00 44.28 353 ARG A N 1
ATOM 2752 C CA . ARG A 1 353 ? -6.833 -19.215 48.206 1.00 44.28 353 ARG A CA 1
ATOM 2753 C C . ARG A 1 353 ? -5.466 -18.531 48.087 1.00 44.28 353 ARG A C 1
ATOM 2755 O O . ARG A 1 353 ? -4.438 -19.203 48.174 1.00 44.28 353 ARG A O 1
ATOM 2762 N N . ARG A 1 354 ? -5.426 -17.197 48.021 1.00 36.66 354 ARG A N 1
ATOM 2763 C CA . ARG A 1 354 ? -4.229 -16.418 48.381 1.00 36.66 354 ARG A CA 1
ATOM 2764 C C . ARG A 1 354 ? -4.543 -15.418 49.487 1.00 36.66 354 ARG A C 1
ATOM 2766 O O . ARG A 1 354 ? -5.484 -14.640 49.415 1.00 36.66 354 ARG A O 1
ATOM 2773 N N . LYS A 1 355 ? -3.726 -15.519 50.535 1.00 35.22 355 LYS A N 1
ATOM 2774 C CA . LYS A 1 355 ? -3.734 -14.740 51.772 1.00 35.22 355 LYS A CA 1
ATOM 2775 C C . LYS A 1 355 ? -3.298 -13.299 51.487 1.00 35.22 355 LYS A C 1
ATOM 2777 O O . LYS A 1 355 ? -2.234 -13.087 50.910 1.00 35.22 355 LYS A O 1
ATOM 2782 N N . SER A 1 356 ? -4.084 -12.331 51.943 1.00 33.81 356 SER A N 1
ATOM 2783 C CA . SER A 1 356 ? -3.728 -10.913 52.000 1.00 33.81 356 SER A CA 1
ATOM 2784 C C . SER A 1 356 ? -2.687 -10.668 53.100 1.00 33.81 356 SER A C 1
ATOM 2786 O O . SER A 1 356 ? -2.936 -10.968 54.268 1.00 33.81 356 SER A O 1
ATOM 2788 N N . LYS A 1 357 ? -1.525 -10.113 52.739 1.00 38.41 357 LYS A N 1
ATOM 2789 C CA . LYS A 1 357 ? -0.588 -9.480 53.679 1.00 38.41 357 LYS A CA 1
ATOM 2790 C C . LYS A 1 357 ? -0.755 -7.965 53.574 1.00 38.41 357 LYS A C 1
ATOM 2792 O O . LYS A 1 357 ? -0.507 -7.392 52.518 1.00 38.41 357 LYS A O 1
ATOM 2797 N N . SER A 1 358 ? -1.182 -7.349 54.668 1.00 36.41 358 SER A N 1
ATOM 2798 C CA . SER A 1 358 ? -1.242 -5.899 54.866 1.00 36.41 358 SER A CA 1
ATOM 2799 C C . SER A 1 358 ? 0.173 -5.309 54.979 1.00 36.41 358 SER A C 1
ATOM 2801 O O . SER A 1 358 ? 1.023 -5.956 55.597 1.00 36.41 358 SER A O 1
ATOM 2803 N N . PRO A 1 359 ? 0.454 -4.098 54.464 1.00 44.19 359 PRO A N 1
ATOM 2804 C CA . PRO A 1 359 ? 1.710 -3.414 54.736 1.00 44.19 359 PRO A CA 1
ATOM 2805 C C . PRO A 1 359 ? 1.647 -2.608 56.038 1.00 44.19 359 PRO A C 1
ATOM 2807 O O . PRO A 1 359 ? 0.653 -1.956 56.361 1.00 44.19 359 PRO A O 1
ATOM 2810 N N . SER A 1 360 ? 2.756 -2.670 56.766 1.00 34.75 360 SER A N 1
ATOM 2811 C CA . SER A 1 360 ? 3.020 -2.028 58.046 1.00 34.75 360 SER A CA 1
ATOM 2812 C C . SER A 1 360 ? 3.084 -0.501 57.947 1.00 34.75 360 SER A C 1
ATOM 2814 O O . SER A 1 360 ? 3.711 0.068 57.056 1.00 34.75 360 SER A O 1
ATOM 2816 N N . ARG A 1 361 ? 2.458 0.143 58.932 1.00 31.47 361 ARG A N 1
ATOM 2817 C CA . ARG A 1 361 ? 2.463 1.578 59.226 1.00 31.47 361 ARG A CA 1
ATOM 2818 C C . ARG A 1 361 ? 3.832 1.984 59.787 1.00 31.47 361 ARG A C 1
ATOM 2820 O O . ARG A 1 361 ? 4.208 1.511 60.854 1.00 31.47 361 ARG A O 1
ATOM 2827 N N . VAL A 1 362 ? 4.555 2.855 59.085 1.00 36.38 362 VAL A N 1
ATOM 2828 C CA . VAL A 1 362 ? 5.771 3.515 59.589 1.00 36.38 362 VAL A CA 1
ATOM 2829 C C . VAL A 1 362 ? 5.373 4.873 60.162 1.00 36.38 362 VAL A C 1
ATOM 2831 O O . VAL A 1 362 ? 4.814 5.714 59.461 1.00 36.38 362 VAL A O 1
ATOM 2834 N N . THR A 1 363 ? 5.617 5.064 61.454 1.00 35.81 363 THR A N 1
ATOM 2835 C CA . THR A 1 363 ? 5.495 6.338 62.171 1.00 35.81 363 THR A CA 1
ATOM 2836 C C . THR A 1 363 ? 6.837 7.061 62.170 1.00 35.81 363 THR A C 1
ATOM 2838 O O . THR A 1 363 ? 7.834 6.471 62.577 1.00 35.81 363 THR A O 1
ATOM 2841 N N . PHE A 1 364 ? 6.844 8.341 61.800 1.00 37.12 364 PHE A N 1
ATOM 2842 C CA . PHE A 1 364 ? 7.922 9.276 62.120 1.00 37.12 364 PHE A CA 1
ATOM 2843 C C . PHE A 1 364 ? 7.373 10.354 63.065 1.00 37.12 364 PHE A C 1
ATOM 2845 O O . PHE A 1 364 ? 6.413 11.046 62.730 1.00 37.12 364 PHE A O 1
ATOM 2852 N N . ALA A 1 365 ? 7.975 10.458 64.252 1.00 38.97 365 ALA A N 1
ATOM 2853 C CA . ALA A 1 365 ? 8.102 11.716 64.990 1.00 38.97 365 ALA A CA 1
ATOM 2854 C C . ALA A 1 365 ? 9.154 12.560 64.241 1.00 38.97 365 ALA A C 1
ATOM 2856 O O . ALA A 1 365 ? 10.078 11.986 63.675 1.00 38.97 365 ALA A O 1
ATOM 2857 N N . GLY A 1 366 ? 9.100 13.878 64.107 1.00 34.69 366 GLY A N 1
ATOM 2858 C CA . GLY A 1 366 ? 8.428 14.920 64.863 1.00 34.69 366 GLY A CA 1
ATOM 2859 C C . GLY A 1 366 ? 9.510 15.965 65.120 1.00 34.69 366 GLY A C 1
ATOM 2860 O O . GLY A 1 366 ? 10.461 15.641 65.812 1.00 34.69 366 GLY A O 1
ATOM 2861 N N . GLU A 1 367 ? 9.404 17.157 64.536 1.00 39.75 367 GLU A N 1
ATOM 2862 C CA . GLU A 1 367 ? 10.054 18.362 65.057 1.00 39.75 367 GLU A CA 1
ATOM 2863 C C . GLU A 1 367 ? 9.472 19.620 64.407 1.00 39.75 367 GLU A C 1
ATOM 2865 O O . GLU A 1 367 ? 8.905 19.601 63.316 1.00 39.75 367 GLU A O 1
ATOM 2870 N N . ASP A 1 368 ? 9.546 20.678 65.194 1.00 43.16 368 ASP A N 1
ATOM 2871 C CA . ASP A 1 368 ? 8.624 21.795 65.314 1.00 43.16 368 ASP A CA 1
ATOM 2872 C C . ASP A 1 368 ? 9.274 23.092 64.802 1.00 43.16 368 ASP A C 1
ATOM 2874 O O . ASP A 1 368 ? 10.503 23.207 64.831 1.00 43.16 368 ASP A O 1
ATOM 2878 N N . LYS A 1 369 ? 8.426 24.059 64.413 1.00 42.53 369 LYS A N 1
ATOM 2879 C CA . LYS A 1 369 ? 8.597 25.534 64.399 1.00 42.53 369 LYS A CA 1
ATOM 2880 C C . LYS A 1 369 ? 8.094 26.217 63.123 1.00 42.53 369 LYS A C 1
ATOM 2882 O O . LYS A 1 369 ? 8.606 25.989 62.032 1.00 42.53 369 LYS A O 1
ATOM 2887 N N . GLY A 1 370 ? 7.222 27.207 63.333 1.00 41.03 370 GLY A N 1
ATOM 2888 C CA . GLY A 1 370 ? 7.288 28.470 62.593 1.00 41.03 370 GLY A CA 1
ATOM 2889 C C . GLY A 1 370 ? 5.996 28.946 61.929 1.00 41.03 370 GLY A C 1
ATOM 2890 O O . GLY A 1 370 ? 5.734 28.610 60.785 1.00 41.03 370 GLY A O 1
ATOM 2891 N N . ASP A 1 371 ? 5.280 29.805 62.655 1.00 43.28 371 ASP A N 1
ATOM 2892 C CA . ASP A 1 371 ? 4.492 30.957 62.192 1.00 43.28 371 ASP A CA 1
ATOM 2893 C C . ASP A 1 371 ? 3.218 30.806 61.326 1.00 43.28 371 ASP A C 1
ATOM 2895 O O . ASP A 1 371 ? 3.192 30.398 60.169 1.00 43.28 371 ASP A O 1
ATOM 2899 N N . LYS A 1 372 ? 2.128 31.292 61.940 1.00 48.41 372 LYS A N 1
ATOM 2900 C CA . LYS A 1 372 ? 0.841 31.734 61.369 1.00 48.41 372 LYS A CA 1
ATOM 2901 C C . LYS A 1 372 ? 1.041 33.063 60.598 1.00 48.41 372 LYS A C 1
ATOM 2903 O O . LYS A 1 372 ? 1.917 33.824 61.007 1.00 48.41 372 LYS A O 1
ATOM 2908 N N . PRO A 1 373 ? 0.215 33.429 59.583 1.00 55.50 373 PRO A N 1
ATOM 2909 C CA . PRO A 1 373 ? -1.160 33.887 59.856 1.00 55.50 373 PRO A CA 1
ATOM 2910 C C . PRO A 1 373 ? -2.252 33.592 58.805 1.00 55.50 373 PRO A C 1
ATOM 2912 O O . PRO A 1 373 ? -1.986 33.323 57.642 1.00 55.50 373 PRO A O 1
ATOM 2915 N N . SER A 1 374 ? -3.500 33.709 59.297 1.00 39.38 374 SER A N 1
ATOM 2916 C CA . SER A 1 374 ? -4.758 34.103 58.618 1.00 39.38 374 SER A CA 1
ATOM 2917 C C . SER A 1 374 ? -5.074 33.427 57.274 1.00 39.38 374 SER A C 1
ATOM 2919 O O . SER A 1 374 ? -4.432 33.678 56.269 1.00 39.38 374 SER A O 1
ATOM 2921 N N . GLY A 1 375 ? -6.098 32.588 57.155 1.00 38.00 375 GLY A N 1
ATOM 2922 C CA . GLY A 1 375 ? -7.484 32.909 57.477 1.00 38.00 375 GLY A CA 1
ATOM 2923 C C . GLY A 1 375 ? -8.267 33.006 56.167 1.00 38.00 375 GLY A C 1
ATOM 2924 O O . GLY A 1 375 ? -8.001 33.892 55.373 1.00 38.00 375 GLY A O 1
ATOM 2925 N N . ILE A 1 376 ? -9.180 32.062 55.936 1.00 40.03 376 ILE A N 1
ATOM 2926 C CA . ILE A 1 376 ? -10.486 32.219 55.275 1.00 40.03 376 ILE A CA 1
ATOM 2927 C C . ILE A 1 376 ? -11.170 30.853 55.370 1.00 40.03 376 ILE A C 1
ATOM 2929 O O . ILE A 1 376 ? -10.723 29.837 54.844 1.00 40.03 376 ILE A O 1
ATOM 2933 N N . GLN A 1 377 ? -12.257 30.867 56.120 1.00 42.19 377 GLN A N 1
ATOM 2934 C CA . GLN A 1 377 ? -13.155 29.767 56.405 1.00 42.19 377 GLN A CA 1
ATOM 2935 C C . GLN A 1 377 ? -14.083 29.595 55.194 1.00 42.19 377 GLN A C 1
ATOM 2937 O O . GLN A 1 377 ? -14.740 30.552 54.782 1.00 42.19 377 GLN A O 1
ATOM 2942 N N . ARG A 1 378 ? -14.144 28.396 54.605 1.00 41.44 378 ARG A N 1
ATOM 2943 C CA . ARG A 1 378 ? -15.205 28.017 53.659 1.00 41.44 378 ARG A CA 1
ATOM 2944 C C . ARG A 1 378 ? -15.759 26.634 54.017 1.00 41.44 378 ARG A C 1
ATOM 2946 O O . ARG A 1 378 ? -14.993 25.778 54.456 1.00 41.44 378 ARG A O 1
ATOM 2953 N N . PRO A 1 379 ? -17.082 26.438 53.890 1.00 43.22 379 PRO A N 1
ATOM 2954 C CA . PRO A 1 379 ? -17.778 25.287 54.446 1.00 43.22 379 PRO A CA 1
ATOM 2955 C C . PRO A 1 379 ? -17.512 24.004 53.656 1.00 43.22 379 PRO A C 1
ATOM 2957 O O . PRO A 1 379 ? -17.461 23.999 52.425 1.00 43.22 379 PRO A O 1
ATOM 2960 N N . ALA A 1 380 ? -17.394 22.905 54.399 1.00 34.81 380 ALA A N 1
ATOM 2961 C CA . ALA A 1 380 ? -17.372 21.551 53.876 1.00 34.81 380 ALA A CA 1
ATOM 2962 C C . ALA A 1 380 ? -18.723 21.226 53.220 1.00 34.81 380 ALA A C 1
ATOM 2964 O O . ALA A 1 380 ? -19.744 21.111 53.894 1.00 34.81 380 ALA A O 1
ATOM 2965 N N . THR A 1 381 ? -18.723 21.063 51.899 1.00 37.25 381 THR A N 1
ATOM 2966 C CA . THR A 1 381 ? -19.800 20.387 51.174 1.00 37.25 381 THR A CA 1
ATOM 2967 C C . THR A 1 381 ? -19.430 18.911 51.089 1.00 37.25 381 THR A C 1
ATOM 2969 O O . THR A 1 381 ? -18.490 18.515 50.403 1.00 37.25 381 THR A O 1
ATOM 2972 N N . GLY A 1 382 ? -20.128 18.096 51.879 1.00 34.38 382 GLY A N 1
ATOM 2973 C CA . GLY A 1 382 ? -20.009 16.646 51.843 1.00 34.38 382 GLY A CA 1
ATOM 2974 C C . GLY A 1 382 ? -20.541 16.108 50.519 1.00 34.38 382 GLY A C 1
ATOM 2975 O O . GLY A 1 382 ? -21.719 16.267 50.211 1.00 34.38 382 GLY A O 1
ATOM 2976 N N . TYR A 1 383 ? -19.679 15.454 49.745 1.00 33.06 383 TYR A N 1
ATOM 2977 C CA . TYR A 1 383 ? -20.112 14.619 48.632 1.00 33.06 383 TYR A CA 1
ATOM 2978 C C . TYR A 1 383 ? -20.567 13.266 49.179 1.00 33.06 383 TYR A C 1
ATOM 2980 O O . TYR A 1 383 ? -19.765 12.425 49.586 1.00 33.06 383 TYR A O 1
ATOM 2988 N N . ILE A 1 384 ? -21.884 13.078 49.182 1.00 36.19 384 ILE A N 1
ATOM 2989 C CA . ILE A 1 384 ? -22.543 11.783 49.313 1.00 36.19 384 ILE A CA 1
ATOM 2990 C C . ILE A 1 384 ? -22.133 10.952 48.091 1.00 36.19 384 ILE A C 1
ATOM 2992 O O . ILE A 1 384 ? -22.459 11.299 46.956 1.00 36.19 384 ILE A O 1
ATOM 2996 N N . ARG A 1 385 ? -21.396 9.856 48.311 1.00 33.78 385 ARG A N 1
ATOM 2997 C CA . ARG A 1 385 ? -21.218 8.815 47.293 1.00 33.78 385 ARG A CA 1
ATOM 2998 C C . ARG A 1 385 ? -22.583 8.179 47.042 1.00 33.78 385 ARG A C 1
ATOM 3000 O O . ARG A 1 385 ? -23.079 7.447 47.893 1.00 33.78 385 ARG A O 1
ATOM 3007 N N . GLN A 1 386 ? -23.174 8.457 45.885 1.00 35.38 386 GLN A N 1
ATOM 3008 C CA . GLN A 1 386 ? -24.255 7.635 45.357 1.00 35.38 386 GLN A CA 1
ATOM 3009 C C . GLN A 1 386 ? -23.675 6.261 45.015 1.00 35.38 386 GLN A C 1
ATOM 3011 O O . GLN A 1 386 ? -22.781 6.132 44.178 1.00 35.38 386 GLN A O 1
ATOM 3016 N N . VAL A 1 387 ? -24.147 5.254 45.740 1.00 46.62 387 VAL A N 1
ATOM 3017 C CA . VAL A 1 387 ? -23.957 3.840 45.425 1.00 46.62 387 VAL A CA 1
ATOM 3018 C C . VAL A 1 387 ? -24.843 3.540 44.204 1.00 46.62 387 VAL A C 1
ATOM 3020 O O . VAL A 1 387 ? -25.990 3.994 44.192 1.00 46.62 387 VAL A O 1
ATOM 3023 N N . PRO A 1 388 ? -24.350 2.844 43.163 1.00 46.03 388 PRO A N 1
ATOM 3024 C CA . PRO A 1 388 ? -25.206 2.416 42.063 1.00 46.03 388 PRO A CA 1
ATOM 3025 C C . PRO A 1 388 ? -26.307 1.484 42.594 1.00 46.03 388 PRO A C 1
ATOM 3027 O O . PRO A 1 388 ? -26.027 0.702 43.505 1.00 46.03 388 PRO A O 1
ATOM 3030 N N . PRO A 1 389 ? -27.537 1.542 42.057 1.00 48.75 389 PRO A N 1
ATOM 3031 C CA . PRO A 1 389 ? -28.595 0.637 42.478 1.00 48.75 389 PRO A CA 1
ATOM 3032 C C . PRO A 1 389 ? -28.193 -0.810 42.176 1.00 48.75 389 PRO A C 1
ATOM 3034 O O . PRO A 1 389 ? -27.814 -1.142 41.051 1.00 48.75 389 PRO A O 1
ATOM 3037 N N . GLU A 1 390 ? -28.257 -1.649 43.209 1.00 44.72 390 GLU A N 1
ATOM 3038 C CA . GLU A 1 390 ? -28.125 -3.095 43.093 1.00 44.72 390 GLU A CA 1
ATOM 3039 C C . GLU A 1 390 ? -29.203 -3.617 42.139 1.00 44.72 390 GLU A C 1
ATOM 3041 O O . GLU A 1 390 ? -30.394 -3.329 42.282 1.00 44.72 390 GLU A O 1
ATOM 3046 N N . VAL A 1 391 ? -28.765 -4.365 41.130 1.00 42.62 391 VAL A N 1
ATOM 3047 C CA . VAL A 1 391 ? -29.652 -5.103 40.238 1.00 42.62 391 VAL A CA 1
ATOM 3048 C C . VAL A 1 391 ? -30.193 -6.270 41.058 1.00 42.62 391 VAL A C 1
ATOM 3050 O O . VAL A 1 391 ? -29.491 -7.250 41.286 1.00 42.62 391 VAL A O 1
ATOM 3053 N N . HIS A 1 392 ? -31.418 -6.140 41.564 1.00 47.94 392 HIS A N 1
ATOM 3054 C CA . HIS A 1 392 ? -32.128 -7.270 42.147 1.00 47.94 392 HIS A CA 1
ATOM 3055 C C . HIS A 1 392 ? -32.473 -8.252 41.025 1.00 47.94 392 HIS A C 1
ATOM 3057 O O . HIS A 1 392 ? -33.377 -8.004 40.226 1.00 47.94 392 HIS A O 1
ATOM 3063 N N . GLU A 1 393 ? -31.747 -9.366 40.970 1.00 55.56 393 GLU A N 1
ATOM 3064 C CA . GLU A 1 393 ? -32.189 -10.557 40.254 1.00 55.56 393 GLU A CA 1
ATOM 3065 C C . GLU A 1 393 ? -33.503 -11.025 40.895 1.00 55.56 393 GLU A C 1
ATOM 3067 O O . GLU A 1 393 ? -33.559 -11.395 42.071 1.00 55.56 393 GLU A O 1
ATOM 3072 N N . LEU A 1 394 ? -34.594 -10.925 40.134 1.00 52.72 394 LEU A N 1
ATOM 3073 C CA . LEU A 1 394 ? -35.908 -11.422 40.522 1.00 52.72 394 LEU A CA 1
ATOM 3074 C C . LEU A 1 394 ? -35.874 -12.953 40.480 1.00 52.72 394 LEU A C 1
ATOM 3076 O O . LEU A 1 394 ? -36.134 -13.565 39.447 1.00 52.72 394 LEU A O 1
ATOM 3080 N N . CYS A 1 395 ? -35.545 -13.570 41.611 1.00 60.84 395 CYS A N 1
ATOM 3081 C CA . CYS A 1 395 ? -35.767 -14.994 41.815 1.00 60.84 395 CYS A CA 1
ATOM 3082 C C . CYS A 1 395 ? -37.258 -15.253 42.065 1.00 60.84 395 CYS A C 1
ATOM 3084 O O . CYS A 1 395 ? -37.894 -14.563 42.867 1.00 60.84 395 CYS A O 1
ATOM 3086 N N . GLY A 1 396 ? -37.803 -16.278 41.405 1.00 76.94 396 GLY A N 1
ATOM 3087 C CA . GLY A 1 396 ? -39.117 -16.823 41.746 1.00 76.94 396 GLY A CA 1
ATOM 3088 C C . GLY A 1 396 ? -39.160 -17.361 43.188 1.00 76.94 396 GLY A C 1
ATOM 3089 O O . GLY A 1 396 ? -38.112 -17.519 43.823 1.00 76.94 396 GLY A O 1
ATOM 3090 N N . PRO A 1 397 ? -40.352 -17.672 43.730 1.00 69.50 397 PRO A N 1
ATOM 3091 C CA . PRO A 1 397 ? -40.523 -18.205 45.093 1.00 69.50 397 PRO A CA 1
ATOM 3092 C C . PRO A 1 397 ? -39.758 -19.519 45.363 1.00 69.50 397 PRO A C 1
ATOM 3094 O O . PRO A 1 397 ? -39.613 -19.941 46.507 1.00 69.50 397 PRO A O 1
ATOM 3097 N N . ASP A 1 398 ? -39.250 -20.149 44.312 1.00 76.12 398 ASP A N 1
ATOM 3098 C CA . ASP A 1 398 ? -38.473 -21.381 44.247 1.00 76.12 398 ASP A CA 1
ATOM 3099 C C . ASP A 1 398 ? -36.963 -21.161 43.998 1.00 76.12 398 ASP A C 1
ATOM 3101 O O . ASP A 1 398 ? -36.208 -22.125 43.860 1.00 76.12 398 ASP A O 1
ATOM 3105 N N . GLY A 1 399 ? -36.493 -19.907 43.994 1.00 68.12 399 GLY A N 1
ATOM 3106 C CA . GLY A 1 399 ? -35.066 -19.566 44.002 1.00 68.12 399 GLY A CA 1
ATOM 3107 C C . GLY A 1 399 ? -34.326 -19.804 42.682 1.00 68.12 399 GLY A C 1
ATOM 3108 O O . GLY A 1 399 ? -33.097 -19.863 42.688 1.00 68.12 399 GLY A O 1
ATOM 3109 N N . ARG A 1 400 ? -35.042 -19.957 41.561 1.00 76.56 400 ARG A N 1
ATOM 3110 C CA . ARG A 1 400 ? -34.443 -20.113 40.226 1.00 76.56 400 ARG A CA 1
ATOM 3111 C C . ARG A 1 400 ? -34.515 -18.803 39.425 1.00 76.56 400 ARG A C 1
ATOM 3113 O O . ARG A 1 400 ? -35.517 -18.093 39.555 1.00 76.56 400 ARG A O 1
ATOM 3120 N N . PRO A 1 401 ? -33.492 -18.488 38.605 1.00 65.00 401 PRO A N 1
ATOM 3121 C CA . PRO A 1 401 ? -33.557 -17.389 37.645 1.00 65.00 401 PRO A CA 1
ATOM 3122 C C . PRO A 1 401 ? -34.653 -17.672 36.613 1.00 65.00 401 PRO A C 1
ATOM 3124 O O . PRO A 1 401 ? -34.769 -18.801 36.135 1.00 65.00 401 PRO A O 1
ATOM 3127 N N . LEU A 1 402 ? -35.469 -16.667 36.301 1.00 63.59 402 LEU A N 1
ATOM 3128 C CA . LEU A 1 402 ? -36.404 -16.723 35.177 1.00 63.59 402 LEU A CA 1
ATOM 3129 C C . LEU A 1 402 ? -35.597 -16.568 33.875 1.00 63.59 402 LEU A C 1
ATOM 3131 O O . LEU A 1 402 ? -34.850 -15.597 33.759 1.00 63.59 402 LEU A O 1
ATOM 3135 N N . ASP A 1 403 ? -35.728 -17.533 32.958 1.00 66.06 403 ASP A N 1
ATOM 3136 C CA . ASP A 1 403 ? -35.123 -17.505 31.611 1.00 66.06 403 ASP A CA 1
ATOM 3137 C C . ASP A 1 403 ? -35.674 -16.371 30.728 1.00 66.06 403 ASP A C 1
ATOM 3139 O O . ASP A 1 403 ? -36.900 -16.093 30.800 1.00 66.06 403 ASP A O 1
#

InterPro domains:
  IPR000253 Forkhead-associated (FHA) domain [PF00498] (41-89)
  IPR008984 SMAD/FHA domain super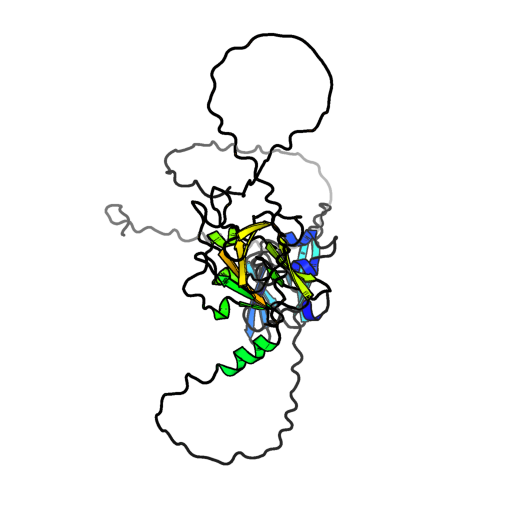family [SSF49879] (40-96)

Radius of gyration: 34.08 Å; chains: 1; bounding box: 90×86×97 Å

Secondary structure (DSSP, 8-state):
--SGGG----SS-EEESTTTSTTHHHHHT-SHHHHGGGGGS-SS-EEEEEEETTEEEEEE-SSS-EEESS-EE-TT-EEEE-TT-EEEEEEE-TTSS--EEEEEEEE--PPP-----------PPPP-----------SS---HHHHHHHTT-SEEEEEESTTB-TTS-TGGGEEE-BTTBEEESTTTSHHHHHHHB-TTGGGGS-SS-EEEEE-TTS-EEEEE-SSS-EEEEETTEEEEE-TTSPPEEE-TT-EEEE----TTS-SSSTT-SS-EEEEEEES----------------PPPPPP----------------------------------S--------------PPPPPPPPP-----------------------PPPP----B-TTSPBP-

Foldseek 3Di:
DDPVLQDDDDPFKDFDFCQRSPCNLCVLQVDPVSNVCNVVTDNGAWIWGDPDPQKIKIAGCGQQWKDKQHDIHGHGDIDIDHQQIKIFRWDADPVPPRDIDGSDIDGHHDDPPPPPPPPPDDDDDDDDDDDDDDDDDDPPPPPPVVVVVLLAAQKKKFKDWPQFDPPQDRSLRIDGAHLQWDWDFCSRPVVSCVRTGDPQQNLQTHRGAWIWGADPVRWIWIAGPDQWWKWKDDPNDIDIHGHPDDTHTDDQQIKIWTFQDAPVSDQPHPPGSITIIIGMHGSPPPPDPPPPPPPDPCPPDPPPPPDDDDDDDDDDDDDDDDDDDDDDPDDPDDPPPPPDDDDDDDDDDDDDDDDDDDDDDDDDDDDDDDDDDDDDDDDDDDDDPDDPDDDPQDADPVRDGDD

Organism: NCBI:txid2562239

Sequence (403 aa):
MPTEARVVPLRGKLMLGRMHQSGLFEHLLSNETAQRYLCCVSRSHLEIVPKGGGEFEVTNQSANPIAISGPKLGKGEAAILRPGSCIDFIGTHSDGSGQTVVYLKLQLQEQPRVQRNTSQGSEKPPTEPLLEALGGAEQKRLLPAFEDARAKAPFWLQLGGTAVRQGFSEEQRLLEGTPQGLMVGRVHQQALHQEALRKEVREYLSRDHFRIGRDGDGRYHLVALSSNPIWRDRKGQRRELEKGDPPLSLLHGDEILLFTGAADCTPDGPENLGTLKWRFFQADNSRDPIVDNDTVRNVGRPKPRDRSPANGRPQHYLAGSLVGKNAYKEKNRYTCLGQVFDTLMEDPSAGYRRKSKSPSRVTFAGEDKGDKPSGIQRPATGYIRQVPPEVHELCGPDGRPLD

pLDDT: mean 76.12, std 25.38, range [28.77, 98.69]